Protein AF-A0A3B0YN99-F1 (afdb_monomer)

Solvent-accessible surface area (backbone atoms only — not comparable to full-atom values): 23779 Å² total; per-residue (Å²): 142,81,89,81,85,81,84,80,82,82,82,82,80,80,80,77,80,77,79,78,72,81,77,79,71,78,86,75,76,69,92,65,61,32,44,72,77,24,67,65,46,56,59,47,57,49,44,79,27,60,24,38,43,27,50,83,93,47,73,47,75,35,34,35,37,26,49,72,58,93,59,32,33,34,40,37,47,44,82,67,78,69,95,54,102,64,76,78,77,66,59,47,73,40,42,43,40,36,36,53,34,31,39,83,52,36,35,36,35,40,34,36,42,36,41,21,35,63,94,54,80,52,49,76,23,72,40,74,50,79,46,42,33,32,62,48,70,55,90,98,50,77,46,31,36,31,45,69,74,39,58,41,67,82,44,99,41,56,32,47,42,38,30,42,47,54,87,85,68,67,78,71,76,75,83,60,75,82,81,79,81,37,34,26,37,45,39,53,86,82,74,88,72,95,65,82,62,42,72,44,65,57,90,85,24,49,71,59,23,18,62,40,73,95,48,58,79,56,30,24,39,31,76,42,80,59,92,66,90,77,79,69,84,90,58,53,74,69,51,45,67,68,40,65,78,66,58,40,36,30,40,32,42,38,95,96,38,79,45,84,35,55,60,40,73,87,31,46,42,80,67,47,95,50,32,31,26,45,38,30,79,44,79,48,95,66,20,34,32,40,44,57,79,46,33,101,52,67,33,22,33,45,52,69,62,38,43,77,71,60,27,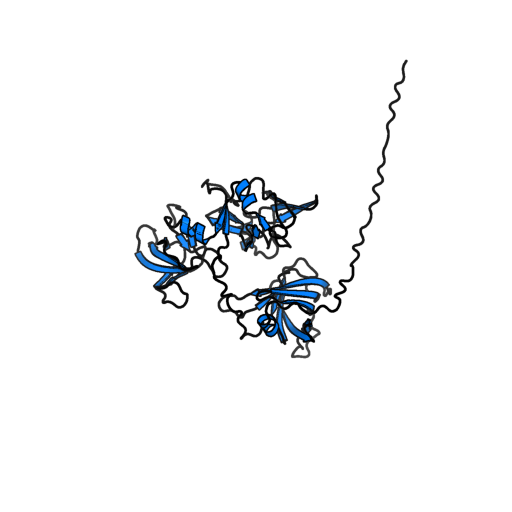47,81,41,31,46,61,56,51,51,58,80,43,31,91,46,48,26,22,42,34,77,85,43,69,43,59,28,11,72,41,76,53,94,82,42,60,73,73,48,78,47,60,36,53,48,37,41,37,32,51,70,82,50,70,50,89,53,18,34,32,31,43,38,33,36,39,38,99,85,58,82,45,75,77,47,76,48,70,25,15,31,61,44,30,46,100,84,31,46,65,44,47,33,68,58,76,86,56,92,86,60,99

Structure (mmCIF, N/CA/C/O backbone):
data_AF-A0A3B0YN99-F1
#
_entry.id   AF-A0A3B0YN99-F1
#
loop_
_atom_site.group_PDB
_atom_site.id
_atom_site.type_symbol
_atom_site.label_atom_id
_atom_site.label_alt_id
_atom_site.label_comp_id
_atom_site.label_asym_id
_atom_site.label_entity_id
_atom_site.label_seq_id
_atom_site.pdbx_PDB_ins_code
_atom_site.Cartn_x
_atom_site.Cartn_y
_atom_site.Cartn_z
_atom_site.occupancy
_atom_site.B_iso_or_equiv
_atom_site.auth_seq_id
_atom_site.auth_comp_id
_atom_site.auth_asym_id
_atom_site.auth_atom_id
_atom_site.pdbx_PDB_model_num
ATOM 1 N N . MET A 1 1 ? -59.400 56.691 17.365 1.00 42.75 1 MET A N 1
ATOM 2 C CA . MET A 1 1 ? -59.452 55.877 18.600 1.00 42.75 1 MET A CA 1
ATOM 3 C C . MET A 1 1 ? -59.766 54.431 18.248 1.00 42.75 1 MET A C 1
ATOM 5 O O . MET A 1 1 ? -60.909 54.139 17.938 1.00 42.75 1 MET A O 1
ATOM 9 N N . ARG A 1 2 ? -58.755 53.556 18.237 1.00 35.09 2 ARG A N 1
ATOM 10 C CA . ARG A 1 2 ? -58.862 52.093 18.388 1.00 35.09 2 ARG A CA 1
ATOM 11 C C . ARG A 1 2 ? -57.442 51.576 18.629 1.00 35.09 2 ARG A C 1
ATOM 13 O O . ARG A 1 2 ? -56.597 51.657 17.745 1.00 35.09 2 ARG A O 1
ATOM 20 N N . HIS A 1 3 ? -57.175 51.161 19.864 1.00 35.69 3 HIS A N 1
ATOM 21 C CA . HIS A 1 3 ? -55.917 50.551 20.281 1.00 35.69 3 HIS A CA 1
ATOM 22 C C . HIS A 1 3 ? -55.831 49.126 19.729 1.00 35.69 3 HIS A C 1
ATOM 24 O O . HIS A 1 3 ? -56.726 48.320 19.971 1.00 35.69 3 HIS A O 1
ATOM 30 N N . ILE A 1 4 ? -54.745 48.814 19.022 1.00 48.50 4 ILE A N 1
ATOM 31 C CA . ILE A 1 4 ? -54.328 47.442 18.724 1.00 48.50 4 ILE A CA 1
ATOM 32 C C . ILE A 1 4 ? -53.175 47.137 19.679 1.00 48.50 4 ILE A C 1
ATOM 34 O O . ILE A 1 4 ? -52.095 47.713 19.565 1.00 48.50 4 ILE A O 1
ATOM 38 N N . GLN A 1 5 ? -53.438 46.281 20.665 1.00 48.19 5 GLN A N 1
ATOM 39 C CA . GLN A 1 5 ? -52.416 45.725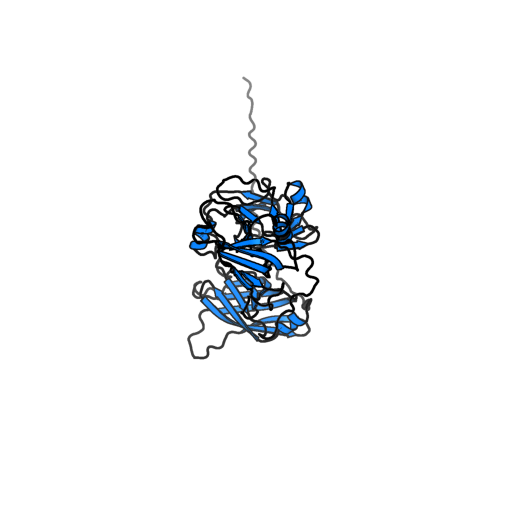 21.545 1.00 48.19 5 GLN A CA 1
ATOM 40 C C . GLN A 1 5 ? -51.631 44.659 20.773 1.00 48.19 5 GLN A C 1
ATOM 42 O O . GLN A 1 5 ? -52.190 43.642 20.366 1.00 48.19 5 GLN A O 1
ATOM 47 N N . LEU A 1 6 ? -50.334 44.896 20.570 1.00 43.47 6 LEU A N 1
ATOM 48 C CA . LEU A 1 6 ? -49.387 43.878 20.126 1.00 43.47 6 LEU A CA 1
ATOM 49 C C . LEU A 1 6 ? -48.872 43.141 21.371 1.00 43.47 6 LEU A C 1
ATOM 51 O O . LEU A 1 6 ? -48.172 43.723 22.198 1.00 43.47 6 LEU A O 1
ATOM 55 N N . LEU A 1 7 ? -49.245 41.869 21.513 1.00 42.22 7 LEU A N 1
ATOM 56 C CA . LEU A 1 7 ? -48.746 40.978 22.556 1.00 42.22 7 LEU A CA 1
ATOM 57 C C . LEU A 1 7 ? -47.452 40.316 22.054 1.00 42.22 7 LEU A C 1
ATOM 59 O O . LEU A 1 7 ? -47.487 39.432 21.198 1.00 42.22 7 LEU A O 1
ATOM 63 N N . THR A 1 8 ? -46.302 40.755 22.559 1.00 45.44 8 THR A N 1
ATOM 64 C CA . THR A 1 8 ? -44.994 40.168 22.237 1.00 45.44 8 THR A CA 1
ATOM 65 C C . THR A 1 8 ? -44.706 39.019 23.204 1.00 45.44 8 THR A C 1
ATOM 67 O O . THR A 1 8 ? -44.415 39.243 24.378 1.00 45.44 8 THR A O 1
ATOM 70 N N . LEU A 1 9 ? -44.800 37.777 22.723 1.00 40.09 9 LEU A N 1
ATOM 71 C CA . LEU A 1 9 ? -44.481 36.573 23.492 1.00 40.09 9 LEU A CA 1
ATOM 72 C C . LEU A 1 9 ? -42.962 36.308 23.438 1.00 40.09 9 LEU A C 1
ATOM 74 O O . LEU A 1 9 ? -42.439 35.808 22.443 1.00 40.09 9 LEU A O 1
ATOM 78 N N . CYS A 1 10 ? -42.239 36.646 24.507 1.00 39.00 10 CYS A N 1
ATOM 79 C CA . CYS A 1 10 ? -40.841 36.250 24.699 1.00 39.00 10 CYS A CA 1
ATOM 80 C C . CYS A 1 10 ? -40.767 34.796 25.189 1.00 39.00 10 CYS A C 1
ATOM 82 O O . CYS A 1 10 ? -41.032 34.518 26.356 1.00 39.00 10 CYS A O 1
ATOM 84 N N . ILE A 1 11 ? -40.365 33.868 24.319 1.00 41.06 11 ILE A N 1
ATOM 85 C CA . ILE A 1 11 ? -39.995 32.501 24.711 1.00 41.06 11 ILE A CA 1
ATOM 86 C C . ILE A 1 11 ? -38.488 32.482 24.996 1.00 41.06 11 ILE A C 1
ATOM 88 O O . ILE A 1 11 ? -37.668 32.403 24.082 1.00 41.06 11 ILE A O 1
ATOM 92 N N . LEU A 1 12 ? -38.118 32.558 26.278 1.00 38.00 12 LEU A N 1
ATOM 93 C CA . LEU A 1 12 ? -36.774 32.218 26.751 1.00 38.00 12 LEU A CA 1
ATOM 94 C C . LEU A 1 12 ? -36.641 30.689 26.805 1.00 38.00 12 LEU A C 1
ATOM 96 O O . LEU A 1 12 ? -37.117 30.041 27.734 1.00 38.00 12 LEU A O 1
ATOM 100 N N . ALA A 1 13 ? -35.971 30.103 25.814 1.00 40.50 13 ALA A N 1
ATOM 101 C CA . ALA A 1 13 ? -35.529 28.715 25.882 1.00 40.50 13 ALA A CA 1
ATOM 102 C C . ALA A 1 13 ? -34.237 28.632 26.713 1.00 40.50 13 ALA A C 1
ATOM 104 O O . ALA A 1 13 ? -33.143 28.930 26.231 1.00 40.50 13 ALA A O 1
ATOM 105 N N . VAL A 1 14 ? -34.368 28.225 27.976 1.00 39.31 14 VAL A N 1
ATOM 106 C CA . VAL A 1 14 ? -33.243 27.867 28.848 1.00 39.31 14 VAL A CA 1
ATOM 107 C C . VAL A 1 14 ? -32.650 26.548 28.343 1.00 39.31 14 VAL A C 1
ATOM 109 O O . VAL A 1 14 ? -33.173 25.470 28.609 1.00 39.31 14 VAL A O 1
ATOM 112 N N . PHE A 1 15 ? -31.557 26.628 27.583 1.00 40.81 15 PHE A N 1
ATOM 113 C CA . PHE A 1 15 ? -30.747 25.464 27.223 1.00 40.81 15 PHE A CA 1
ATOM 114 C C . PHE A 1 15 ? -29.905 25.049 28.436 1.00 40.81 15 PHE A C 1
ATOM 116 O O . PHE A 1 15 ? -28.826 25.586 28.690 1.00 40.81 15 PHE A O 1
ATOM 123 N N . SER A 1 16 ? -30.405 24.083 29.205 1.00 41.31 16 SER A N 1
ATOM 124 C CA . SER A 1 16 ? -29.632 23.382 30.225 1.00 41.31 16 SER A CA 1
ATOM 125 C C . SER A 1 16 ? -28.563 22.520 29.544 1.00 41.31 16 SER A C 1
ATOM 127 O O . SER A 1 16 ? -28.828 21.472 28.957 1.00 41.31 16 SER A O 1
ATOM 129 N N . GLY A 1 17 ? -27.317 22.992 29.584 1.00 38.84 17 GLY A N 1
ATOM 130 C CA . GLY A 1 17 ? -26.157 22.241 29.118 1.00 38.84 17 GLY A CA 1
ATOM 131 C C . GLY A 1 17 ? -25.893 21.040 30.021 1.00 38.84 17 GLY A C 1
ATOM 132 O O . GLY A 1 17 ? -25.226 21.160 31.046 1.00 38.84 17 GLY A O 1
ATOM 133 N N . THR A 1 18 ? -26.381 19.861 29.638 1.00 39.19 18 THR A N 1
ATOM 134 C CA . THR A 1 18 ? -25.959 18.601 30.254 1.00 39.19 18 THR A CA 1
ATOM 135 C C . THR A 1 18 ? -24.505 18.323 29.878 1.00 39.19 18 THR A C 1
ATOM 137 O O . THR A 1 18 ? -24.196 17.909 28.758 1.00 39.19 18 THR A O 1
ATOM 140 N N . LEU A 1 19 ? -23.604 18.559 30.832 1.00 38.12 19 LEU A N 1
ATOM 141 C CA . LEU A 1 19 ? -22.237 18.050 30.839 1.00 38.12 19 LEU A CA 1
ATOM 142 C C . LEU A 1 19 ? -22.274 16.517 30.740 1.00 38.12 19 LEU A C 1
ATOM 144 O O . LEU A 1 19 ? -22.491 15.820 31.729 1.00 38.12 19 LEU A O 1
ATOM 148 N N . PHE A 1 20 ? -22.045 15.976 29.543 1.00 36.69 20 PHE A N 1
ATOM 149 C CA . PHE A 1 20 ? -21.745 14.557 29.377 1.00 36.69 20 PHE A CA 1
ATOM 150 C C . PHE A 1 20 ? -20.351 14.284 29.948 1.00 36.69 20 PHE A C 1
ATOM 152 O O . PHE A 1 20 ? -19.342 14.353 29.244 1.00 36.69 20 PHE A O 1
ATOM 159 N N . ALA A 1 21 ? -20.287 13.969 31.241 1.00 36.84 21 ALA A N 1
ATOM 160 C CA . ALA A 1 21 ? -19.137 13.289 31.811 1.00 36.84 21 ALA A CA 1
ATOM 161 C C . ALA A 1 21 ? -18.962 11.964 31.055 1.00 36.84 21 ALA A C 1
ATOM 163 O O . ALA A 1 21 ? -19.849 11.108 31.059 1.00 36.84 21 ALA A O 1
ATOM 164 N N . SER A 1 22 ? -17.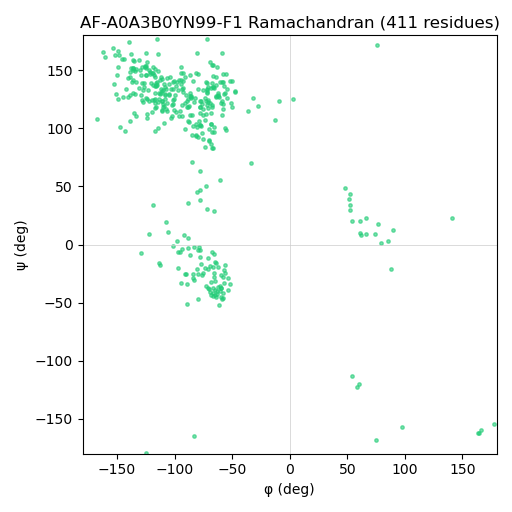838 11.798 30.353 1.00 35.53 22 SER A N 1
ATOM 165 C CA . SER A 1 22 ? -17.518 10.540 29.686 1.00 35.53 22 SER A CA 1
ATOM 166 C C . SER A 1 22 ? -17.293 9.473 30.755 1.00 35.53 22 SER A C 1
ATOM 168 O O . SER A 1 22 ? -16.211 9.380 31.340 1.00 35.53 22 SER A O 1
ATOM 170 N N . VAL A 1 23 ? -18.323 8.679 31.035 1.00 36.50 23 VAL A N 1
ATOM 171 C CA . VAL A 1 23 ? -18.210 7.517 31.911 1.00 36.50 23 VAL A CA 1
ATOM 172 C C . VAL A 1 23 ? -17.286 6.521 31.214 1.00 36.50 23 VAL A C 1
ATOM 174 O O . VAL A 1 23 ? -17.675 5.829 30.273 1.00 36.50 23 VAL A O 1
ATOM 177 N N . ASN A 1 24 ? -16.027 6.480 31.654 1.00 41.66 24 ASN A N 1
ATOM 178 C CA . ASN A 1 24 ? -15.073 5.440 31.293 1.00 41.66 24 ASN A CA 1
ATOM 179 C C . ASN A 1 24 ? -15.560 4.128 31.909 1.00 41.66 24 ASN A C 1
ATOM 181 O O . ASN A 1 24 ? -15.128 3.742 32.994 1.00 41.66 24 ASN A O 1
ATOM 185 N N . THR A 1 25 ? -16.484 3.448 31.231 1.00 43.66 25 THR A N 1
ATOM 186 C CA . THR A 1 25 ? -16.880 2.101 31.626 1.00 43.66 25 THR A CA 1
ATOM 187 C C . THR A 1 25 ? -15.634 1.213 31.588 1.00 43.66 25 THR A C 1
ATOM 189 O O . THR A 1 25 ? -14.925 1.165 30.573 1.00 43.66 25 THR A O 1
ATOM 192 N N . PRO A 1 26 ? -15.284 0.549 32.701 1.00 51.62 26 PRO A N 1
ATOM 193 C CA . PRO A 1 26 ? -14.147 -0.347 32.717 1.00 51.62 26 PRO A CA 1
ATOM 194 C C . PRO A 1 26 ? -14.399 -1.446 31.687 1.00 51.62 26 PRO A C 1
ATOM 196 O O . PRO A 1 26 ? -15.397 -2.158 31.741 1.00 51.62 26 PRO A O 1
ATOM 199 N N . ILE A 1 27 ? -13.487 -1.581 30.722 1.00 54.72 27 ILE A N 1
ATOM 200 C CA . ILE A 1 27 ? -13.475 -2.722 29.806 1.00 54.72 27 ILE A CA 1
ATOM 201 C C . ILE A 1 27 ? -13.096 -3.944 30.650 1.00 54.72 27 ILE A C 1
ATOM 203 O O . ILE A 1 27 ? -11.912 -4.273 30.797 1.00 54.72 27 ILE A O 1
ATOM 207 N N . THR A 1 28 ? -14.099 -4.569 31.259 1.00 47.66 28 THR A N 1
ATOM 208 C CA . THR A 1 28 ? -13.978 -5.814 32.012 1.00 47.66 28 THR A CA 1
ATOM 209 C C . THR A 1 28 ? -13.838 -6.934 30.994 1.00 47.66 28 THR A C 1
ATOM 211 O O . THR A 1 28 ? -14.814 -7.481 30.484 1.00 47.66 28 THR A O 1
ATOM 214 N N . THR A 1 29 ? -12.597 -7.250 30.634 1.00 53.88 29 THR A N 1
ATOM 215 C CA . THR A 1 29 ? -12.296 -8.440 29.835 1.00 53.88 29 THR A CA 1
ATOM 216 C C . THR A 1 29 ? -12.453 -9.658 30.740 1.00 53.88 29 THR A C 1
ATOM 218 O O . THR A 1 29 ? -11.485 -10.136 31.325 1.00 53.88 29 THR A O 1
ATOM 221 N N . LYS A 1 30 ? -13.694 -10.148 30.894 1.00 54.56 30 LYS A N 1
ATOM 222 C CA . LYS A 1 30 ? -13.942 -11.508 31.399 1.00 54.56 30 LYS A CA 1
ATOM 223 C C . LYS A 1 30 ? -13.031 -12.457 30.620 1.00 54.56 30 LYS A C 1
ATOM 225 O O . LYS A 1 30 ? -12.967 -12.321 29.403 1.00 54.56 30 LYS A O 1
ATOM 230 N N . ASN A 1 31 ? -12.327 -13.332 31.340 1.00 61.94 31 ASN A N 1
ATOM 231 C CA . ASN A 1 31 ? -11.323 -14.320 30.916 1.00 61.94 31 ASN A CA 1
ATOM 232 C C . ASN A 1 31 ? -11.545 -14.955 29.529 1.00 61.94 31 ASN A C 1
ATOM 234 O O . ASN A 1 31 ? -11.864 -16.134 29.418 1.00 61.94 31 ASN A O 1
ATOM 238 N N . SER A 1 32 ? -11.363 -14.189 28.460 1.00 76.25 32 SER A N 1
ATOM 239 C CA . SER A 1 32 ? -11.583 -14.669 27.108 1.00 76.25 32 SER A CA 1
ATOM 240 C C . SER A 1 32 ? -10.294 -15.275 26.577 1.00 76.25 32 SER A C 1
ATOM 242 O O . SER A 1 32 ? -9.235 -14.641 26.565 1.00 76.25 32 SER A O 1
ATOM 244 N N . VAL A 1 33 ? -10.397 -16.536 26.166 1.00 91.69 33 VAL A N 1
ATOM 245 C CA . VAL A 1 33 ? -9.358 -17.249 25.424 1.00 91.69 33 VAL A CA 1
ATOM 246 C C . VAL A 1 33 ? -9.068 -16.479 24.133 1.00 91.69 33 VAL A C 1
ATOM 248 O O . VAL A 1 33 ? -9.980 -15.956 23.484 1.00 91.69 33 VAL A O 1
ATOM 251 N N . THR A 1 34 ? -7.793 -16.383 23.755 1.00 94.19 34 THR A N 1
ATOM 252 C CA . THR A 1 34 ? -7.391 -15.715 22.516 1.00 94.19 34 THR A CA 1
ATOM 253 C C . THR A 1 34 ? -7.955 -16.477 21.320 1.00 94.19 34 THR A C 1
ATOM 255 O O . THR A 1 34 ? -7.728 -17.674 21.168 1.00 94.19 34 THR A O 1
ATOM 258 N N . THR A 1 35 ? -8.659 -15.786 20.421 1.00 94.56 35 THR A N 1
ATOM 259 C CA . THR A 1 35 ? -9.139 -16.411 19.182 1.00 94.56 35 THR A CA 1
ATOM 260 C C . THR A 1 35 ? -7.979 -16.571 18.198 1.00 94.56 35 THR A C 1
ATOM 262 O O . THR A 1 35 ? -7.472 -15.586 17.661 1.00 94.56 35 THR A O 1
ATOM 265 N N . ILE A 1 36 ? -7.565 -17.810 17.930 1.00 94.25 36 ILE A N 1
ATOM 266 C CA . ILE A 1 36 ? -6.462 -18.121 17.011 1.00 94.25 36 ILE A CA 1
ATOM 267 C C . ILE A 1 36 ? -7.038 -18.525 15.651 1.00 94.25 36 ILE A C 1
ATOM 269 O O . ILE A 1 36 ? -7.693 -19.556 15.525 1.00 94.25 36 ILE A O 1
ATOM 273 N N . LYS A 1 37 ? -6.796 -17.709 14.622 1.00 89.69 37 LYS A N 1
ATOM 274 C CA . LYS A 1 37 ? -7.133 -18.015 13.221 1.00 89.69 37 LYS A CA 1
ATOM 275 C C . LYS A 1 37 ? -5.946 -18.573 12.437 1.00 89.69 37 LYS A C 1
ATOM 277 O O . LYS A 1 37 ? -6.155 -19.228 11.421 1.00 89.69 37 LYS A O 1
ATOM 282 N N . ASP A 1 38 ? -4.723 -18.340 12.914 1.00 89.00 38 ASP A N 1
ATOM 283 C CA . ASP A 1 38 ? -3.502 -18.950 12.384 1.00 89.00 38 ASP A CA 1
ATOM 284 C C . ASP A 1 38 ? -2.559 -19.364 13.523 1.00 89.00 38 ASP A C 1
ATOM 286 O O . ASP A 1 38 ? -1.913 -18.529 14.164 1.00 89.00 38 AS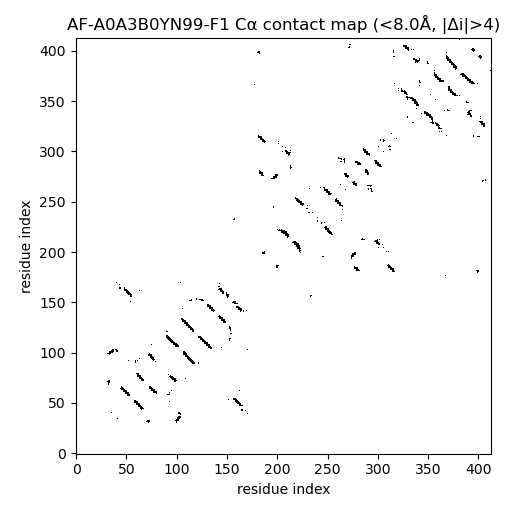P A O 1
ATOM 290 N N . SER A 1 39 ? -2.478 -20.672 13.773 1.00 91.06 39 SER A N 1
ATOM 291 C CA . SER A 1 39 ? -1.673 -21.245 14.856 1.00 91.06 39 SER A CA 1
ATOM 292 C C . SER A 1 39 ? -0.178 -21.016 14.667 1.00 91.06 39 SER A C 1
ATOM 294 O O . SER A 1 39 ? 0.534 -20.807 15.645 1.00 91.06 39 SER A O 1
ATOM 296 N N . ARG A 1 40 ? 0.311 -20.965 13.421 1.00 86.31 40 ARG A N 1
ATOM 297 C CA . ARG A 1 40 ? 1.734 -20.719 13.146 1.00 86.31 40 ARG A CA 1
ATOM 298 C C . ARG A 1 40 ? 2.134 -19.306 13.515 1.00 86.31 40 ARG A C 1
ATOM 300 O O . ARG A 1 40 ? 3.183 -19.117 14.127 1.00 86.31 40 ARG A O 1
ATOM 307 N N . THR A 1 41 ? 1.302 -18.325 13.163 1.00 90.31 41 THR A N 1
ATOM 308 C CA . THR A 1 41 ? 1.524 -16.950 13.611 1.00 90.31 41 THR A CA 1
ATOM 309 C C . THR A 1 41 ? 1.504 -16.885 15.133 1.00 90.31 41 THR A C 1
ATOM 311 O O . THR A 1 41 ? 2.420 -16.308 15.718 1.00 90.31 41 THR A O 1
ATOM 314 N N . ALA A 1 42 ? 0.533 -17.541 15.778 1.00 93.19 42 ALA A N 1
ATOM 315 C CA . ALA A 1 42 ? 0.444 -17.574 17.234 1.00 93.19 42 ALA A CA 1
ATOM 316 C C . ALA A 1 42 ? 1.713 -18.144 17.888 1.00 93.19 42 ALA A C 1
ATOM 318 O O . ALA A 1 42 ? 2.204 -17.562 18.849 1.00 93.19 42 ALA A O 1
ATOM 319 N N . THR A 1 43 ? 2.301 -19.213 17.346 1.00 91.38 43 THR A N 1
ATOM 320 C CA . THR A 1 43 ? 3.593 -19.739 17.816 1.00 91.38 43 THR A CA 1
ATOM 321 C C . THR A 1 43 ? 4.744 -18.769 17.541 1.00 91.38 43 THR A C 1
ATOM 323 O O . THR A 1 43 ? 5.585 -18.555 18.407 1.00 91.38 43 THR A O 1
ATOM 326 N N . SER A 1 44 ? 4.781 -18.142 16.362 1.00 89.06 44 SER A N 1
ATOM 327 C CA . SER A 1 44 ? 5.902 -17.2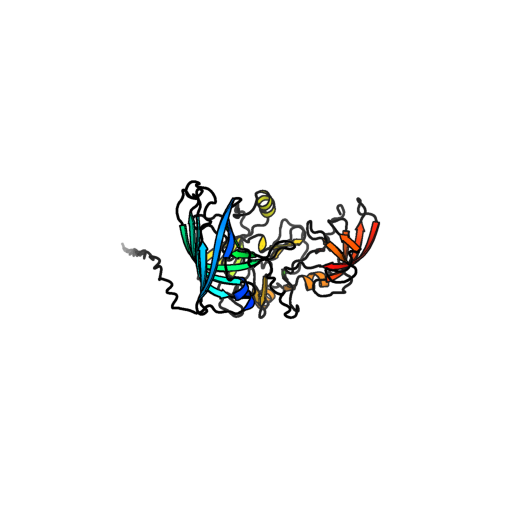87 15.934 1.00 89.06 44 SER A CA 1
ATOM 328 C C . SER A 1 44 ? 6.089 -16.012 16.756 1.00 89.06 44 SER A C 1
ATOM 330 O O . SER A 1 44 ? 7.202 -15.490 16.846 1.00 89.06 44 SER A O 1
ATOM 332 N N . ILE A 1 45 ? 5.000 -15.495 17.331 1.00 93.75 45 ILE A N 1
ATOM 333 C CA . ILE A 1 45 ? 5.034 -14.287 18.153 1.00 93.75 45 ILE A CA 1
ATOM 334 C C . ILE A 1 45 ? 5.353 -14.587 19.618 1.00 93.75 45 ILE A C 1
ATOM 336 O O . ILE A 1 45 ? 5.579 -13.645 20.365 1.00 93.75 45 ILE A O 1
ATOM 340 N N . LEU A 1 46 ? 5.394 -15.849 20.057 1.00 94.75 46 LEU A N 1
ATOM 341 C CA . LEU A 1 46 ? 5.752 -16.186 21.439 1.00 94.75 46 LEU A CA 1
ATOM 342 C C . LEU A 1 46 ? 7.219 -15.869 21.744 1.00 94.75 46 LEU A C 1
ATOM 344 O O . LEU A 1 46 ? 8.073 -15.858 20.860 1.00 94.75 46 LEU A O 1
ATOM 348 N N . GLY A 1 47 ? 7.508 -15.629 23.021 1.00 93.94 47 GLY A N 1
ATOM 349 C CA . GLY A 1 47 ? 8.865 -15.406 23.508 1.00 93.94 47 GLY A CA 1
ATOM 350 C C . GLY A 1 47 ? 9.223 -13.930 23.652 1.00 93.94 47 GLY A C 1
ATOM 351 O O . GLY A 1 47 ? 8.355 -13.081 23.860 1.00 93.94 47 GLY A O 1
ATOM 352 N N . LYS A 1 48 ? 10.528 -13.652 23.626 1.00 93.38 48 LYS A N 1
ATOM 353 C CA . LYS A 1 48 ? 11.120 -12.326 23.830 1.00 93.38 48 LYS A CA 1
ATOM 354 C C . LYS A 1 48 ? 11.586 -11.756 22.492 1.00 93.38 48 LYS A C 1
ATOM 356 O O . LYS A 1 48 ? 12.335 -12.410 21.777 1.00 93.38 48 LYS A O 1
ATOM 361 N N . HIS A 1 49 ? 11.183 -10.527 22.190 1.00 91.69 49 HIS A N 1
ATOM 362 C CA . HIS A 1 49 ? 11.440 -9.853 20.919 1.00 91.69 49 HIS A CA 1
ATOM 363 C C . HIS A 1 49 ? 12.004 -8.453 21.160 1.00 91.69 49 HIS A C 1
ATOM 365 O O . HIS A 1 49 ? 11.453 -7.713 21.977 1.00 91.69 49 HIS A O 1
ATOM 371 N N . PRO A 1 50 ? 13.054 -8.029 20.443 1.00 89.50 50 PRO A N 1
ATOM 372 C CA . PRO A 1 50 ? 13.461 -6.630 20.436 1.00 89.50 50 PRO A CA 1
ATOM 373 C C . PRO A 1 50 ? 12.334 -5.764 19.867 1.00 89.50 50 PRO A C 1
ATOM 375 O O . PRO A 1 50 ? 11.845 -6.023 18.764 1.00 89.50 50 PRO A O 1
ATOM 378 N N . ILE A 1 51 ? 11.936 -4.729 20.605 1.00 90.12 51 ILE A N 1
ATOM 379 C CA . ILE A 1 51 ? 10.939 -3.750 20.171 1.00 90.12 51 ILE A CA 1
ATOM 380 C C . ILE A 1 51 ? 11.580 -2.367 20.070 1.00 90.12 51 ILE A C 1
ATOM 382 O O . ILE A 1 51 ? 12.349 -1.938 20.930 1.00 90.12 51 ILE A O 1
ATOM 386 N N . HIS A 1 52 ? 11.255 -1.661 18.996 1.00 87.94 52 HIS A N 1
ATOM 387 C CA . HIS A 1 52 ? 11.674 -0.296 18.737 1.00 87.94 52 HIS A CA 1
ATOM 388 C C . HIS A 1 52 ? 10.460 0.614 18.835 1.00 87.94 52 HIS A C 1
ATOM 390 O O . HIS A 1 52 ? 9.543 0.533 18.015 1.00 87.94 52 HIS A O 1
ATOM 396 N N . TYR A 1 53 ? 10.477 1.495 19.829 1.00 85.06 53 TYR A N 1
ATOM 397 C CA . TYR A 1 53 ? 9.574 2.629 19.903 1.00 85.06 53 TYR A CA 1
ATOM 398 C C . TYR A 1 53 ? 10.275 3.835 19.282 1.00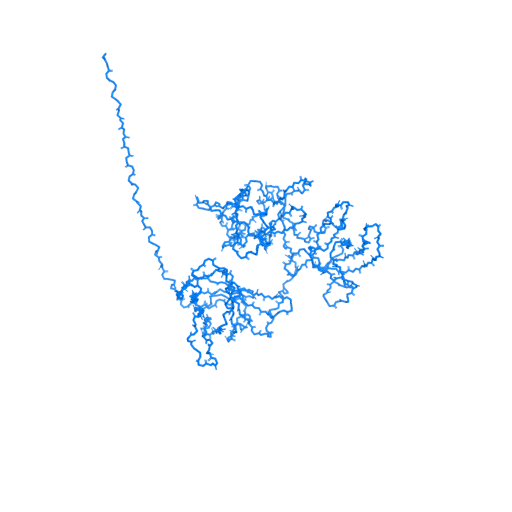 85.06 53 TYR A C 1
ATOM 400 O O . TYR A 1 53 ? 11.261 4.323 19.825 1.00 85.06 53 TYR A O 1
ATOM 408 N N . GLN A 1 54 ? 9.823 4.296 18.122 1.00 84.31 54 GLN A N 1
ATOM 409 C CA . GLN A 1 54 ? 10.429 5.416 17.415 1.00 84.31 54 GLN A CA 1
ATOM 410 C C . GLN A 1 54 ? 9.499 6.624 17.436 1.00 84.31 54 GLN A C 1
ATOM 412 O O . GLN A 1 54 ? 8.374 6.567 16.938 1.00 84.31 54 GLN A O 1
ATOM 417 N N . VAL A 1 55 ? 10.013 7.740 17.950 1.00 79.81 55 VAL A N 1
ATOM 418 C CA . VAL A 1 55 ? 9.358 9.050 17.897 1.00 79.81 55 VAL A CA 1
ATOM 419 C C . VAL A 1 55 ? 10.242 9.961 17.070 1.00 79.81 55 VAL A C 1
ATOM 421 O O . VAL A 1 55 ? 11.412 10.180 17.394 1.00 79.81 55 VAL A O 1
ATOM 424 N N . GLU A 1 56 ? 9.700 10.449 15.955 1.00 77.75 56 GLU A N 1
ATOM 425 C CA . GLU A 1 56 ? 10.457 11.212 14.959 1.00 77.75 56 GLU A CA 1
ATOM 426 C C . GLU A 1 56 ? 11.708 10.444 14.475 1.00 77.75 56 GLU A C 1
ATOM 428 O O . GLU A 1 56 ? 11.590 9.414 13.807 1.00 77.75 56 GLU A O 1
ATOM 433 N N . LYS A 1 57 ? 12.916 10.931 14.791 1.00 73.19 57 LYS A N 1
ATOM 434 C CA . LYS A 1 57 ? 14.201 10.314 14.410 1.00 73.19 57 LYS A CA 1
ATOM 435 C C . LYS A 1 57 ? 14.869 9.531 15.548 1.00 73.19 57 LYS A C 1
ATOM 437 O O . LYS A 1 57 ? 15.949 8.989 15.336 1.00 73.19 57 LYS A O 1
ATOM 442 N N . ARG A 1 58 ? 14.274 9.489 16.745 1.00 74.25 58 ARG A N 1
ATOM 443 C CA . ARG A 1 58 ? 14.853 8.823 17.923 1.00 74.25 58 ARG A CA 1
ATOM 444 C C . ARG A 1 58 ? 14.190 7.469 18.140 1.00 74.25 58 ARG A C 1
ATOM 446 O O . ARG A 1 58 ? 12.968 7.374 18.080 1.00 74.25 58 ARG A O 1
ATOM 453 N N . SER A 1 59 ? 15.000 6.442 18.381 1.00 79.38 59 SER A N 1
ATOM 454 C CA . SER A 1 59 ? 14.549 5.077 18.663 1.00 79.38 59 SER A CA 1
ATOM 455 C C . SER A 1 59 ? 14.849 4.730 20.115 1.00 79.38 59 SER A C 1
ATOM 457 O O . SER A 1 59 ? 15.959 4.960 20.594 1.00 79.38 59 SER A O 1
ATOM 459 N N . TYR A 1 60 ? 13.854 4.184 20.799 1.00 82.50 60 TYR A N 1
ATOM 460 C CA . TYR A 1 60 ? 13.907 3.770 22.191 1.00 82.50 60 TYR A CA 1
ATOM 461 C C . TYR A 1 60 ? 13.749 2.244 22.223 1.00 82.50 60 TYR A C 1
ATOM 463 O O . TYR A 1 60 ? 12.636 1.742 22.028 1.00 82.50 60 TYR A O 1
ATOM 471 N N . PRO A 1 61 ? 14.852 1.490 22.371 1.00 82.38 61 PRO A N 1
ATOM 472 C CA . PRO A 1 61 ? 14.796 0.037 22.405 1.00 82.38 61 PRO A CA 1
ATOM 473 C C . PRO A 1 61 ? 14.173 -0.450 23.718 1.00 82.38 61 PRO A C 1
ATOM 475 O O . PRO A 1 61 ? 14.466 0.063 24.797 1.00 82.38 61 PRO A O 1
ATOM 478 N N . SER A 1 62 ? 13.325 -1.466 23.622 1.00 88.50 62 SER A N 1
ATOM 479 C CA . SER A 1 62 ? 12.789 -2.223 24.752 1.00 88.50 62 SER A CA 1
ATOM 480 C C . SER A 1 62 ? 12.753 -3.712 24.384 1.00 88.50 62 SER A C 1
ATOM 482 O O . SER A 1 62 ? 13.067 -4.090 23.249 1.00 88.50 62 SER A O 1
ATOM 484 N N . LEU A 1 63 ? 12.406 -4.574 25.336 1.00 91.12 63 LEU A N 1
ATOM 485 C CA . LEU A 1 63 ? 12.152 -5.983 25.083 1.00 91.12 63 LEU A CA 1
ATOM 486 C C . LEU A 1 63 ? 10.654 -6.243 25.211 1.00 91.12 63 LEU A C 1
ATOM 488 O O . LEU A 1 63 ? 10.041 -5.866 26.199 1.00 91.12 63 LEU A O 1
ATOM 492 N N . LEU A 1 64 ? 10.052 -6.885 24.222 1.00 94.38 64 LEU A N 1
ATOM 493 C CA . LEU A 1 64 ? 8.661 -7.308 24.239 1.00 94.38 64 LEU A CA 1
ATOM 494 C C . LEU A 1 64 ? 8.597 -8.796 24.564 1.00 94.38 64 LEU A C 1
ATOM 496 O O . LEU A 1 64 ? 9.193 -9.599 23.856 1.00 94.38 64 LEU A O 1
ATOM 500 N N . ARG A 1 65 ? 7.840 -9.180 25.583 1.00 95.75 65 ARG A N 1
ATOM 501 C CA . ARG A 1 65 ? 7.541 -10.572 25.900 1.00 95.75 65 ARG A CA 1
ATOM 502 C C . ARG A 1 65 ? 6.084 -10.878 25.575 1.00 95.75 65 ARG A C 1
ATOM 504 O O . ARG A 1 65 ? 5.181 -10.175 26.027 1.00 95.75 65 ARG A O 1
ATOM 511 N N . ILE A 1 66 ? 5.864 -11.942 24.812 1.00 96.25 66 ILE A N 1
ATOM 512 C CA . ILE A 1 66 ? 4.536 -12.501 24.559 1.00 96.25 66 ILE A CA 1
ATOM 513 C C . ILE A 1 66 ? 4.498 -13.914 25.138 1.00 96.25 66 ILE A C 1
ATOM 515 O O . ILE A 1 66 ? 5.344 -14.754 24.822 1.00 96.25 66 ILE A O 1
ATOM 519 N N . THR A 1 67 ? 3.522 -14.173 26.002 1.00 96.56 67 THR A N 1
ATOM 520 C CA . THR A 1 67 ? 3.330 -15.459 26.689 1.00 96.56 67 THR A CA 1
ATOM 521 C C . THR A 1 67 ? 1.956 -16.027 26.383 1.00 96.56 67 THR A C 1
ATOM 523 O O . THR A 1 67 ? 1.014 -15.267 26.183 1.00 96.56 67 THR A O 1
ATOM 526 N N . ASN A 1 68 ? 1.838 -17.352 26.386 1.00 96.69 68 ASN A N 1
ATOM 527 C CA . ASN A 1 68 ? 0.568 -18.067 26.323 1.00 96.69 68 ASN A CA 1
ATOM 528 C C . ASN A 1 68 ? 0.400 -18.866 27.620 1.00 96.69 68 ASN A C 1
ATOM 530 O O . ASN A 1 68 ? 1.253 -19.690 27.940 1.00 96.69 68 ASN A O 1
ATOM 534 N N . SER A 1 69 ? -0.678 -18.609 28.357 1.00 95.38 69 SER A N 1
ATOM 535 C CA . SER A 1 69 ? -1.092 -19.404 29.514 1.00 95.38 69 SER A CA 1
ATOM 536 C C . SER A 1 69 ? -2.518 -19.881 29.269 1.00 95.38 69 SER A C 1
ATOM 538 O O . SER A 1 69 ? -3.436 -19.067 29.188 1.00 95.38 69 SER A O 1
ATOM 540 N N . ASN A 1 70 ? -2.699 -21.190 29.080 1.00 93.62 70 ASN A N 1
ATOM 541 C CA . ASN A 1 70 ? -4.004 -21.821 28.850 1.00 93.62 70 ASN A CA 1
ATOM 542 C C . ASN A 1 70 ? -4.813 -21.180 27.702 1.00 93.62 70 ASN A C 1
ATOM 544 O O . ASN A 1 70 ? -6.002 -20.900 27.830 1.00 93.62 70 ASN A O 1
ATOM 548 N N . GLY A 1 71 ? -4.149 -20.884 26.578 1.00 91.75 71 GLY A N 1
ATOM 549 C CA . GLY A 1 71 ? -4.774 -20.262 25.405 1.00 91.75 71 GLY A CA 1
ATOM 550 C C . GLY A 1 71 ? -4.982 -18.749 25.525 1.00 91.75 71 GLY A C 1
ATOM 551 O O . GLY A 1 71 ? -5.508 -18.126 24.601 1.00 91.75 71 GLY A O 1
ATOM 552 N N . LYS A 1 72 ? -4.562 -18.131 26.635 1.00 94.62 72 LYS A N 1
ATOM 553 C CA . LYS A 1 72 ? -4.579 -16.681 26.831 1.00 94.62 72 LYS A CA 1
ATOM 554 C C . LYS A 1 72 ? -3.211 -16.102 26.504 1.00 94.62 72 LYS A C 1
ATOM 556 O O . LYS A 1 72 ? -2.241 -16.298 27.237 1.00 94.62 72 LYS A O 1
ATOM 561 N N . TYR A 1 73 ? -3.153 -15.361 25.406 1.00 96.25 73 TYR A N 1
ATOM 562 C CA . TYR A 1 73 ? -1.955 -14.653 24.992 1.00 96.25 73 TYR A CA 1
ATOM 563 C C . TYR A 1 73 ? -1.893 -13.287 25.672 1.00 96.25 73 TYR A C 1
ATOM 565 O O . TYR A 1 73 ? -2.819 -12.482 25.557 1.00 96.25 73 TYR A O 1
ATOM 573 N N . SER A 1 74 ? -0.784 -12.997 26.342 1.00 95.62 74 SER A N 1
ATOM 574 C CA . SER A 1 74 ? -0.507 -11.695 26.950 1.00 95.62 74 SER A CA 1
ATOM 575 C C . SER A 1 74 ? 0.766 -11.096 26.384 1.00 95.62 74 SER A C 1
ATOM 577 O O . SER A 1 74 ? 1.698 -11.809 26.021 1.00 95.62 74 SER A O 1
ATOM 579 N N . LEU A 1 75 ? 0.790 -9.772 26.311 1.00 95.56 75 LEU A N 1
ATOM 580 C CA . LEU A 1 75 ? 1.886 -8.988 25.770 1.00 95.56 75 LEU A CA 1
ATOM 581 C C . LEU A 1 75 ? 2.335 -7.995 26.841 1.00 95.56 75 LEU A C 1
ATOM 583 O O . LEU A 1 75 ? 1.523 -7.218 27.351 1.00 95.56 75 LEU A O 1
ATOM 587 N N . GLN A 1 76 ? 3.625 -8.026 27.167 1.00 96.25 76 GLN A N 1
ATOM 588 C CA . GLN A 1 76 ? 4.240 -7.152 28.157 1.00 96.25 76 GLN A CA 1
ATOM 589 C C . GLN A 1 76 ? 5.639 -6.732 27.713 1.00 96.25 76 GLN A C 1
ATOM 591 O O . GLN A 1 76 ? 6.444 -7.560 27.306 1.00 96.25 76 GLN A O 1
ATOM 596 N N . THR A 1 77 ? 5.963 -5.451 27.814 1.00 94.12 77 THR A N 1
ATOM 597 C CA . THR A 1 77 ? 7.347 -4.980 27.652 1.00 94.12 77 THR A CA 1
ATOM 598 C C . THR A 1 77 ? 8.136 -5.102 28.950 1.00 94.12 77 THR A C 1
ATOM 600 O O . THR A 1 77 ? 7.638 -4.742 30.017 1.00 94.12 77 THR A O 1
ATOM 603 N N . GLU A 1 78 ? 9.394 -5.499 28.837 1.00 90.56 78 GLU A N 1
ATOM 604 C CA . GLU A 1 78 ? 10.396 -5.479 29.892 1.00 90.56 78 GLU A CA 1
ATOM 605 C C . GLU A 1 78 ? 11.380 -4.315 29.630 1.00 90.56 78 GLU A C 1
ATOM 607 O O . GLU A 1 78 ? 11.778 -4.069 28.480 1.00 90.56 78 GLU A O 1
ATOM 612 N N . PRO A 1 79 ? 11.786 -3.563 30.667 1.00 80.12 79 PRO A N 1
ATOM 613 C CA . PRO A 1 79 ? 12.860 -2.590 30.528 1.00 80.12 79 PRO A CA 1
ATOM 614 C C . PRO A 1 79 ? 14.171 -3.314 30.193 1.00 80.12 79 PRO A C 1
ATOM 616 O O . PRO A 1 79 ? 14.496 -4.341 30.791 1.00 80.12 79 PRO A O 1
ATOM 619 N N . VAL A 1 80 ? 14.949 -2.771 29.254 1.00 77.94 80 VAL A N 1
ATOM 620 C CA . VAL A 1 80 ? 16.312 -3.264 29.012 1.00 77.94 80 VAL A CA 1
ATOM 621 C C . VAL A 1 80 ? 17.153 -2.837 30.207 1.00 77.94 80 VAL A C 1
ATOM 623 O O . VAL A 1 80 ? 17.274 -1.639 30.469 1.00 77.94 80 VAL A O 1
ATOM 626 N N . LYS A 1 81 ? 17.702 -3.802 30.955 1.00 73.25 81 LYS A N 1
ATOM 627 C CA . LYS A 1 81 ? 18.654 -3.495 32.028 1.00 73.25 81 LYS A CA 1
ATOM 628 C C . LYS A 1 81 ? 19.830 -2.739 31.395 1.00 73.25 81 LYS A C 1
ATOM 630 O O . LYS A 1 81 ? 20.439 -3.282 30.473 1.00 73.25 81 LYS A O 1
ATOM 635 N N . PRO A 1 82 ? 20.133 -1.502 31.820 1.00 63.16 82 PRO A N 1
ATOM 636 C CA . PRO A 1 82 ? 21.287 -0.796 31.293 1.00 63.16 82 PRO A CA 1
ATOM 637 C C . PRO A 1 82 ? 22.548 -1.593 31.646 1.00 63.16 82 PRO A C 1
ATOM 639 O O . PRO A 1 82 ? 22.732 -1.990 32.794 1.00 63.16 82 PRO A O 1
ATOM 642 N N . SER A 1 83 ? 23.404 -1.846 30.656 1.00 56.00 83 SER A N 1
ATOM 643 C CA . SER A 1 83 ? 24.631 -2.647 30.799 1.00 56.00 83 SER A CA 1
ATOM 644 C C . SER A 1 83 ? 25.699 -1.981 31.680 1.00 56.00 83 SER A C 1
ATOM 646 O O . SER A 1 83 ? 26.731 -2.573 31.963 1.00 56.00 83 SER A O 1
ATOM 648 N N . VAL A 1 84 ? 25.467 -0.735 32.098 1.00 55.94 84 VAL A N 1
ATOM 649 C CA . VAL A 1 84 ? 26.372 0.110 32.883 1.00 55.94 84 VAL A CA 1
ATOM 650 C C . VAL A 1 84 ? 25.520 0.838 33.929 1.00 55.94 84 VAL A C 1
ATOM 652 O O . VAL A 1 84 ? 24.355 1.121 33.642 1.00 55.94 84 VAL A O 1
ATOM 655 N N . LYS A 1 85 ? 26.072 1.148 35.118 1.00 54.66 85 LYS A N 1
ATOM 656 C CA . LYS A 1 85 ? 25.466 1.959 36.209 1.00 54.66 85 LYS A CA 1
ATOM 657 C C . LYS A 1 85 ? 25.143 3.405 35.762 1.00 54.66 85 LYS A C 1
ATOM 659 O O . LYS A 1 85 ? 25.606 4.378 36.345 1.00 54.66 85 LYS A O 1
ATOM 664 N N . LEU A 1 86 ? 24.373 3.564 34.695 1.00 47.44 86 LEU A N 1
ATOM 665 C CA . LEU A 1 86 ? 23.942 4.839 34.156 1.00 47.44 86 LEU A CA 1
ATOM 666 C C . LEU A 1 86 ? 22.592 5.217 34.761 1.00 47.44 86 LEU A C 1
ATOM 668 O O . LEU A 1 86 ? 21.654 4.420 34.805 1.00 47.44 86 LEU A O 1
ATOM 672 N N . ILE A 1 87 ? 22.561 6.466 35.224 1.00 57.12 87 ILE A N 1
ATOM 673 C CA . ILE A 1 87 ? 21.425 7.359 35.471 1.00 57.12 87 ILE A CA 1
ATOM 674 C C . ILE A 1 87 ? 20.114 6.792 34.907 1.00 57.12 87 ILE A C 1
ATOM 676 O O . ILE A 1 87 ? 20.025 6.533 33.706 1.00 57.12 87 ILE A O 1
ATOM 680 N N . LYS A 1 88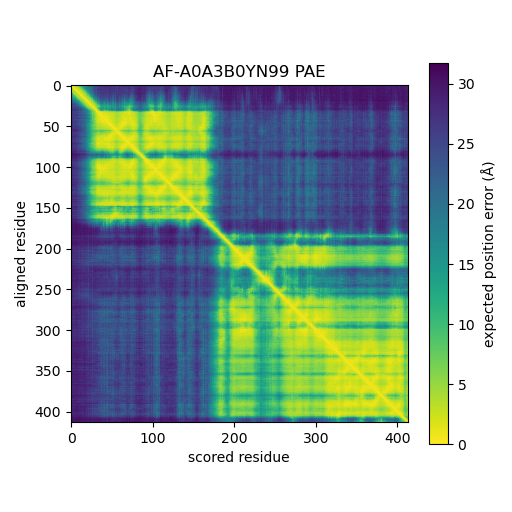 ? 19.103 6.636 35.782 1.00 57.53 88 LYS A N 1
ATOM 681 C CA . LYS A 1 88 ? 17.756 6.118 35.467 1.00 57.53 88 LYS A CA 1
ATOM 682 C C . LYS A 1 88 ? 17.333 6.499 34.035 1.00 57.53 88 LYS A C 1
ATOM 684 O O . LYS A 1 88 ? 17.365 7.692 33.708 1.00 57.53 88 LYS A O 1
ATOM 689 N N . PRO A 1 89 ? 16.934 5.533 33.184 1.00 60.06 89 PRO A N 1
ATOM 690 C CA . PRO A 1 89 ? 16.569 5.820 31.803 1.00 60.06 89 PRO A CA 1
ATOM 691 C C . PRO A 1 89 ? 15.415 6.821 31.786 1.00 60.06 89 PRO A C 1
ATOM 693 O O . PRO A 1 89 ? 14.298 6.516 32.194 1.00 60.06 89 PRO A O 1
ATOM 696 N N . ARG A 1 90 ? 15.701 8.045 31.330 1.00 72.06 90 ARG A N 1
ATOM 697 C CA . ARG A 1 90 ? 14.737 9.156 31.359 1.00 72.06 90 ARG A CA 1
ATOM 698 C C . ARG A 1 90 ? 13.589 9.005 30.352 1.00 72.06 90 ARG A C 1
ATOM 700 O O . ARG A 1 90 ? 12.631 9.766 30.396 1.00 72.06 90 ARG A O 1
ATOM 707 N N . ASN A 1 91 ? 13.699 8.051 29.428 1.00 82.56 91 ASN A N 1
ATOM 708 C CA . ASN A 1 91 ? 12.651 7.729 28.469 1.00 82.56 91 ASN A CA 1
ATOM 709 C C . ASN A 1 91 ? 12.202 6.287 28.695 1.00 82.56 91 ASN A C 1
ATOM 711 O O . ASN A 1 91 ? 13.033 5.380 28.640 1.00 82.56 91 ASN A O 1
ATOM 715 N N . THR A 1 92 ? 10.910 6.073 28.918 1.00 86.06 92 THR A N 1
ATOM 716 C CA . THR A 1 92 ? 10.327 4.742 29.073 1.00 86.06 92 THR A CA 1
ATOM 717 C C . THR A 1 92 ? 9.191 4.533 28.083 1.00 86.06 92 THR A C 1
ATOM 719 O O . THR A 1 92 ? 8.453 5.451 27.717 1.00 86.06 92 THR A O 1
ATOM 722 N N . TYR A 1 93 ? 9.074 3.294 27.628 1.00 88.50 93 TYR A N 1
ATOM 723 C CA . TYR A 1 93 ? 7.993 2.822 26.786 1.00 88.50 93 TYR A CA 1
ATOM 724 C C . TYR A 1 93 ? 7.529 1.488 27.347 1.00 88.50 93 TYR A C 1
ATOM 726 O O . TYR A 1 93 ? 8.364 0.612 27.584 1.00 88.50 93 TYR A O 1
ATOM 734 N N . SER A 1 94 ? 6.225 1.332 27.565 1.00 92.12 94 SER A N 1
ATOM 735 C CA . SER A 1 94 ? 5.670 0.045 27.940 1.00 92.12 94 SER A CA 1
ATOM 736 C C . SER A 1 94 ? 4.355 -0.299 27.257 1.00 92.12 94 SER A C 1
ATOM 738 O O . SER A 1 94 ? 3.496 0.546 27.015 1.00 92.12 94 SER A O 1
ATOM 740 N N . LEU A 1 95 ? 4.208 -1.584 26.954 1.00 93.88 95 LEU A N 1
ATOM 741 C CA . LEU A 1 95 ? 2.972 -2.214 26.516 1.00 93.88 95 LEU A CA 1
ATOM 742 C C . LEU A 1 95 ? 2.569 -3.241 27.565 1.00 93.88 95 LEU A C 1
ATOM 744 O O . LEU A 1 95 ? 3.418 -4.005 28.024 1.00 93.88 95 LEU A O 1
ATOM 748 N N . GLN A 1 96 ? 1.288 -3.286 27.918 1.00 96.06 96 GLN A N 1
ATOM 749 C CA . GLN A 1 96 ? 0.758 -4.304 28.824 1.00 96.06 96 GLN A CA 1
ATOM 750 C C . GLN A 1 96 ? -0.698 -4.625 28.495 1.00 96.06 96 GLN A C 1
ATOM 752 O O . GLN A 1 96 ? -1.539 -3.727 28.464 1.00 96.06 96 GLN A O 1
ATOM 757 N N . GLY A 1 97 ? -1.017 -5.898 28.268 1.00 95.12 97 GLY A N 1
ATOM 758 C CA . GLY A 1 97 ? -2.393 -6.333 28.026 1.00 95.12 97 GLY A CA 1
ATOM 759 C C . GLY A 1 97 ? -2.507 -7.731 27.426 1.00 95.12 97 GLY A C 1
ATOM 760 O O . GLY A 1 97 ? -1.560 -8.515 27.452 1.00 95.12 97 GLY A O 1
ATOM 761 N N . ASN A 1 98 ? -3.677 -8.024 26.862 1.00 96.25 98 ASN A N 1
ATOM 762 C CA . ASN A 1 98 ? -4.020 -9.330 26.300 1.00 96.25 98 ASN A CA 1
ATOM 763 C C . ASN A 1 98 ? -4.150 -9.253 24.775 1.00 96.25 98 ASN A C 1
ATOM 765 O O . ASN A 1 98 ? -4.655 -8.272 24.229 1.00 96.25 98 ASN A O 1
ATOM 769 N N . ILE A 1 99 ? -3.744 -10.306 24.075 1.00 96.25 99 ILE A N 1
ATOM 770 C CA . ILE A 1 99 ? -4.039 -10.488 22.656 1.00 96.25 99 ILE A CA 1
ATOM 771 C C . ILE A 1 99 ? -5.381 -11.216 22.566 1.00 96.25 99 ILE A C 1
ATOM 773 O O . ILE A 1 99 ? -5.539 -12.326 23.060 1.00 96.25 99 ILE A O 1
ATOM 777 N N . SER A 1 100 ? -6.366 -10.572 21.951 1.00 93.75 100 SER A N 1
ATOM 778 C CA . SER A 1 100 ? -7.729 -11.107 21.816 1.00 93.75 100 SER A CA 1
ATOM 779 C C . SER A 1 100 ? -7.930 -11.939 20.548 1.00 93.75 100 SER A C 1
ATOM 781 O O . SER A 1 100 ? -8.788 -12.817 20.520 1.00 93.75 100 SER A O 1
ATOM 783 N N . GLU A 1 101 ? -7.136 -11.690 19.505 1.00 94.19 101 GLU A N 1
ATOM 784 C CA . GLU A 1 101 ? -7.276 -12.343 18.203 1.00 94.19 101 GLU A CA 1
ATOM 785 C C . GLU A 1 101 ? -5.928 -12.394 17.470 1.00 94.19 101 GLU A C 1
ATOM 787 O O . GLU A 1 101 ? -5.202 -11.396 17.474 1.00 94.19 101 GLU A O 1
ATOM 792 N N . ILE A 1 102 ? -5.603 -13.521 16.829 1.00 94.56 102 ILE A N 1
ATOM 793 C CA . ILE A 1 102 ? -4.375 -13.721 16.038 1.00 94.56 102 ILE A CA 1
ATOM 794 C C . ILE A 1 102 ? -4.736 -14.246 14.643 1.00 94.56 102 ILE A C 1
ATOM 796 O O . ILE A 1 102 ? -5.346 -15.308 14.519 1.00 94.56 102 ILE A O 1
ATOM 800 N N . HIS A 1 103 ? -4.320 -13.524 13.603 1.00 92.12 103 HIS A N 1
ATOM 801 C CA . HIS A 1 103 ? -4.432 -13.882 12.182 1.00 92.12 103 HIS A CA 1
ATOM 802 C C . HIS A 1 103 ? -3.054 -14.065 11.553 1.00 92.12 103 HIS A C 1
ATOM 804 O O . HIS A 1 103 ? -2.040 -13.811 12.190 1.00 92.12 103 HIS A O 1
ATOM 810 N N . SER A 1 104 ? -3.015 -14.461 10.279 1.00 85.69 104 SER A N 1
ATOM 811 C CA . SER A 1 104 ? -1.767 -14.617 9.521 1.00 85.69 104 SER A CA 1
ATOM 812 C C . SER A 1 104 ? -1.003 -13.309 9.278 1.00 85.69 104 SER A C 1
ATOM 814 O O . SER A 1 104 ? 0.199 -13.329 9.025 1.00 85.69 104 SER A O 1
ATOM 816 N N . ASP A 1 105 ? -1.697 -12.169 9.284 1.00 82.06 105 ASP A N 1
ATOM 817 C CA . ASP A 1 105 ? -1.170 -10.860 8.883 1.00 82.06 105 ASP A CA 1
ATOM 818 C C . ASP A 1 105 ? -1.412 -9.748 9.915 1.00 82.06 105 ASP A C 1
ATOM 820 O O . ASP A 1 105 ? -0.857 -8.657 9.773 1.00 82.06 105 ASP A O 1
ATOM 824 N N . TYR A 1 106 ? -2.184 -10.003 10.974 1.00 91.62 106 TYR A N 1
ATOM 825 C CA . TYR A 1 106 ? -2.349 -9.082 12.098 1.00 91.62 106 TYR A CA 1
ATOM 826 C C . TYR A 1 106 ? -2.661 -9.812 13.412 1.00 91.62 106 TYR A C 1
ATOM 828 O O . TYR A 1 106 ? -3.126 -10.949 13.417 1.00 91.62 106 TYR A O 1
ATOM 836 N N . PHE A 1 107 ? -2.485 -9.130 14.543 1.00 93.62 107 PHE A N 1
ATOM 837 C CA . PHE A 1 107 ? -3.104 -9.528 15.809 1.00 93.62 107 PHE A CA 1
ATOM 838 C C . PHE A 1 107 ? -3.699 -8.324 16.550 1.00 93.62 107 PHE A C 1
ATOM 840 O O . PHE A 1 107 ? -3.240 -7.185 16.410 1.00 93.62 107 PHE A O 1
ATOM 847 N N . LYS A 1 108 ? -4.758 -8.583 17.323 1.00 91.56 108 LYS A N 1
ATOM 848 C CA . LYS A 1 108 ? -5.540 -7.581 18.059 1.00 91.56 108 LYS A CA 1
ATOM 849 C C . LYS A 1 108 ? -5.157 -7.586 19.537 1.00 91.56 108 LYS A C 1
ATOM 851 O O . LYS A 1 108 ? -5.501 -8.514 20.269 1.00 91.56 108 LYS A O 1
ATOM 856 N N . PHE A 1 109 ? -4.496 -6.526 19.976 1.00 92.75 109 PHE A N 1
ATOM 857 C CA . PHE A 1 109 ? -4.054 -6.294 21.350 1.00 92.75 109 PHE A CA 1
ATOM 858 C C . PHE A 1 109 ? -5.058 -5.401 22.097 1.00 92.75 109 PHE A C 1
ATOM 860 O O . PHE A 1 109 ? -5.485 -4.377 21.573 1.00 92.75 109 PHE A O 1
ATOM 867 N N . ILE A 1 110 ? -5.444 -5.772 23.315 1.00 92.19 110 ILE A N 1
ATOM 868 C CA . ILE A 1 110 ? -6.298 -4.981 24.208 1.00 92.19 110 ILE A CA 1
ATOM 869 C C . ILE A 1 110 ? -5.500 -4.713 25.477 1.00 92.19 110 ILE A C 1
ATOM 871 O O . ILE A 1 110 ? -5.182 -5.642 26.222 1.00 92.19 110 ILE A O 1
ATOM 875 N N . GLY A 1 111 ? -5.170 -3.452 25.733 1.00 94.19 111 GLY A N 1
ATOM 876 C CA . GLY A 1 111 ? -4.285 -3.125 26.840 1.00 94.19 111 GLY A CA 1
ATOM 877 C C . GLY A 1 111 ? -3.965 -1.650 26.960 1.00 94.19 111 GLY A C 1
ATOM 878 O O . GLY A 1 111 ? -4.733 -0.792 26.524 1.00 94.19 111 GLY A O 1
ATOM 879 N N . ASN A 1 112 ? -2.814 -1.389 27.565 1.00 94.12 112 ASN A N 1
ATOM 880 C CA . ASN A 1 112 ? -2.274 -0.070 27.822 1.00 94.12 112 ASN A CA 1
ATOM 881 C C . ASN A 1 112 ? -0.963 0.108 27.054 1.00 94.12 112 ASN A C 1
ATOM 883 O O . ASN A 1 112 ? -0.112 -0.785 27.044 1.00 94.12 112 ASN A O 1
ATOM 887 N N . ILE A 1 113 ? -0.798 1.285 26.458 1.00 93.19 113 ILE A N 1
ATOM 888 C CA . ILE A 1 113 ? 0.475 1.793 25.952 1.00 93.19 113 ILE A CA 1
ATOM 889 C C . ILE A 1 113 ? 0.867 2.955 26.851 1.00 93.19 113 ILE A C 1
ATOM 891 O O . ILE A 1 113 ? 0.156 3.957 26.895 1.00 93.19 113 ILE A O 1
ATOM 895 N N . THR A 1 114 ? 1.972 2.827 27.573 1.00 92.06 114 THR A N 1
ATOM 896 C CA . THR A 1 114 ? 2.493 3.875 28.451 1.00 92.06 114 THR A CA 1
ATOM 897 C C . THR A 1 114 ? 3.788 4.411 27.877 1.00 92.06 114 THR A C 1
ATOM 899 O O . THR A 1 114 ? 4.666 3.645 27.491 1.00 92.06 114 THR A O 1
ATOM 902 N N . THR A 1 115 ? 3.936 5.727 27.836 1.00 90.25 115 THR A N 1
ATOM 903 C CA . THR A 1 115 ? 5.168 6.362 27.369 1.00 90.25 115 THR A CA 1
ATOM 904 C C . THR A 1 115 ? 5.535 7.489 28.310 1.00 90.25 115 THR A C 1
ATOM 906 O O . THR A 1 115 ? 4.663 8.231 28.758 1.00 90.25 115 THR A O 1
ATOM 909 N N . GLN A 1 116 ? 6.821 7.647 28.567 1.00 88.88 116 GLN A N 1
ATOM 910 C CA . GLN A 1 116 ? 7.364 8.779 29.295 1.00 88.88 116 GLN A CA 1
ATOM 911 C C . GLN A 1 116 ? 8.593 9.235 28.531 1.00 88.88 116 GLN A C 1
ATOM 913 O O . GLN A 1 116 ? 9.558 8.483 28.441 1.00 88.88 116 GLN A O 1
ATOM 918 N N . LEU A 1 117 ? 8.552 10.423 27.937 1.00 85.19 117 LEU A N 1
ATOM 919 C CA . LEU A 1 117 ? 9.672 10.956 27.170 1.00 85.19 117 LEU A CA 1
ATOM 920 C C . LEU A 1 117 ? 10.143 12.284 27.750 1.00 85.19 117 LEU A C 1
ATOM 922 O O . LEU A 1 117 ? 9.347 13.118 28.174 1.00 85.19 117 LEU A O 1
ATOM 926 N N . ASN A 1 118 ? 11.446 12.534 27.656 1.00 82.94 118 ASN A N 1
ATOM 927 C CA . ASN A 1 118 ? 12.044 13.834 27.955 1.00 82.94 118 ASN A CA 1
ATOM 928 C C . ASN A 1 118 ? 11.450 14.958 27.107 1.00 82.94 118 ASN A C 1
ATOM 930 O O . ASN A 1 118 ? 11.359 16.082 27.580 1.00 82.94 118 ASN A O 1
ATOM 934 N N . SER A 1 119 ? 11.058 14.666 25.861 1.00 78.25 119 SER A N 1
ATOM 935 C CA . SER A 1 119 ? 10.440 15.666 24.982 1.00 78.25 119 SER A CA 1
ATOM 936 C C . SER A 1 119 ? 9.093 16.170 25.487 1.00 78.25 119 SER A C 1
ATOM 938 O O . SER A 1 119 ? 8.599 17.164 24.967 1.00 78.25 119 SER A O 1
ATOM 940 N N . ASP A 1 120 ? 8.504 15.461 26.449 1.00 77.50 120 ASP A N 1
ATOM 941 C CA . ASP A 1 120 ? 7.165 15.704 26.964 1.00 77.50 120 ASP A CA 1
ATOM 942 C C . ASP A 1 120 ? 7.239 16.037 28.466 1.00 77.50 120 ASP A C 1
ATOM 944 O O . ASP A 1 120 ? 6.376 15.638 29.244 1.00 77.50 120 ASP A O 1
ATOM 948 N N . ASN A 1 121 ? 8.315 16.715 28.890 1.00 79.88 121 ASN A N 1
ATOM 949 C CA . ASN A 1 121 ? 8.596 17.093 30.282 1.00 79.88 121 ASN A CA 1
ATOM 950 C C . ASN A 1 121 ? 8.535 15.915 31.269 1.00 79.88 121 ASN A C 1
ATOM 952 O O . ASN A 1 121 ? 8.199 16.093 32.433 1.00 79.88 121 ASN A O 1
ATOM 956 N N . GLN A 1 122 ? 8.848 14.700 30.801 1.00 78.94 122 GLN A N 1
ATOM 957 C CA . GLN A 1 122 ? 8.749 13.463 31.583 1.00 78.94 122 GLN A CA 1
ATOM 958 C C . GLN A 1 122 ? 7.332 13.136 32.077 1.00 78.94 122 GLN A C 1
ATOM 960 O O . GLN A 1 122 ? 7.173 12.306 32.976 1.00 78.94 122 GLN A O 1
ATOM 965 N N . ASN A 1 123 ? 6.298 13.705 31.455 1.00 85.44 123 ASN A N 1
ATOM 966 C CA . ASN A 1 123 ? 4.924 13.313 31.722 1.00 85.44 123 ASN A CA 1
ATOM 967 C C . ASN A 1 123 ? 4.709 11.859 31.292 1.00 85.44 123 ASN A C 1
ATOM 969 O O . ASN A 1 123 ? 5.022 11.457 30.168 1.00 85.44 123 ASN A O 1
ATOM 973 N N . LYS A 1 124 ? 4.178 11.054 32.212 1.00 90.06 124 LYS A N 1
ATOM 974 C CA . LYS A 1 124 ? 3.813 9.664 31.952 1.00 90.06 124 LYS A CA 1
ATOM 975 C C . LYS A 1 124 ? 2.413 9.630 31.351 1.00 90.06 124 LYS A C 1
ATOM 977 O O . LYS A 1 124 ? 1.434 9.886 32.045 1.00 90.06 124 LYS A O 1
ATOM 982 N N . CYS A 1 125 ? 2.309 9.261 30.081 1.00 89.44 125 CYS A N 1
ATOM 983 C CA . CYS A 1 125 ? 1.032 9.200 29.378 1.00 89.44 125 CYS A CA 1
ATOM 984 C C . CYS A 1 125 ? 0.660 7.762 29.068 1.00 89.44 125 CYS A C 1
ATOM 986 O O . CYS A 1 125 ? 1.458 7.010 28.504 1.00 89.44 125 CYS A O 1
ATOM 988 N N . THR A 1 126 ? -0.573 7.401 29.408 1.00 91.31 126 THR A N 1
ATOM 989 C CA . THR A 1 126 ? -1.103 6.052 29.221 1.00 91.31 126 THR A CA 1
ATOM 990 C C . THR A 1 126 ? -2.311 6.107 28.303 1.00 91.31 126 THR A C 1
ATOM 992 O O . THR A 1 126 ? -3.282 6.801 28.590 1.00 91.31 126 THR A O 1
ATOM 995 N N . GLN A 1 127 ? -2.272 5.348 27.214 1.00 88.50 127 GLN A N 1
ATOM 996 C CA . GLN A 1 127 ? -3.414 5.136 26.338 1.00 88.50 127 GLN A CA 1
ATOM 997 C C . GLN A 1 127 ? -3.940 3.716 26.535 1.00 88.50 127 GLN A C 1
ATOM 999 O O . GLN A 1 127 ? -3.248 2.745 26.225 1.00 88.50 127 GLN A O 1
ATOM 1004 N N . ARG A 1 128 ? -5.177 3.596 27.019 1.00 90.69 128 ARG A N 1
ATOM 1005 C CA . ARG A 1 128 ? -5.901 2.324 27.115 1.00 90.69 128 ARG A CA 1
ATOM 1006 C C . ARG A 1 128 ? -6.770 2.129 25.878 1.00 90.69 128 ARG A C 1
ATOM 1008 O O . ARG A 1 128 ? -7.420 3.070 25.429 1.00 90.69 128 ARG A O 1
ATOM 1015 N N . GLY A 1 129 ? -6.809 0.920 25.326 1.00 88.94 129 GLY A N 1
ATOM 1016 C CA . GLY A 1 129 ? -7.695 0.643 24.200 1.00 88.94 129 GLY A CA 1
ATOM 1017 C C . GLY A 1 129 ? -7.413 -0.652 23.455 1.00 88.94 129 GLY A C 1
ATOM 1018 O O . GLY A 1 129 ? -6.791 -1.581 23.970 1.00 88.94 129 GLY A O 1
ATOM 1019 N N . ILE A 1 130 ? -7.922 -0.686 22.225 1.00 86.75 130 ILE A N 1
ATOM 1020 C CA . ILE A 1 130 ? -7.732 -1.769 21.266 1.00 86.75 130 ILE A CA 1
ATOM 1021 C C . ILE A 1 130 ? -6.733 -1.307 20.209 1.00 86.75 130 ILE A C 1
ATOM 1023 O O . ILE A 1 130 ? -6.903 -0.266 19.570 1.00 86.75 130 ILE A O 1
ATOM 1027 N N . PHE A 1 131 ? -5.725 -2.131 19.988 1.00 89.00 131 PHE A N 1
ATOM 1028 C CA . PHE A 1 131 ? -4.591 -1.879 19.125 1.00 89.00 131 PHE A CA 1
ATOM 1029 C C . PHE A 1 131 ? -4.412 -3.032 18.146 1.00 89.00 131 PHE A C 1
ATOM 1031 O O . PHE A 1 131 ? -4.770 -4.174 18.435 1.00 89.00 131 PHE A O 1
ATOM 1038 N N . TYR A 1 132 ? -3.840 -2.736 16.985 1.00 88.94 132 TYR A N 1
ATOM 1039 C CA . TYR A 1 132 ? -3.592 -3.740 15.958 1.00 88.94 132 TYR A CA 1
ATOM 1040 C C . TYR A 1 132 ? -2.122 -3.716 15.585 1.00 88.94 132 TYR A C 1
ATOM 1042 O O . TYR A 1 132 ? -1.602 -2.669 15.204 1.00 88.94 132 TYR A O 1
ATOM 1050 N N . PHE A 1 133 ? -1.468 -4.867 15.665 1.00 91.12 133 PHE A N 1
ATOM 1051 C CA . PHE A 1 133 ? -0.149 -5.064 15.080 1.00 91.12 133 PHE A CA 1
ATOM 1052 C C . PHE A 1 133 ? -0.319 -5.785 13.753 1.00 91.12 133 PHE A C 1
ATOM 1054 O O . PHE A 1 133 ? -0.982 -6.814 13.702 1.00 91.12 133 PHE A O 1
ATOM 1061 N N . SER A 1 134 ? 0.268 -5.247 12.690 1.00 87.00 134 SER A N 1
ATOM 1062 C CA . SER A 1 134 ? 0.232 -5.819 11.346 1.00 87.00 134 SER A CA 1
ATOM 1063 C C . SER A 1 134 ? 1.607 -6.331 10.953 1.00 87.00 134 SER A C 1
ATOM 1065 O O . SER A 1 134 ? 2.626 -5.695 11.233 1.00 87.00 134 SER A O 1
ATOM 1067 N N . TYR A 1 135 ? 1.625 -7.453 10.249 1.00 86.50 135 TYR A N 1
ATOM 1068 C CA . TYR A 1 135 ? 2.818 -8.006 9.641 1.00 86.50 135 TYR A CA 1
ATOM 1069 C C . TYR A 1 135 ? 3.333 -7.098 8.513 1.00 86.50 135 TYR A C 1
ATOM 1071 O O . TYR A 1 135 ? 2.568 -6.627 7.669 1.00 86.50 135 TYR A O 1
ATOM 1079 N N . PHE A 1 136 ? 4.643 -6.863 8.480 1.00 79.12 136 PHE A N 1
ATOM 1080 C CA . PHE A 1 136 ? 5.324 -6.058 7.474 1.00 79.12 136 PHE A CA 1
ATOM 1081 C C . PHE A 1 136 ? 6.663 -6.697 7.091 1.00 79.12 136 PHE A C 1
ATOM 1083 O O . PHE A 1 136 ? 7.522 -6.935 7.940 1.00 79.12 136 PHE A O 1
ATOM 1090 N N . LYS A 1 137 ? 6.885 -6.920 5.792 1.00 82.31 137 LYS A N 1
ATOM 1091 C CA . LYS A 1 137 ? 8.157 -7.419 5.252 1.00 82.31 137 LYS A CA 1
ATOM 1092 C C . LYS A 1 137 ? 8.569 -6.592 4.045 1.00 82.31 137 LYS A C 1
ATOM 1094 O O . LYS A 1 137 ? 7.953 -6.676 2.988 1.00 82.31 137 LYS A O 1
ATOM 1099 N N . ALA A 1 138 ? 9.626 -5.803 4.201 1.00 73.12 138 ALA A N 1
ATOM 1100 C CA . ALA A 1 138 ? 10.262 -5.130 3.075 1.00 73.12 138 ALA A CA 1
ATOM 1101 C C . ALA A 1 138 ? 11.300 -6.055 2.425 1.00 73.12 138 ALA A C 1
ATOM 1103 O O . ALA A 1 138 ? 11.971 -6.828 3.110 1.00 73.12 138 ALA A O 1
ATOM 1104 N N . THR A 1 139 ? 11.458 -5.960 1.106 1.00 67.00 139 THR A N 1
ATOM 1105 C CA . THR A 1 139 ? 12.458 -6.731 0.356 1.00 67.00 139 THR A CA 1
ATOM 1106 C C . THR A 1 139 ? 13.856 -6.513 0.937 1.00 67.00 139 THR A C 1
ATOM 1108 O O . THR A 1 139 ? 14.294 -5.374 1.090 1.00 67.00 139 THR A O 1
ATOM 1111 N N . GLY A 1 140 ? 14.544 -7.607 1.279 1.00 76.75 140 GLY A N 1
ATOM 1112 C CA . GLY A 1 140 ? 15.889 -7.574 1.864 1.00 76.75 140 GLY A CA 1
ATOM 1113 C C . GLY A 1 140 ? 15.958 -7.136 3.333 1.00 76.75 140 GLY A C 1
ATOM 1114 O O . GLY A 1 140 ? 17.055 -6.917 3.833 1.00 76.75 140 GLY A O 1
ATOM 1115 N N . LYS A 1 141 ? 14.825 -6.992 4.035 1.00 76.81 141 LYS A N 1
ATOM 1116 C CA . LYS A 1 141 ? 14.792 -6.671 5.471 1.00 76.81 141 LYS A CA 1
ATOM 1117 C C . LYS A 1 141 ? 14.115 -7.782 6.281 1.00 76.81 141 LYS A C 1
ATOM 1119 O O . LYS A 1 141 ? 13.237 -8.465 5.744 1.00 76.81 141 LYS A O 1
ATOM 1124 N N . PRO A 1 142 ? 14.477 -7.942 7.569 1.00 76.88 142 PRO A N 1
ATOM 1125 C CA . PRO A 1 142 ? 13.754 -8.820 8.479 1.00 76.88 142 PRO A CA 1
ATOM 1126 C C . PRO A 1 142 ? 12.268 -8.466 8.532 1.00 76.88 142 PRO A C 1
ATOM 1128 O O . PRO A 1 142 ? 11.881 -7.300 8.399 1.00 76.88 142 PRO A O 1
ATOM 1131 N N . ALA A 1 143 ? 11.446 -9.492 8.714 1.00 81.44 143 ALA A N 1
ATOM 1132 C CA . ALA A 1 143 ? 10.024 -9.331 8.941 1.00 81.44 143 ALA A CA 1
ATOM 1133 C C . ALA A 1 143 ? 9.761 -8.654 10.291 1.00 81.44 143 ALA A C 1
ATOM 1135 O O . ALA A 1 143 ? 10.479 -8.890 11.260 1.00 81.44 143 ALA A O 1
ATOM 1136 N N . LYS A 1 144 ? 8.724 -7.819 10.355 1.00 90.38 144 LYS A N 1
ATOM 1137 C CA . LYS A 1 144 ? 8.369 -7.057 11.552 1.00 90.38 144 LYS A CA 1
ATOM 1138 C C . LYS A 1 144 ? 6.866 -7.047 11.781 1.00 90.38 144 LYS A C 1
ATOM 1140 O O . LYS A 1 144 ? 6.090 -7.079 10.830 1.00 90.38 144 LYS A O 1
ATOM 1145 N N . TRP A 1 145 ? 6.472 -6.915 13.036 1.00 91.62 145 TRP A N 1
ATOM 1146 C CA . TRP A 1 145 ? 5.117 -6.584 13.454 1.00 91.62 145 TRP A CA 1
ATOM 1147 C C . TRP A 1 145 ? 5.072 -5.108 13.826 1.00 91.62 145 TRP A C 1
ATOM 1149 O O . TRP A 1 145 ? 5.814 -4.675 14.705 1.00 91.62 145 TRP A O 1
ATOM 1159 N N . ARG A 1 146 ? 4.226 -4.331 13.146 1.00 91.62 146 ARG A N 1
ATOM 1160 C CA . ARG A 1 146 ? 4.098 -2.881 13.337 1.00 91.62 146 ARG A CA 1
ATOM 1161 C C . ARG A 1 146 ? 2.734 -2.527 13.916 1.00 91.62 146 ARG A C 1
ATOM 1163 O O . ARG A 1 146 ? 1.716 -2.926 13.356 1.00 91.62 146 ARG A O 1
ATOM 1170 N N . LEU A 1 147 ? 2.712 -1.727 14.978 1.00 89.06 147 LEU A N 1
ATOM 1171 C CA . LEU A 1 147 ? 1.487 -1.123 15.501 1.00 89.06 147 LEU A CA 1
ATOM 1172 C C . LEU A 1 147 ? 0.866 -0.191 14.446 1.00 89.06 147 LEU A C 1
ATOM 1174 O O . LEU A 1 147 ? 1.548 0.683 13.922 1.00 89.06 147 LEU A O 1
ATOM 1178 N N . LEU A 1 148 ? -0.419 -0.358 14.130 1.00 76.94 148 LEU A N 1
ATOM 1179 C CA . LEU A 1 148 ? -1.119 0.465 13.135 1.00 76.94 148 LEU A CA 1
ATOM 1180 C C . LEU A 1 148 ? -1.485 1.861 13.668 1.00 76.94 148 LEU A C 1
ATOM 1182 O O . LEU A 1 148 ? -1.626 2.812 12.897 1.00 76.94 148 LEU A O 1
ATOM 1186 N N . GLN A 1 149 ? -1.648 1.999 14.984 1.00 76.12 149 GLN A N 1
ATOM 1187 C CA . GLN A 1 149 ? -1.918 3.268 15.650 1.00 76.12 149 GLN A CA 1
ATOM 1188 C C . GLN A 1 149 ? -0.626 4.083 15.818 1.00 76.12 149 GLN A C 1
ATOM 1190 O O . GLN A 1 149 ? 0.080 3.961 16.812 1.00 76.12 149 GLN A O 1
ATOM 1195 N N . ASN A 1 150 ? -0.344 4.958 14.852 1.00 65.81 150 ASN A N 1
ATOM 1196 C CA . ASN A 1 150 ? 0.908 5.724 14.788 1.00 65.81 150 ASN A CA 1
ATOM 1197 C C . ASN A 1 150 ? 0.873 7.070 15.542 1.00 65.81 150 ASN A C 1
ATOM 1199 O O . ASN A 1 150 ? 1.437 8.049 15.052 1.00 65.81 150 ASN A O 1
ATOM 1203 N N . ARG A 1 151 ? 0.178 7.179 16.683 1.00 68.19 151 ARG A N 1
ATOM 1204 C CA . ARG A 1 151 ? 0.123 8.434 17.460 1.00 68.19 151 ARG A CA 1
ATOM 1205 C C . ARG A 1 151 ? 0.772 8.270 18.827 1.00 68.19 151 ARG A C 1
ATOM 1207 O O . ARG A 1 151 ? 0.556 7.265 19.494 1.00 68.19 151 ARG A O 1
ATOM 1214 N N . HIS A 1 152 ? 1.545 9.276 19.220 1.00 69.88 152 HIS A N 1
ATOM 1215 C CA . HIS A 1 152 ? 2.118 9.393 20.555 1.00 69.88 152 HIS A CA 1
ATOM 1216 C C . HIS A 1 152 ? 1.006 9.538 21.600 1.00 69.88 152 HIS A C 1
ATOM 1218 O O . HIS A 1 152 ? -0.016 10.170 21.338 1.00 69.88 152 HIS A O 1
ATOM 1224 N N . THR A 1 153 ? 1.188 8.962 22.787 1.00 75.50 153 THR A N 1
ATOM 1225 C CA . THR A 1 153 ? 0.145 8.978 23.827 1.00 75.50 153 THR A CA 1
ATOM 1226 C C . THR A 1 153 ? -0.007 10.365 24.461 1.00 75.50 153 THR A C 1
ATOM 1228 O O . THR A 1 153 ? -1.126 10.772 24.746 1.00 75.50 153 THR A O 1
ATOM 1231 N N . CYS A 1 154 ? 1.091 11.115 24.632 1.00 71.38 154 CYS A N 1
ATOM 1232 C CA . CYS A 1 154 ? 1.070 12.486 25.173 1.00 71.38 154 CYS A CA 1
ATOM 1233 C C . CYS A 1 154 ? 0.777 13.588 24.145 1.00 71.38 154 CYS A C 1
ATOM 1235 O O . CYS A 1 154 ? 0.387 14.690 24.513 1.00 71.38 154 CYS A O 1
ATOM 1237 N N . ALA A 1 155 ? 1.064 13.352 22.865 1.00 68.69 155 ALA A N 1
ATOM 1238 C CA . ALA A 1 155 ? 1.157 14.418 21.873 1.00 68.69 155 ALA A CA 1
ATOM 1239 C C . ALA A 1 155 ? 0.668 13.930 20.514 1.00 68.69 155 ALA A C 1
ATOM 1241 O O . ALA A 1 155 ? 0.691 12.745 20.208 1.00 68.69 155 ALA A O 1
ATOM 1242 N N . ASN A 1 156 ? 0.295 14.838 19.620 1.00 70.31 156 ASN A N 1
ATOM 1243 C CA . ASN A 1 156 ? -0.061 14.457 18.252 1.00 70.31 156 ASN A CA 1
ATOM 1244 C C . ASN A 1 156 ? 1.193 14.243 17.374 1.00 70.31 156 ASN A C 1
ATOM 1246 O O . ASN A 1 156 ? 1.275 14.753 16.256 1.00 70.31 156 ASN A O 1
ATOM 1250 N N . LYS A 1 157 ? 2.197 13.528 17.899 1.00 72.19 157 LYS A N 1
ATOM 1251 C CA . LYS A 1 157 ? 3.435 13.187 17.189 1.00 72.19 157 LYS A CA 1
ATOM 1252 C C . LYS A 1 157 ? 3.304 11.807 16.536 1.00 72.19 157 LYS A C 1
ATOM 1254 O O . LYS A 1 157 ? 2.704 10.911 17.137 1.00 72.19 157 LYS A O 1
ATOM 1259 N N . PRO A 1 158 ? 3.847 11.615 15.322 1.00 62.12 158 PRO A N 1
ATOM 1260 C CA . PRO A 1 158 ? 3.879 10.307 14.693 1.00 62.12 158 PRO A CA 1
ATOM 1261 C C . PRO A 1 158 ? 4.826 9.380 15.455 1.00 62.12 158 PRO A C 1
ATOM 1263 O O . PRO A 1 158 ? 5.951 9.759 15.791 1.00 62.12 158 PRO A O 1
ATOM 1266 N N . VAL A 1 159 ? 4.369 8.156 15.686 1.00 78.56 159 VAL A N 1
ATOM 1267 C CA . VAL A 1 159 ? 5.126 7.114 16.381 1.00 78.56 159 VAL A CA 1
ATOM 1268 C C . VAL A 1 159 ? 5.125 5.849 15.546 1.00 78.56 159 VAL A C 1
ATOM 1270 O O . VAL A 1 159 ? 4.104 5.486 14.968 1.00 78.56 159 VAL A O 1
ATOM 1273 N N . ILE A 1 160 ? 6.269 5.177 15.493 1.00 81.38 160 ILE A N 1
ATOM 1274 C CA . ILE A 1 160 ? 6.400 3.848 14.903 1.00 81.38 160 ILE A CA 1
ATOM 1275 C C . ILE A 1 160 ? 6.760 2.886 16.029 1.00 81.38 160 ILE A C 1
ATOM 1277 O O . ILE A 1 160 ? 7.770 3.074 16.700 1.00 81.38 160 ILE A O 1
ATOM 1281 N N . VAL A 1 161 ? 5.944 1.853 16.224 1.00 84.88 161 VAL A N 1
ATOM 1282 C CA . VAL A 1 161 ? 6.238 0.770 17.167 1.00 84.88 161 VAL A CA 1
ATOM 1283 C C . VAL A 1 161 ? 6.378 -0.520 16.384 1.00 84.88 161 VAL A C 1
ATOM 1285 O O . VAL A 1 161 ? 5.424 -0.954 15.735 1.00 84.88 161 VAL A O 1
ATOM 1288 N N . GLU A 1 162 ? 7.561 -1.122 16.431 1.00 89.88 162 GLU A N 1
ATOM 1289 C CA . GLU A 1 162 ? 7.881 -2.330 15.674 1.00 89.88 162 GLU A CA 1
ATOM 1290 C C . GLU A 1 162 ? 8.649 -3.336 16.515 1.00 89.88 162 GLU A C 1
ATOM 1292 O O . GLU A 1 162 ? 9.596 -2.955 17.195 1.00 89.88 162 GLU A O 1
ATOM 1297 N N . PHE A 1 163 ? 8.335 -4.620 16.384 1.00 89.75 163 PHE A N 1
ATOM 1298 C CA . PHE A 1 163 ? 9.210 -5.690 16.861 1.00 89.75 163 PHE A CA 1
ATOM 1299 C C . PHE A 1 163 ? 9.433 -6.739 15.774 1.00 89.75 163 PHE A C 1
ATOM 1301 O O . PHE A 1 163 ? 8.581 -6.948 14.906 1.00 89.75 163 PHE A O 1
ATOM 1308 N N . SER A 1 164 ? 10.597 -7.378 15.799 1.00 83.81 164 SER A N 1
ATOM 1309 C CA . SER A 1 164 ? 10.907 -8.492 14.901 1.00 83.81 164 SER A CA 1
ATOM 1310 C C . SER A 1 164 ? 10.421 -9.780 15.553 1.00 83.81 164 SER A C 1
ATOM 1312 O O . SER A 1 164 ? 10.897 -10.110 16.632 1.00 83.81 164 SER A O 1
ATOM 1314 N N . ALA A 1 165 ? 9.495 -10.501 14.915 1.00 68.50 165 ALA A N 1
ATOM 1315 C CA . ALA A 1 165 ? 9.270 -11.902 15.279 1.00 68.50 165 ALA A CA 1
ATOM 1316 C C . ALA A 1 165 ? 10.486 -12.732 14.846 1.00 68.50 165 ALA A C 1
ATOM 1318 O O . ALA A 1 165 ? 11.217 -12.287 13.957 1.00 68.50 165 ALA A O 1
ATOM 1319 N N . ASN A 1 166 ? 10.689 -13.897 15.480 1.00 66.38 166 ASN A N 1
ATOM 1320 C CA . ASN A 1 166 ? 11.795 -14.833 15.235 1.00 66.38 166 ASN A CA 1
ATOM 1321 C C . ASN A 1 166 ? 12.319 -14.730 13.780 1.00 66.38 166 ASN A C 1
ATOM 1323 O O . ASN A 1 166 ? 11.528 -14.943 12.855 1.00 66.38 166 ASN A O 1
ATOM 1327 N N . PRO A 1 167 ? 13.606 -14.382 13.558 1.00 55.31 167 PRO A N 1
ATOM 1328 C CA . PRO A 1 167 ? 14.141 -14.080 12.227 1.00 55.31 167 PRO A CA 1
ATOM 1329 C C . PRO A 1 167 ? 13.966 -15.216 11.205 1.00 55.31 167 PRO A C 1
ATOM 1331 O O . PRO A 1 167 ? 13.952 -14.954 9.999 1.00 55.31 167 PRO A O 1
ATOM 1334 N N . GLU A 1 168 ? 13.783 -16.456 11.665 1.00 53.47 168 GLU A N 1
ATOM 1335 C CA . GLU A 1 168 ? 13.547 -17.627 10.816 1.00 53.47 168 GLU A CA 1
ATOM 1336 C C . GLU A 1 168 ? 12.093 -17.758 10.338 1.00 53.47 168 GLU A C 1
ATOM 1338 O O . GLU A 1 168 ? 11.821 -18.385 9.308 1.00 53.47 168 GLU A O 1
ATOM 1343 N N . TRP A 1 169 ? 11.137 -17.125 11.023 1.00 47.06 169 TRP A N 1
ATOM 1344 C CA . TRP A 1 169 ? 9.731 -17.208 10.655 1.00 47.06 169 TRP A CA 1
ATOM 1345 C C . TRP A 1 169 ? 9.412 -16.307 9.457 1.00 47.06 169 TRP A C 1
ATOM 1347 O O . TRP A 1 169 ? 9.420 -15.074 9.510 1.00 47.06 169 TRP A O 1
ATOM 1357 N N . LYS A 1 170 ? 9.079 -16.948 8.337 1.00 47.47 170 LYS A N 1
ATOM 1358 C CA . LYS A 1 170 ? 8.509 -16.307 7.151 1.00 47.47 170 LYS A CA 1
ATOM 1359 C C . LYS A 1 170 ? 7.043 -16.750 7.074 1.00 47.47 170 LYS A C 1
ATOM 1361 O O . LYS A 1 170 ? 6.818 -17.951 6.914 1.00 47.47 170 LYS A O 1
ATOM 1366 N N . PRO A 1 171 ? 6.041 -15.853 7.132 1.00 40.06 171 PRO A N 1
ATOM 1367 C CA . PRO A 1 171 ? 4.695 -16.244 6.753 1.00 40.06 171 PRO A CA 1
ATOM 1368 C C . PRO A 1 171 ? 4.768 -16.765 5.326 1.00 40.06 171 PRO A C 1
ATOM 1370 O O . PRO A 1 171 ? 5.466 -16.198 4.471 1.00 40.06 171 PRO A O 1
ATOM 1373 N N . ARG A 1 172 ? 4.078 -17.878 5.072 1.00 36.34 172 ARG A N 1
ATOM 1374 C CA . ARG A 1 172 ? 3.897 -18.327 3.697 1.00 36.34 172 ARG A CA 1
ATOM 1375 C C . ARG A 1 172 ? 3.254 -17.157 2.948 1.00 36.34 172 ARG A C 1
ATOM 1377 O O . ARG A 1 172 ? 2.260 -16.630 3.454 1.00 36.34 172 ARG A O 1
ATOM 1384 N N . PRO A 1 173 ? 3.771 -16.740 1.775 1.00 37.56 173 PRO A N 1
ATOM 1385 C CA . PRO A 1 173 ? 2.938 -15.967 0.869 1.00 37.56 173 PRO A CA 1
ATOM 1386 C C . PRO A 1 173 ? 1.666 -16.790 0.725 1.00 37.56 173 PRO A C 1
ATOM 1388 O O . PRO A 1 173 ? 1.748 -17.990 0.459 1.00 37.56 173 PRO A O 1
ATOM 1391 N N . THR A 1 174 ? 0.523 -16.203 1.060 1.00 35.19 174 THR A N 1
ATOM 1392 C CA . THR A 1 174 ? -0.759 -16.892 1.034 1.00 35.19 174 THR A CA 1
ATOM 1393 C C . THR A 1 174 ? -0.944 -17.457 -0.368 1.00 35.19 174 THR A C 1
ATOM 1395 O O . THR A 1 174 ? -1.355 -16.763 -1.288 1.00 35.19 174 THR A O 1
ATOM 1398 N N . SER A 1 175 ? -0.640 -18.744 -0.541 1.00 33.66 175 SER A N 1
ATOM 1399 C CA . SER A 1 175 ? -0.882 -19.512 -1.758 1.00 33.66 175 SER A CA 1
ATOM 1400 C C . SER A 1 175 ? -2.357 -19.906 -1.835 1.00 33.66 175 SER A C 1
ATOM 1402 O O . SER A 1 175 ? -2.704 -21.013 -2.238 1.00 33.66 175 SER A O 1
ATOM 1404 N N . LYS A 1 176 ? -3.248 -18.998 -1.425 1.00 34.28 176 LYS A N 1
ATOM 1405 C CA . LYS A 1 176 ? -4.616 -19.006 -1.919 1.00 34.28 176 LYS A CA 1
ATOM 1406 C C . LYS A 1 176 ? -4.523 -18.437 -3.321 1.00 34.28 176 LYS A C 1
ATOM 1408 O O . LYS A 1 176 ? -4.006 -17.333 -3.477 1.00 34.28 176 LYS A O 1
ATOM 1413 N N . LYS A 1 177 ? -4.952 -19.239 -4.303 1.00 35.69 177 LYS A N 1
ATOM 1414 C CA . LYS A 1 177 ? -5.169 -18.873 -5.710 1.00 35.69 177 LYS A CA 1
ATOM 1415 C C . LYS A 1 177 ? -5.147 -17.352 -5.884 1.00 35.69 177 LYS A C 1
ATOM 1417 O O . LYS A 1 177 ? -6.075 -16.664 -5.471 1.00 35.69 177 LYS A O 1
ATOM 1422 N N . LEU A 1 178 ? -4.068 -16.848 -6.482 1.00 36.09 178 LEU A N 1
ATOM 1423 C CA . LEU A 1 178 ? -3.832 -15.440 -6.828 1.00 36.09 178 LEU A CA 1
ATOM 1424 C C . LEU A 1 178 ? -4.813 -14.928 -7.910 1.00 36.09 178 LEU A C 1
ATOM 1426 O O . LEU A 1 178 ? -4.499 -14.022 -8.677 1.00 36.09 178 LEU A O 1
ATOM 1430 N N . SER A 1 179 ? -6.018 -15.489 -7.985 1.00 32.94 179 SER A N 1
ATOM 1431 C CA . SER A 1 179 ? -7.155 -14.926 -8.694 1.00 32.94 179 SER A CA 1
ATOM 1432 C C . SER A 1 179 ? -7.784 -13.873 -7.780 1.00 32.94 179 SER A C 1
ATOM 1434 O O . SER A 1 179 ? -8.557 -14.242 -6.903 1.00 32.94 179 SER A O 1
ATOM 1436 N N . LEU A 1 180 ? -7.373 -12.607 -7.955 1.00 32.31 180 LEU A N 1
ATOM 1437 C CA . LEU A 1 180 ? -8.000 -11.332 -7.515 1.00 32.31 180 LEU A CA 1
ATOM 1438 C C . LEU A 1 180 ? -6.993 -10.272 -7.017 1.00 32.31 180 LEU A C 1
ATOM 1440 O O . LEU A 1 180 ? -7.365 -9.345 -6.301 1.00 32.31 180 LEU A O 1
ATOM 1444 N N . TRP A 1 181 ? -5.717 -10.329 -7.413 1.00 31.67 181 TRP A N 1
ATOM 1445 C CA . TRP A 1 181 ? -4.822 -9.197 -7.155 1.00 31.67 181 TRP A CA 1
ATOM 1446 C C . TRP A 1 181 ? -4.945 -8.158 -8.257 1.00 31.67 181 TRP A C 1
ATOM 1448 O O . TRP A 1 181 ? -4.261 -8.193 -9.278 1.00 31.67 181 TRP A O 1
ATOM 1458 N N . GLY A 1 182 ? -5.809 -7.191 -7.991 1.00 40.72 182 GLY A N 1
ATOM 1459 C CA . GLY A 1 182 ? -5.662 -5.866 -8.536 1.00 40.72 182 GLY A CA 1
ATOM 1460 C C . GLY A 1 182 ? -6.197 -4.857 -7.539 1.00 40.72 182 GLY A C 1
ATOM 1461 O O . GLY A 1 182 ? -7.397 -4.614 -7.449 1.00 40.72 182 GLY A O 1
ATOM 1462 N N . ILE A 1 183 ? -5.282 -4.213 -6.815 1.00 52.31 183 ILE A N 1
ATOM 1463 C CA . ILE A 1 183 ? -5.534 -2.843 -6.366 1.00 52.31 183 ILE A CA 1
ATOM 1464 C C . ILE A 1 183 ? -6.041 -2.100 -7.602 1.00 52.31 183 ILE A C 1
ATOM 1466 O O . ILE A 1 183 ? -5.514 -2.276 -8.701 1.00 52.31 183 ILE A O 1
ATOM 1470 N N . GLY A 1 184 ? -7.142 -1.382 -7.462 1.00 58.16 184 GLY A N 1
ATOM 1471 C CA . GLY A 1 184 ? -7.784 -0.724 -8.588 1.00 58.16 184 GLY A CA 1
ATOM 1472 C C . GLY A 1 184 ? -7.963 0.754 -8.339 1.00 58.16 184 GLY A C 1
ATOM 1473 O O . GLY A 1 184 ? -7.553 1.298 -7.308 1.00 58.16 184 GLY A O 1
ATOM 1474 N N . MET A 1 185 ? -8.558 1.393 -9.328 1.00 68.25 185 MET A N 1
ATOM 1475 C CA . MET A 1 185 ? -8.835 2.816 -9.340 1.00 68.25 185 MET A CA 1
ATOM 1476 C C . MET A 1 185 ? -10.317 3.056 -9.582 1.00 68.25 185 MET A C 1
ATOM 1478 O O . MET A 1 185 ? -10.984 2.262 -10.243 1.00 68.25 185 MET A O 1
ATOM 1482 N N . ILE A 1 186 ? -10.801 4.175 -9.057 1.00 64.12 186 ILE A N 1
ATOM 1483 C CA . ILE A 1 186 ? -12.134 4.704 -9.330 1.00 64.12 186 ILE A CA 1
ATOM 1484 C C . ILE A 1 186 ? -11.953 5.846 -10.336 1.00 64.12 186 ILE A C 1
ATOM 1486 O O . ILE A 1 186 ? -11.212 6.794 -10.068 1.00 64.12 186 ILE A O 1
ATOM 1490 N N . THR A 1 187 ? -12.569 5.740 -11.514 1.00 63.16 187 THR A N 1
ATOM 1491 C CA . THR A 1 187 ? -12.433 6.727 -12.600 1.00 63.16 187 THR A CA 1
ATOM 1492 C C . THR A 1 187 ? -13.770 6.960 -13.300 1.00 63.16 187 THR A C 1
ATOM 1494 O O . THR A 1 187 ? -14.564 6.042 -13.476 1.00 63.16 187 THR A O 1
ATOM 1497 N N . LYS A 1 188 ? -13.997 8.216 -13.699 1.00 58.28 188 LYS A N 1
ATOM 1498 C CA . LYS A 1 188 ? -14.932 8.627 -14.757 1.00 58.28 188 LYS A CA 1
ATOM 1499 C C . LYS A 1 188 ? -14.122 8.703 -16.054 1.00 58.28 188 LYS A C 1
ATOM 1501 O O . LYS A 1 188 ? -12.924 9.002 -15.967 1.00 58.28 188 LYS A O 1
ATOM 1506 N N . ASN A 1 189 ? -14.725 8.414 -17.212 1.00 52.59 189 ASN A N 1
ATOM 1507 C CA . ASN A 1 189 ? -14.071 8.452 -18.531 1.00 52.59 189 ASN A CA 1
ATOM 1508 C C . ASN A 1 189 ? -13.045 9.599 -18.624 1.00 52.59 189 ASN A C 1
ATOM 1510 O O . ASN A 1 189 ? -13.400 10.773 -18.515 1.00 52.59 189 ASN A O 1
ATOM 1514 N N . LEU A 1 190 ? -11.761 9.250 -18.763 1.00 51.09 190 LEU A N 1
ATOM 1515 C CA . LEU A 1 190 ? -10.630 10.183 -18.718 1.00 51.09 190 LEU A CA 1
ATOM 1516 C C . LEU A 1 190 ? -10.645 11.137 -19.929 1.00 51.09 190 LEU A C 1
ATOM 1518 O O . LEU A 1 190 ? -9.925 10.918 -20.902 1.00 51.09 190 LEU A O 1
ATOM 1522 N N . ARG A 1 191 ? -11.420 12.228 -19.879 1.00 40.91 191 ARG A N 1
ATOM 1523 C CA . ARG A 1 191 ? -11.273 13.341 -20.832 1.00 40.91 191 ARG A CA 1
ATOM 1524 C C . ARG A 1 191 ? -9.979 14.099 -20.537 1.00 40.91 191 ARG A C 1
ATOM 1526 O O . ARG A 1 191 ? -9.731 14.548 -19.417 1.00 40.91 191 ARG A O 1
ATOM 1533 N N . THR A 1 192 ? -9.113 14.185 -21.543 1.00 43.34 192 THR A N 1
ATOM 1534 C CA . THR A 1 192 ? -7.772 14.763 -21.432 1.00 43.34 192 THR A CA 1
ATOM 1535 C C . THR A 1 192 ? -7.787 16.275 -21.607 1.00 43.34 192 THR A C 1
ATOM 1537 O O . THR A 1 192 ? -7.252 16.774 -22.594 1.00 43.34 192 THR A O 1
ATOM 1540 N N . ASP A 1 193 ? -8.319 17.007 -20.635 1.00 39.84 193 ASP A N 1
ATOM 1541 C CA . ASP A 1 193 ? -8.195 18.466 -20.652 1.00 39.84 193 ASP A CA 1
ATOM 1542 C C . ASP A 1 193 ? -6.950 18.929 -19.895 1.00 39.84 193 ASP A C 1
ATOM 1544 O O . ASP A 1 193 ? -6.505 18.326 -18.905 1.00 39.84 193 ASP A O 1
ATOM 1548 N N . ARG A 1 194 ? -6.341 19.999 -20.413 1.00 38.66 194 ARG A N 1
ATOM 1549 C CA . ARG A 1 194 ? -5.160 20.645 -19.838 1.00 38.66 194 ARG A CA 1
ATOM 1550 C C . ARG A 1 194 ? -5.609 21.505 -18.659 1.00 38.66 194 ARG A C 1
ATOM 1552 O O . ARG A 1 194 ? -6.140 22.588 -18.847 1.00 38.66 194 ARG A O 1
ATOM 1559 N N . GLY A 1 195 ? -5.388 21.012 -17.445 1.00 42.47 195 GLY A N 1
ATOM 1560 C CA . GLY A 1 195 ? -5.655 21.754 -16.218 1.00 42.47 195 GLY A CA 1
ATOM 1561 C C . GLY A 1 195 ? -4.628 21.472 -15.126 1.00 42.47 195 GLY A C 1
ATOM 1562 O O . GLY A 1 195 ? -3.923 20.452 -15.140 1.00 42.47 195 GLY A O 1
ATOM 1563 N N . ASN A 1 196 ? -4.562 22.401 -14.173 1.00 56.78 196 ASN A N 1
ATOM 1564 C CA . ASN A 1 196 ? -3.922 22.206 -12.877 1.00 56.78 196 ASN A CA 1
ATOM 1565 C C . ASN A 1 196 ? -4.598 21.016 -12.168 1.00 56.78 196 ASN A C 1
ATOM 1567 O O . ASN A 1 196 ? -5.798 20.830 -12.321 1.00 56.78 196 ASN A O 1
ATOM 1571 N N . PHE A 1 197 ? -3.789 20.182 -11.506 1.00 58.44 197 PHE A N 1
ATOM 1572 C CA . PHE A 1 197 ? -4.128 19.001 -10.690 1.00 58.44 197 PHE A CA 1
ATOM 1573 C C . PHE A 1 197 ? -5.618 18.571 -10.582 1.00 58.44 197 PHE A C 1
ATOM 1575 O O . PHE A 1 197 ? -6.465 19.326 -10.119 1.00 58.44 197 PHE A O 1
ATOM 1582 N N . ARG A 1 198 ? -5.920 17.304 -10.906 1.00 68.38 198 ARG A N 1
ATOM 1583 C CA . ARG A 1 198 ? -7.253 16.687 -10.822 1.00 68.38 198 ARG A CA 1
ATOM 1584 C C . ARG A 1 198 ? -7.213 15.366 -10.043 1.00 68.38 198 ARG A C 1
ATOM 1586 O O . ARG A 1 198 ? -6.479 14.445 -10.414 1.00 68.38 198 ARG A O 1
ATOM 1593 N N . ILE A 1 199 ? -8.035 15.258 -8.998 1.00 69.19 199 ILE A N 1
ATOM 1594 C CA . ILE A 1 199 ? -8.414 13.971 -8.393 1.00 69.19 199 ILE A CA 1
ATOM 1595 C C . ILE A 1 199 ? -9.644 13.479 -9.149 1.00 69.19 199 ILE A C 1
ATOM 1597 O O . ILE A 1 199 ? -10.630 14.201 -9.262 1.00 69.19 199 ILE A O 1
ATOM 1601 N N . LEU A 1 200 ? -9.586 12.264 -9.681 1.00 73.75 200 LEU A N 1
ATOM 1602 C CA . LEU A 1 200 ? -10.743 11.613 -10.280 1.00 73.75 200 LEU A CA 1
ATOM 1603 C C . LEU A 1 200 ? -11.619 11.078 -9.153 1.00 73.75 200 LEU A C 1
ATOM 1605 O O . LEU A 1 200 ? -11.295 10.076 -8.516 1.00 73.75 200 LEU A O 1
ATOM 1609 N N . PHE A 1 201 ? -12.703 11.791 -8.893 1.00 73.19 201 PHE A N 1
ATOM 1610 C CA . PHE A 1 201 ? -13.654 11.495 -7.835 1.00 73.19 201 PHE A CA 1
ATOM 1611 C C . PHE A 1 201 ? -15.045 11.966 -8.263 1.00 73.19 201 PHE A C 1
ATOM 1613 O O . PHE A 1 201 ? -15.120 12.902 -9.066 1.00 73.19 201 PHE A O 1
ATOM 1620 N N . PRO A 1 202 ? -16.130 11.352 -7.764 1.00 72.81 202 PRO A N 1
ATOM 1621 C CA . PRO A 1 202 ? -17.470 11.819 -8.080 1.00 72.81 202 PRO A CA 1
ATOM 1622 C C . PRO A 1 202 ? -17.680 13.281 -7.702 1.00 72.81 202 PRO A C 1
ATOM 1624 O O . PRO A 1 202 ? -17.400 13.675 -6.575 1.00 72.81 202 PRO A O 1
ATOM 1627 N N . GLU A 1 203 ? -18.189 14.076 -8.647 1.00 69.00 203 GLU A N 1
ATOM 1628 C CA . GLU A 1 203 ? -18.499 15.501 -8.439 1.00 69.00 203 GLU A CA 1
ATOM 1629 C C . GLU A 1 203 ? -19.526 15.687 -7.316 1.00 69.00 203 GLU A C 1
ATOM 1631 O O . GLU A 1 203 ? -19.394 16.582 -6.493 1.00 69.00 203 GLU A O 1
ATOM 1636 N N . GLN A 1 204 ? -20.505 14.783 -7.235 1.00 70.44 204 GLN A N 1
ATOM 1637 C CA . GLN A 1 204 ? -21.491 14.736 -6.150 1.00 70.44 204 GLN A CA 1
ATOM 1638 C C . GLN A 1 204 ? -20.949 14.085 -4.866 1.00 70.44 204 GLN A C 1
ATOM 1640 O O . GLN A 1 204 ? -21.639 14.022 -3.851 1.00 70.44 204 GLN A O 1
ATOM 1645 N N . GLY A 1 205 ? -19.721 13.573 -4.909 1.00 74.56 205 GLY A N 1
ATOM 1646 C CA . GLY A 1 205 ? -19.148 12.758 -3.859 1.00 74.56 205 GLY A CA 1
ATOM 1647 C C . GLY A 1 205 ? -19.671 11.319 -3.805 1.00 74.56 205 GLY A C 1
ATOM 1648 O O . GLY A 1 205 ? -20.609 10.917 -4.493 1.00 74.56 205 GLY A O 1
ATOM 1649 N N . ILE A 1 206 ? -19.038 10.510 -2.961 1.00 83.25 206 ILE A N 1
ATOM 1650 C CA . ILE A 1 206 ? -19.498 9.162 -2.628 1.00 83.25 206 ILE A CA 1
ATOM 1651 C C . ILE A 1 206 ? -20.578 9.296 -1.558 1.00 83.25 206 ILE A C 1
ATOM 1653 O O . ILE A 1 206 ? -20.275 9.523 -0.390 1.00 83.25 206 ILE A O 1
ATOM 1657 N N . THR A 1 207 ? -21.841 9.149 -1.941 1.00 81.62 207 THR A N 1
ATOM 1658 C CA . THR A 1 207 ? -22.980 9.373 -1.038 1.00 81.62 207 THR A CA 1
ATOM 1659 C C . THR A 1 207 ? -23.187 8.246 -0.032 1.00 81.62 207 THR A C 1
ATOM 1661 O O . THR A 1 207 ? -23.729 8.483 1.041 1.00 81.62 207 THR A O 1
ATOM 1664 N N . ASN A 1 208 ? -22.724 7.034 -0.350 1.00 89.12 208 ASN A N 1
ATOM 1665 C CA . ASN A 1 208 ? -22.858 5.871 0.518 1.00 89.12 208 ASN A CA 1
ATOM 1666 C C . ASN A 1 208 ? -21.491 5.245 0.810 1.00 89.12 208 ASN A C 1
ATOM 1668 O O . ASN A 1 208 ? -20.888 4.585 -0.041 1.00 89.12 208 ASN A O 1
ATOM 1672 N N . LEU A 1 209 ? -21.034 5.410 2.047 1.00 89.25 209 LEU A N 1
ATOM 1673 C CA . LEU A 1 209 ? -19.998 4.588 2.646 1.00 89.25 209 LEU A CA 1
ATOM 1674 C C . LEU A 1 209 ? -20.575 3.642 3.678 1.00 89.25 209 LEU A C 1
ATOM 1676 O O . LEU A 1 209 ? -21.424 4.020 4.483 1.00 89.25 209 LEU A O 1
ATOM 1680 N N . TYR A 1 210 ? -20.000 2.454 3.713 1.00 90.56 210 TYR A N 1
ATOM 1681 C CA . TYR A 1 210 ? -20.395 1.357 4.571 1.00 90.56 210 TYR A CA 1
ATOM 1682 C C . TYR A 1 210 ? -19.250 0.986 5.518 1.00 90.56 210 TYR A C 1
ATOM 1684 O O . TYR A 1 210 ? -18.072 1.080 5.159 1.00 90.56 210 TYR A O 1
ATOM 1692 N N . ASP A 1 211 ? -19.582 0.564 6.735 1.00 86.88 211 ASP A N 1
ATOM 1693 C CA . ASP A 1 211 ? -18.616 0.067 7.727 1.00 86.88 211 ASP A CA 1
ATOM 1694 C C . ASP A 1 211 ? -17.996 -1.281 7.322 1.00 86.88 211 ASP A C 1
ATOM 1696 O O . ASP A 1 211 ? -16.823 -1.562 7.591 1.00 86.88 211 ASP A O 1
ATOM 1700 N N . LYS A 1 212 ? -18.780 -2.100 6.621 1.00 91.94 212 LYS A N 1
ATOM 1701 C CA . LYS A 1 212 ? -18.405 -3.387 6.028 1.00 91.94 212 LYS A CA 1
ATOM 1702 C C . LYS A 1 212 ? -19.226 -3.644 4.754 1.00 91.94 212 LYS A C 1
ATOM 1704 O O . LYS A 1 212 ? -20.228 -2.961 4.536 1.00 91.94 212 LYS A O 1
ATOM 1709 N N . PRO A 1 213 ? -18.848 -4.622 3.911 1.00 93.94 213 PRO A N 1
ATOM 1710 C CA . PRO A 1 213 ? -19.692 -5.051 2.796 1.00 93.94 213 PRO A CA 1
ATOM 1711 C C . PRO A 1 213 ? -21.094 -5.437 3.278 1.00 93.94 213 PRO A C 1
ATOM 1713 O O . PRO A 1 213 ? -21.221 -6.121 4.296 1.00 93.94 213 PRO A O 1
ATOM 1716 N N . ASN A 1 214 ? -22.127 -4.962 2.574 1.00 92.88 214 ASN A N 1
ATOM 1717 C CA . ASN A 1 214 ? -23.543 -5.093 2.957 1.00 92.88 214 ASN A CA 1
ATOM 1718 C C . ASN A 1 214 ? -23.873 -4.573 4.375 1.00 92.88 214 ASN A C 1
ATOM 1720 O O . ASN A 1 214 ? -24.857 -4.986 4.982 1.00 92.88 214 ASN A O 1
ATOM 1724 N N . GLY A 1 215 ? -23.021 -3.711 4.934 1.00 91.31 215 GLY A N 1
ATOM 1725 C CA . GLY A 1 215 ? -23.176 -3.146 6.268 1.00 91.31 215 GLY A CA 1
ATOM 1726 C C . GLY A 1 215 ? -24.109 -1.940 6.314 1.00 91.31 215 GLY A C 1
ATOM 1727 O O . GLY A 1 215 ? -24.854 -1.650 5.375 1.00 91.31 215 GLY A O 1
ATOM 1728 N N . GLN A 1 216 ? -24.044 -1.206 7.420 1.00 88.31 216 GLN A N 1
ATOM 1729 C CA . GLN A 1 216 ? -24.814 0.022 7.577 1.00 88.31 216 GLN A CA 1
ATOM 1730 C C . GLN A 1 216 ? -24.107 1.179 6.878 1.00 88.31 216 GLN A C 1
ATOM 1732 O O . GLN A 1 216 ? -22.876 1.250 6.835 1.00 88.31 216 GLN A O 1
ATOM 1737 N N . LYS A 1 217 ? -24.895 2.119 6.351 1.00 89.44 217 LYS A N 1
ATOM 1738 C CA . LYS A 1 217 ? -24.350 3.380 5.855 1.00 89.44 217 LYS A CA 1
ATOM 1739 C C . LYS A 1 217 ? -23.820 4.175 7.041 1.00 89.44 217 LYS A C 1
ATOM 1741 O O . LYS A 1 217 ? -24.568 4.502 7.955 1.00 89.44 217 LYS A O 1
ATOM 1746 N N . VAL A 1 218 ? -22.533 4.485 7.021 1.00 82.00 218 VAL A N 1
ATOM 1747 C CA . VAL A 1 218 ? -21.856 5.206 8.107 1.00 82.00 218 VAL A CA 1
ATOM 1748 C C . VAL A 1 218 ? -21.377 6.584 7.700 1.00 82.00 218 VAL A C 1
ATOM 1750 O O . VAL A 1 218 ? -21.034 7.377 8.576 1.00 82.00 218 VAL A O 1
ATOM 1753 N N . ALA A 1 219 ? -21.306 6.861 6.398 1.00 81.38 219 ALA A N 1
ATOM 1754 C CA . ALA A 1 219 ? -20.837 8.146 5.921 1.00 81.38 219 ALA A CA 1
ATOM 1755 C C . ALA A 1 219 ? -21.259 8.470 4.483 1.00 81.38 219 ALA A C 1
ATOM 1757 O O . ALA A 1 219 ? -21.540 7.576 3.691 1.00 81.38 219 ALA A O 1
ATOM 1758 N N . ALA A 1 220 ? -21.191 9.753 4.142 1.00 81.06 220 ALA A N 1
ATOM 1759 C CA . ALA A 1 220 ? -21.007 10.242 2.777 1.00 81.06 220 ALA A CA 1
ATOM 1760 C C . ALA A 1 220 ? -19.682 11.009 2.700 1.00 81.06 220 ALA A C 1
ATOM 1762 O O . ALA A 1 220 ? -19.264 11.584 3.702 1.00 81.06 220 ALA A O 1
ATOM 1763 N N . ILE A 1 221 ? -19.030 11.030 1.540 1.00 76.44 221 ILE A N 1
ATOM 1764 C CA . ILE A 1 221 ? -17.803 11.780 1.279 1.00 76.44 221 ILE A CA 1
ATOM 1765 C C . ILE A 1 221 ? -18.027 12.730 0.106 1.00 76.44 221 ILE A C 1
ATOM 1767 O O . ILE A 1 221 ? -18.269 12.259 -0.999 1.00 76.44 221 ILE A O 1
ATOM 1771 N N . ASN A 1 222 ? -17.800 14.028 0.287 1.00 70.56 222 ASN A N 1
ATOM 1772 C CA . ASN A 1 222 ? -17.695 14.969 -0.832 1.00 70.56 222 ASN A CA 1
ATOM 1773 C C . ASN A 1 222 ? -16.300 15.612 -0.900 1.00 70.56 222 ASN A C 1
ATOM 1775 O O . ASN A 1 222 ? -15.701 15.857 0.146 1.00 70.56 222 ASN A O 1
ATOM 1779 N N . ILE A 1 223 ? -15.772 15.873 -2.102 1.00 64.94 223 ILE A N 1
ATOM 1780 C CA . ILE A 1 223 ? -14.554 16.674 -2.262 1.00 64.94 223 ILE A CA 1
ATOM 1781 C C . ILE A 1 223 ? -14.925 18.139 -2.103 1.00 64.94 223 ILE A C 1
ATOM 1783 O O . ILE A 1 223 ? -15.645 18.703 -2.919 1.00 64.94 223 ILE A O 1
ATOM 1787 N N . ASN A 1 224 ? -14.336 18.772 -1.096 1.00 58.16 224 ASN A N 1
ATOM 1788 C CA . ASN A 1 224 ? -14.286 20.214 -1.024 1.00 58.16 224 ASN A CA 1
ATOM 1789 C C . ASN A 1 224 ? -12.846 20.676 -1.273 1.00 58.16 224 ASN A C 1
ATOM 1791 O O . ASN A 1 224 ? -11.955 20.519 -0.432 1.00 58.16 224 ASN A O 1
ATOM 1795 N N . LEU A 1 225 ? -12.597 21.203 -2.473 1.00 53.62 225 LEU A N 1
ATOM 1796 C CA . LEU A 1 225 ? -11.310 21.794 -2.845 1.00 53.62 225 LEU A CA 1
ATOM 1797 C C . LEU A 1 225 ? -11.199 23.205 -2.247 1.00 53.62 225 LEU A C 1
ATOM 1799 O O . LEU A 1 225 ? -11.121 24.192 -2.975 1.00 53.62 225 LEU A O 1
ATOM 1803 N N . TYR A 1 226 ? -11.198 23.327 -0.919 1.00 42.22 226 TYR A N 1
ATOM 1804 C CA . TYR A 1 226 ? -10.855 24.601 -0.293 1.00 42.22 226 TYR A CA 1
ATOM 1805 C C . TYR A 1 226 ? -9.352 24.867 -0.412 1.00 42.22 226 TYR A C 1
ATOM 1807 O O . TYR A 1 226 ? -8.521 23.985 -0.201 1.00 42.22 226 TYR A O 1
ATOM 1815 N N . LYS A 1 227 ? -8.996 26.128 -0.683 1.00 47.03 227 LYS A N 1
ATOM 1816 C CA . LYS A 1 227 ? -7.620 26.659 -0.666 1.00 47.03 227 LYS A CA 1
ATOM 1817 C C . LYS A 1 227 ? -7.055 26.797 0.765 1.00 47.03 227 LYS A C 1
ATOM 1819 O O . LYS A 1 227 ? -6.268 27.704 1.030 1.00 47.03 227 LYS A O 1
ATOM 1824 N N . GLU A 1 228 ? -7.460 25.953 1.711 1.00 43.50 228 GLU A N 1
ATOM 1825 C CA . GLU A 1 228 ? -6.933 26.007 3.079 1.00 43.50 228 GLU A CA 1
ATOM 1826 C C . GLU A 1 228 ? -5.510 25.417 3.117 1.00 43.50 228 GLU A C 1
ATOM 1828 O O . GLU A 1 228 ? -5.222 24.362 2.546 1.00 43.50 228 GLU A O 1
ATOM 1833 N N . LYS A 1 229 ? -4.575 26.116 3.778 1.00 48.44 229 LYS A N 1
ATOM 1834 C CA . LYS A 1 229 ? -3.181 25.666 3.934 1.00 48.44 229 LYS A CA 1
ATOM 1835 C C . LYS A 1 229 ? -3.128 24.461 4.882 1.00 48.44 229 LYS A C 1
ATOM 1837 O O . LYS A 1 229 ? -2.934 24.623 6.080 1.00 48.44 229 LYS A O 1
ATOM 1842 N N . PHE A 1 230 ? -3.245 23.247 4.351 1.00 50.34 230 PHE A N 1
ATOM 1843 C CA . PHE A 1 230 ? -3.050 22.024 5.132 1.00 50.34 230 PHE A CA 1
ATOM 1844 C C . PHE A 1 230 ? -1.570 21.598 5.183 1.00 50.34 230 PHE A C 1
ATOM 1846 O O . PHE A 1 230 ? -0.895 21.499 4.155 1.00 50.34 230 PHE A O 1
ATOM 1853 N N . MET A 1 231 ? -1.067 21.314 6.391 1.00 54.19 231 MET A N 1
ATOM 1854 C CA . MET A 1 231 ? 0.231 20.675 6.640 1.00 54.19 231 MET A CA 1
ATOM 1855 C C . MET A 1 231 ? 0.005 19.327 7.346 1.00 54.19 231 MET A C 1
ATOM 1857 O O . MET A 1 231 ? -0.188 19.304 8.561 1.00 54.19 231 MET A O 1
ATOM 1861 N N . PRO A 1 232 ? 0.004 18.188 6.629 1.00 53.56 232 PRO A N 1
ATOM 1862 C CA . PRO A 1 232 ? -0.113 16.883 7.276 1.00 53.56 232 PRO A CA 1
ATOM 1863 C C . PRO A 1 232 ? 1.105 16.582 8.152 1.00 53.56 232 PRO A C 1
ATOM 1865 O O . PRO A 1 232 ? 2.254 16.719 7.723 1.00 53.56 232 PRO A O 1
ATOM 1868 N N . ALA A 1 233 ? 0.840 16.094 9.363 1.00 49.22 233 ALA A N 1
ATOM 1869 C CA . ALA A 1 233 ? 1.865 15.567 10.252 1.00 49.22 233 ALA A CA 1
ATOM 1870 C C . ALA A 1 233 ? 2.579 14.361 9.608 1.00 49.22 233 ALA A C 1
ATOM 1872 O O . ALA A 1 233 ? 1.947 13.517 8.975 1.00 49.22 233 ALA A O 1
ATOM 1873 N N . GLY A 1 234 ? 3.902 14.274 9.772 1.00 51.16 234 GLY A N 1
ATOM 1874 C CA . GLY A 1 234 ? 4.708 13.149 9.277 1.00 51.16 234 GLY A CA 1
ATOM 1875 C C . GLY A 1 234 ? 5.184 13.248 7.820 1.00 51.16 234 GLY A C 1
ATOM 1876 O O . GLY A 1 234 ? 5.849 12.326 7.348 1.00 51.16 234 GLY A O 1
ATOM 1877 N N . LEU A 1 235 ? 4.905 14.347 7.107 1.00 51.28 235 LEU A N 1
ATOM 1878 C CA . LEU A 1 235 ? 5.507 14.623 5.797 1.00 51.28 235 LEU A CA 1
ATOM 1879 C C . LEU A 1 235 ? 6.695 15.583 5.913 1.00 51.28 235 LEU A C 1
ATOM 1881 O O . LEU A 1 235 ? 6.660 16.576 6.631 1.00 51.28 235 LEU A O 1
ATOM 1885 N N . THR A 1 236 ? 7.750 15.316 5.148 1.00 57.44 236 THR A N 1
ATOM 1886 C CA . THR A 1 236 ? 8.888 16.235 4.996 1.00 57.44 236 THR A CA 1
ATOM 1887 C C . THR A 1 236 ? 8.469 17.515 4.270 1.00 57.44 236 THR A C 1
ATOM 1889 O O . THR A 1 236 ? 7.584 17.486 3.415 1.00 57.44 236 THR A O 1
ATOM 1892 N N . THR A 1 237 ? 9.169 18.631 4.490 1.00 54.12 237 THR A N 1
ATOM 1893 C CA . THR A 1 237 ? 8.935 19.910 3.785 1.00 54.12 237 THR A CA 1
ATOM 1894 C C . THR A 1 237 ? 8.929 19.754 2.258 1.00 54.12 237 THR A C 1
ATOM 1896 O O . THR A 1 237 ? 8.150 20.396 1.554 1.00 54.12 237 THR A O 1
ATOM 1899 N N . ARG A 1 238 ? 9.747 18.834 1.726 1.00 55.06 238 ARG A N 1
ATOM 1900 C CA . ARG A 1 238 ? 9.794 18.499 0.294 1.00 55.06 238 ARG A CA 1
ATOM 1901 C C . ARG A 1 238 ? 8.529 17.778 -0.180 1.00 55.06 238 ARG A C 1
ATOM 1903 O O . ARG A 1 238 ? 8.033 18.080 -1.262 1.00 55.06 238 ARG A O 1
ATOM 1910 N N . GLN A 1 239 ? 8.003 16.852 0.623 1.00 51.84 239 GLN A N 1
ATOM 1911 C CA . GLN A 1 239 ? 6.715 16.205 0.366 1.00 51.84 239 GLN A CA 1
ATOM 1912 C C . GLN A 1 239 ? 5.578 17.219 0.484 1.00 51.84 239 GLN A C 1
ATOM 1914 O O . GLN A 1 239 ? 4.753 17.282 -0.415 1.00 51.84 239 GLN A O 1
ATOM 1919 N N . ILE A 1 240 ? 5.576 18.079 1.505 1.00 56.25 240 ILE A N 1
ATOM 1920 C CA . ILE A 1 240 ? 4.575 19.141 1.661 1.00 56.25 240 ILE A CA 1
ATOM 1921 C C . ILE A 1 240 ? 4.571 20.055 0.433 1.00 56.25 240 ILE A C 1
ATOM 1923 O O . ILE A 1 240 ? 3.510 20.290 -0.123 1.00 56.25 240 ILE A O 1
ATOM 1927 N N . LYS A 1 241 ? 5.732 20.497 -0.074 1.00 56.94 241 LYS A N 1
ATOM 1928 C CA . LYS A 1 241 ? 5.813 21.314 -1.302 1.00 56.94 241 LYS A CA 1
ATOM 1929 C C . LYS A 1 241 ? 5.286 20.579 -2.542 1.00 56.94 241 LYS A C 1
ATOM 1931 O O . LYS A 1 241 ? 4.659 21.201 -3.391 1.00 56.94 241 LYS A O 1
ATOM 1936 N N . TYR A 1 242 ? 5.516 19.268 -2.640 1.00 53.84 242 TYR A N 1
ATOM 1937 C CA . TYR A 1 242 ? 5.001 18.433 -3.730 1.00 53.84 242 TYR A CA 1
ATOM 1938 C C . TYR A 1 242 ? 3.483 18.208 -3.639 1.00 53.84 242 TYR A C 1
ATOM 1940 O O . TYR A 1 242 ? 2.800 18.202 -4.659 1.00 53.84 242 TYR A O 1
ATOM 1948 N N . TYR A 1 243 ? 2.961 18.046 -2.421 1.00 53.16 243 TYR A N 1
ATOM 1949 C CA . TYR A 1 243 ? 1.557 17.749 -2.143 1.00 53.16 243 TYR A CA 1
ATOM 1950 C C . TYR A 1 243 ? 0.707 18.985 -1.841 1.00 53.16 243 TYR A C 1
ATOM 1952 O O . TYR A 1 243 ? -0.507 18.858 -1.774 1.00 53.16 243 TYR A O 1
ATOM 1960 N N . ARG A 1 244 ? 1.297 20.183 -1.723 1.00 51.31 244 ARG A N 1
ATOM 1961 C CA . ARG A 1 244 ? 0.581 21.436 -1.416 1.00 51.31 244 ARG A CA 1
ATOM 1962 C C . ARG A 1 244 ? -0.576 21.705 -2.380 1.00 51.31 244 ARG A C 1
ATOM 1964 O O . ARG A 1 244 ? -1.568 22.291 -1.980 1.00 51.31 244 ARG A O 1
ATOM 1971 N N . ASN A 1 245 ? -0.451 21.219 -3.614 1.00 46.56 245 ASN A N 1
ATOM 1972 C CA . ASN A 1 245 ? -1.453 21.346 -4.674 1.00 46.56 245 ASN A CA 1
ATOM 1973 C C . ASN A 1 245 ? -2.350 20.099 -4.818 1.00 46.56 245 ASN A C 1
ATOM 1975 O O . ASN A 1 245 ? -3.119 20.022 -5.765 1.00 46.56 245 ASN A O 1
ATOM 1979 N N . ILE A 1 246 ? -2.179 19.097 -3.949 1.00 50.09 246 ILE A N 1
ATOM 1980 C CA . ILE A 1 246 ? -2.770 17.750 -4.023 1.00 50.09 246 ILE A CA 1
ATOM 1981 C C . ILE A 1 246 ? -3.784 17.514 -2.891 1.00 50.09 246 ILE A C 1
ATOM 1983 O O . ILE A 1 246 ? -4.594 16.592 -2.965 1.00 50.09 246 ILE A O 1
ATOM 1987 N N . PHE A 1 247 ? -3.749 18.330 -1.836 1.00 51.47 247 PHE A N 1
ATOM 1988 C CA . PHE A 1 247 ? -4.661 18.191 -0.708 1.00 51.47 247 PHE A CA 1
ATOM 1989 C C . PHE A 1 247 ? -6.068 18.653 -1.094 1.00 51.47 247 PHE A C 1
ATOM 1991 O O . PHE A 1 247 ? -6.322 19.842 -1.242 1.00 51.47 247 PHE A O 1
ATOM 1998 N N . GLY A 1 248 ? -6.973 17.689 -1.255 1.00 51.69 248 GLY A N 1
ATOM 1999 C CA . GLY A 1 248 ? -8.405 17.917 -1.115 1.00 51.69 248 GLY A CA 1
ATOM 2000 C C . GLY A 1 248 ? -8.822 17.623 0.323 1.00 51.69 248 GLY A C 1
ATOM 2001 O O . GLY A 1 248 ? -8.332 16.664 0.933 1.00 51.69 248 GLY A O 1
ATOM 2002 N N . THR A 1 249 ? -9.727 18.430 0.865 1.00 50.50 249 THR A N 1
ATOM 2003 C CA . THR A 1 249 ? -10.449 18.073 2.084 1.00 50.50 249 THR A CA 1
ATOM 2004 C C . THR A 1 249 ? -11.706 17.331 1.659 1.00 50.50 249 THR A C 1
ATOM 2006 O O . THR A 1 249 ? -12.452 17.785 0.796 1.00 50.50 249 THR A O 1
ATOM 2009 N N . LEU A 1 250 ? -11.931 16.158 2.234 1.00 57.12 250 LEU A N 1
ATOM 2010 C CA . LEU A 1 250 ? -13.194 15.458 2.110 1.00 57.12 250 LEU A CA 1
ATOM 2011 C C . LEU A 1 250 ? -14.089 15.829 3.289 1.00 57.12 250 LEU A C 1
ATOM 2013 O O . LEU A 1 250 ? -13.651 15.816 4.439 1.00 57.12 250 LEU A O 1
ATOM 2017 N N . LEU A 1 251 ? -15.352 16.128 3.016 1.00 51.62 251 LEU A N 1
ATOM 2018 C CA . LEU A 1 251 ? -16.368 16.262 4.054 1.00 51.62 251 LEU A CA 1
ATOM 2019 C C . LEU A 1 251 ? -17.001 14.895 4.287 1.00 51.62 251 LEU A C 1
ATOM 2021 O O . LEU A 1 251 ? -17.578 14.330 3.362 1.00 51.62 251 LEU A O 1
ATOM 2025 N N . ILE A 1 252 ? -16.868 14.368 5.505 1.00 57.34 252 ILE A N 1
ATOM 2026 C CA . ILE A 1 252 ? -17.586 13.180 5.956 1.00 57.34 252 ILE A CA 1
ATOM 2027 C C . ILE A 1 252 ? -18.860 13.614 6.667 1.00 57.34 252 ILE A C 1
ATOM 2029 O O . ILE A 1 252 ? -18.786 14.253 7.712 1.00 57.34 252 ILE A O 1
ATOM 2033 N N . HIS A 1 253 ? -20.010 13.183 6.167 1.00 55.72 253 HIS A N 1
ATOM 2034 C CA . HIS A 1 253 ? -21.283 13.323 6.876 1.00 55.72 253 HIS A CA 1
ATOM 2035 C C . HIS A 1 253 ? -21.574 12.030 7.638 1.00 55.72 253 HIS A C 1
ATOM 2037 O O . HIS A 1 253 ? -21.753 11.001 6.996 1.00 55.72 253 HIS A O 1
ATOM 2043 N N . ARG A 1 254 ? -21.610 12.053 8.976 1.00 58.91 254 ARG A N 1
ATOM 2044 C CA . ARG A 1 254 ? -21.916 10.888 9.829 1.00 58.91 254 ARG A CA 1
ATOM 2045 C C . ARG A 1 254 ? -22.827 11.299 10.981 1.00 58.91 254 ARG A C 1
ATOM 2047 O O . ARG A 1 254 ? -22.482 12.221 11.711 1.00 58.91 254 ARG A O 1
ATOM 2054 N N . ASN A 1 255 ? -23.938 10.589 11.189 1.00 60.12 255 ASN A N 1
ATOM 2055 C CA . ASN A 1 255 ? -24.864 10.807 12.314 1.00 60.12 255 ASN A CA 1
ATOM 2056 C C . ASN A 1 255 ? -25.239 12.294 12.504 1.00 60.12 255 ASN A C 1
ATOM 2058 O O . ASN A 1 255 ? -25.080 12.833 13.594 1.00 60.12 255 ASN A O 1
ATOM 2062 N N . ASN A 1 256 ? -25.636 12.980 11.426 1.00 57.22 256 ASN A N 1
ATOM 2063 C CA . ASN A 1 256 ? -25.949 14.421 11.399 1.00 57.22 256 ASN A CA 1
ATOM 2064 C C . ASN A 1 256 ? -24.788 15.373 11.757 1.00 57.22 256 ASN A C 1
ATOM 2066 O O . ASN A 1 256 ? -24.986 16.580 11.842 1.00 57.22 256 ASN A O 1
ATOM 2070 N N . SER A 1 257 ? -23.563 14.863 11.903 1.00 59.56 257 SER A N 1
ATOM 2071 C CA . SER A 1 257 ? -22.347 15.665 12.056 1.00 59.56 257 SER A CA 1
ATOM 2072 C C . SER A 1 257 ? -21.539 15.690 10.759 1.00 59.56 257 SER A C 1
ATOM 2074 O O . SER A 1 257 ? -21.463 14.693 10.034 1.00 59.56 257 SER A O 1
ATOM 2076 N N . VAL A 1 258 ? -20.910 16.829 10.468 1.00 65.69 258 VAL A N 1
ATOM 2077 C CA . VAL A 1 258 ? -19.979 16.976 9.344 1.00 65.69 258 VAL A CA 1
ATOM 2078 C C . VAL A 1 258 ? -18.565 17.056 9.895 1.00 65.69 258 VAL A C 1
ATOM 2080 O O . VAL A 1 258 ? -18.207 17.991 10.604 1.00 65.69 258 VAL A O 1
ATOM 2083 N N . SER A 1 259 ? -17.744 16.063 9.572 1.00 64.56 259 SER A N 1
ATOM 2084 C CA . SER A 1 259 ? -16.327 16.021 9.926 1.00 64.56 259 SER A CA 1
ATOM 2085 C C . SER A 1 259 ? -15.472 16.235 8.684 1.00 64.56 259 SER A C 1
ATOM 2087 O O . SER A 1 259 ? -15.578 15.491 7.712 1.00 64.56 259 SER A O 1
ATOM 2089 N N . LYS A 1 260 ? -14.570 17.219 8.719 1.00 64.06 260 LYS A N 1
ATOM 2090 C CA . LYS A 1 260 ? -13.538 17.383 7.687 1.00 64.06 260 LYS A CA 1
ATOM 2091 C C . LYS A 1 260 ? -12.475 16.287 7.862 1.00 64.06 260 LYS A C 1
ATOM 2093 O O . LYS A 1 260 ? -11.857 16.200 8.923 1.00 64.06 260 LYS A O 1
ATOM 2098 N N . ILE A 1 261 ? -12.221 15.480 6.833 1.00 66.81 261 ILE A N 1
ATOM 2099 C CA . ILE A 1 261 ? -11.014 14.643 6.748 1.00 66.81 261 ILE A CA 1
ATOM 2100 C C . ILE A 1 261 ? -10.127 15.148 5.620 1.00 66.81 261 ILE A C 1
ATOM 2102 O O . ILE A 1 261 ? -10.594 15.520 4.550 1.00 66.81 261 ILE A O 1
ATOM 2106 N N . ASN A 1 262 ? -8.822 15.128 5.834 1.00 66.75 262 ASN A N 1
ATOM 2107 C CA . ASN A 1 262 ? -7.880 15.440 4.769 1.00 66.75 262 ASN A CA 1
ATOM 2108 C C . ASN A 1 262 ? -7.455 14.146 4.090 1.00 66.75 262 ASN A C 1
ATOM 2110 O O . ASN A 1 262 ? -7.122 13.178 4.779 1.00 66.75 262 ASN A O 1
ATOM 2114 N N . ILE A 1 263 ? -7.452 14.131 2.753 1.00 69.69 263 ILE A N 1
ATOM 2115 C CA . ILE A 1 263 ? -6.982 12.958 2.016 1.00 69.69 263 ILE A CA 1
ATOM 2116 C C . ILE A 1 263 ? -5.485 12.808 2.255 1.00 69.69 263 ILE A C 1
ATOM 2118 O O . ILE A 1 263 ? -4.680 13.669 1.888 1.00 69.69 263 ILE A O 1
ATOM 2122 N N . HIS A 1 264 ? -5.102 11.690 2.857 1.00 73.00 264 HIS A N 1
ATOM 2123 C CA . HIS A 1 264 ? -3.709 11.351 3.040 1.00 73.00 264 HIS A CA 1
ATOM 2124 C C . HIS A 1 264 ? -3.086 10.975 1.685 1.00 73.00 264 HIS A C 1
ATOM 2126 O O . HIS A 1 264 ? -3.670 10.182 0.946 1.00 73.00 264 HIS A O 1
ATOM 2132 N N . PRO A 1 265 ? -1.874 11.451 1.342 1.00 69.50 265 PRO A N 1
ATOM 2133 C CA . PRO A 1 265 ? -1.241 11.115 0.065 1.00 69.50 265 PRO A CA 1
ATOM 2134 C C . PRO A 1 265 ? -1.073 9.615 -0.205 1.00 69.50 265 PRO A C 1
ATOM 2136 O O . PRO A 1 265 ? -0.993 9.215 -1.360 1.00 69.50 265 PRO A O 1
ATOM 2139 N N . GLN A 1 266 ? -1.024 8.782 0.840 1.00 75.75 266 GLN A N 1
ATOM 2140 C CA . GLN A 1 266 ? -0.941 7.320 0.699 1.00 75.75 266 GLN A CA 1
ATOM 2141 C C . GLN A 1 266 ? -2.240 6.684 0.183 1.00 75.75 266 GLN A C 1
ATOM 2143 O O . GLN A 1 266 ? -2.194 5.592 -0.382 1.00 75.75 266 GLN A O 1
ATOM 2148 N N . ASP A 1 267 ? -3.374 7.371 0.331 1.00 78.56 267 ASP A N 1
ATOM 2149 C CA . ASP A 1 267 ? -4.666 6.925 -0.192 1.00 78.56 267 ASP A CA 1
ATOM 2150 C C . ASP A 1 267 ? -4.871 7.288 -1.668 1.00 78.56 267 ASP A C 1
ATOM 2152 O O . ASP A 1 267 ? -5.888 6.923 -2.261 1.00 78.56 267 ASP A O 1
ATOM 2156 N N . MET A 1 268 ? -3.912 7.990 -2.278 1.00 78.12 268 MET A N 1
ATOM 2157 C CA . MET A 1 268 ? -3.975 8.418 -3.670 1.00 78.12 268 MET A CA 1
ATOM 2158 C C . MET A 1 268 ? -2.845 7.823 -4.498 1.00 78.12 268 MET A C 1
ATOM 2160 O O . MET A 1 268 ? -1.717 7.648 -4.039 1.00 78.12 268 MET A O 1
ATOM 2164 N N . ILE A 1 269 ? -3.136 7.575 -5.771 1.00 76.88 269 ILE A N 1
ATOM 2165 C CA . ILE A 1 269 ? -2.150 7.129 -6.751 1.00 76.88 269 ILE A CA 1
ATOM 2166 C C . ILE A 1 269 ? -2.137 8.108 -7.910 1.00 76.88 269 ILE A C 1
ATOM 2168 O O . ILE A 1 269 ? -3.178 8.466 -8.454 1.00 76.88 269 ILE A O 1
ATOM 2172 N N . LYS A 1 270 ? -0.940 8.519 -8.321 1.00 75.69 270 LYS A N 1
ATOM 2173 C CA . LYS A 1 270 ? -0.764 9.309 -9.535 1.00 75.69 270 LYS A CA 1
ATOM 2174 C C . LYS A 1 270 ? -0.843 8.396 -10.760 1.00 75.69 270 LYS A C 1
ATOM 2176 O O . LYS A 1 270 ? 0.013 7.533 -10.924 1.00 75.69 270 LYS A O 1
ATOM 2181 N N . VAL A 1 271 ? -1.823 8.621 -11.633 1.00 72.50 271 VAL A N 1
ATOM 2182 C CA . VAL A 1 271 ? -2.016 7.853 -12.884 1.00 72.50 271 VAL A CA 1
ATOM 2183 C C . VAL A 1 271 ? -1.358 8.521 -14.093 1.00 72.50 271 VAL A C 1
ATOM 2185 O O . VAL A 1 271 ? -0.880 7.849 -15.004 1.00 72.50 271 VAL A O 1
ATOM 2188 N N . LYS A 1 272 ? -1.321 9.858 -14.115 1.00 70.44 272 LYS A N 1
ATOM 2189 C CA . LYS A 1 272 ? -0.747 10.672 -15.199 1.00 70.44 272 LYS A CA 1
ATOM 2190 C C . LYS A 1 272 ? -0.296 12.023 -14.640 1.00 70.44 272 LYS A C 1
ATOM 2192 O O . LYS A 1 272 ? -0.580 12.363 -13.492 1.00 70.44 272 LYS A O 1
ATOM 2197 N N . SER A 1 273 ? 0.441 12.807 -15.429 1.00 68.44 273 SER A N 1
ATOM 2198 C CA . SER A 1 273 ? 0.762 14.195 -15.073 1.00 68.44 273 SER A CA 1
ATOM 2199 C C . SER A 1 273 ? -0.505 14.946 -14.669 1.00 68.44 273 SER A C 1
ATOM 2201 O O . SER A 1 273 ? -1.402 15.073 -15.490 1.00 68.44 273 SER A O 1
ATOM 2203 N N . ASN A 1 274 ? -0.555 15.424 -13.425 1.00 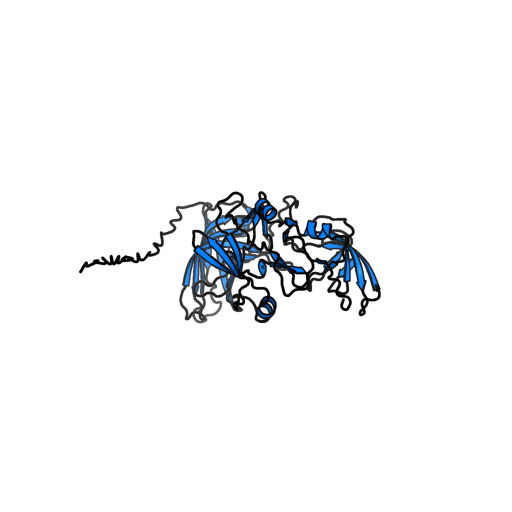68.88 274 ASN A N 1
ATOM 2204 C CA . ASN A 1 274 ? -1.691 16.119 -12.812 1.00 68.88 274 ASN A CA 1
ATOM 2205 C C . ASN A 1 274 ? -2.969 15.287 -12.592 1.00 68.88 274 ASN A C 1
ATOM 2207 O O . ASN A 1 274 ? -3.959 15.879 -12.201 1.00 68.88 274 ASN A O 1
ATOM 2211 N N . TYR A 1 275 ? -2.970 13.962 -12.774 1.00 73.56 275 TYR A N 1
ATOM 2212 C CA . TYR A 1 275 ? -4.151 13.122 -12.516 1.00 73.56 275 TYR A CA 1
ATOM 2213 C C . TYR A 1 275 ? -3.885 12.110 -11.405 1.00 73.56 275 TYR A C 1
ATOM 2215 O O . TYR A 1 275 ? -2.890 11.375 -11.447 1.00 73.56 275 TYR A O 1
ATOM 2223 N N . TYR A 1 276 ? -4.800 12.065 -10.441 1.00 76.69 276 TYR A N 1
ATOM 2224 C CA . TYR A 1 276 ? -4.736 11.215 -9.260 1.00 76.69 276 TYR A CA 1
ATOM 2225 C C . TYR A 1 276 ? -6.044 10.446 -9.100 1.00 76.69 276 TYR A C 1
ATOM 2227 O O . TYR A 1 276 ? -7.111 10.953 -9.430 1.00 76.69 276 TYR A O 1
ATOM 2235 N N . VAL A 1 277 ? -5.953 9.222 -8.599 1.00 79.75 277 VAL A N 1
ATOM 2236 C CA . VAL A 1 277 ? -7.094 8.343 -8.313 1.00 79.75 277 VAL A CA 1
ATOM 2237 C C . VAL A 1 277 ? -7.050 7.902 -6.861 1.00 79.75 277 VAL A C 1
ATOM 2239 O O . VAL A 1 277 ? -5.969 7.820 -6.271 1.00 79.75 277 VAL A O 1
ATOM 2242 N N . ILE A 1 278 ? -8.214 7.580 -6.300 1.00 81.25 278 ILE A N 1
ATOM 2243 C CA . ILE A 1 278 ? -8.290 6.927 -4.994 1.00 81.25 278 ILE A CA 1
ATOM 2244 C C . ILE A 1 278 ? -7.828 5.484 -5.126 1.00 81.25 278 ILE A C 1
ATOM 2246 O O . ILE A 1 278 ? -8.245 4.749 -6.024 1.00 81.25 278 ILE A O 1
ATOM 2250 N N . LYS A 1 279 ? -6.967 5.084 -4.195 1.00 82.88 279 LYS A N 1
ATOM 2251 C CA . LYS A 1 279 ? -6.532 3.707 -4.056 1.00 82.88 279 LYS A CA 1
ATOM 2252 C C . LYS A 1 279 ? -7.658 2.837 -3.500 1.00 82.88 279 LYS A C 1
ATOM 2254 O O . LYS A 1 279 ? -8.199 3.122 -2.432 1.00 82.88 279 LYS A O 1
ATOM 2259 N N . VAL A 1 280 ? -7.902 1.711 -4.163 1.00 86.12 280 VAL A N 1
ATOM 2260 C CA . VAL A 1 280 ? -8.690 0.603 -3.611 1.00 86.12 280 VAL A CA 1
ATOM 2261 C C . VAL A 1 280 ? -7.766 -0.380 -2.900 1.00 86.12 280 VAL A C 1
ATOM 2263 O O . VAL A 1 280 ? -6.845 -0.920 -3.505 1.00 86.12 280 VAL A O 1
ATOM 2266 N N . TYR A 1 281 ? -8.001 -0.619 -1.616 1.00 82.88 281 TYR A N 1
ATOM 2267 C CA . TYR A 1 281 ? -7.158 -1.488 -0.789 1.00 82.88 281 TYR A CA 1
ATOM 2268 C C . TYR A 1 281 ? -7.604 -2.943 -0.815 1.00 82.88 281 TYR A C 1
ATOM 2270 O O . TYR A 1 281 ? -6.774 -3.843 -0.741 1.00 82.88 281 TYR A O 1
ATOM 2278 N N . GLN A 1 282 ? -8.910 -3.159 -0.922 1.00 84.38 282 GLN A N 1
ATOM 2279 C CA . GLN A 1 282 ? -9.513 -4.478 -0.947 1.00 84.38 282 GLN A CA 1
ATOM 2280 C C . GLN A 1 282 ? -10.795 -4.428 -1.773 1.00 84.38 282 GLN A C 1
ATOM 2282 O O . GLN A 1 282 ? -11.516 -3.430 -1.739 1.00 84.38 282 GLN A O 1
ATOM 2287 N N . VAL A 1 283 ? -11.084 -5.517 -2.480 1.00 86.56 283 VAL A N 1
ATOM 2288 C CA . VAL A 1 283 ? -12.393 -5.776 -3.081 1.00 86.56 283 VAL A CA 1
ATOM 2289 C C . VAL A 1 283 ? -13.006 -6.959 -2.350 1.00 86.56 283 VAL A C 1
ATOM 2291 O O . VAL A 1 283 ? -12.341 -7.980 -2.167 1.00 86.56 283 VAL A O 1
ATOM 2294 N N . LYS A 1 284 ? -14.246 -6.816 -1.890 1.00 88.75 284 LYS A N 1
ATOM 2295 C CA . LYS A 1 284 ? -14.982 -7.886 -1.214 1.00 88.75 284 LYS A CA 1
ATOM 2296 C C . LYS A 1 284 ? -16.480 -7.711 -1.449 1.00 88.75 284 LYS A C 1
ATOM 2298 O O . LYS A 1 284 ? -16.992 -6.621 -1.230 1.00 88.75 284 LYS A O 1
ATOM 2303 N N . ASP A 1 285 ? -17.157 -8.769 -1.887 1.00 90.81 285 ASP A N 1
ATOM 2304 C CA . ASP A 1 285 ? -18.617 -8.830 -2.066 1.00 90.81 285 ASP A CA 1
ATOM 2305 C C . ASP A 1 285 ? -19.202 -7.667 -2.900 1.00 90.81 285 ASP A C 1
ATOM 2307 O O . ASP A 1 285 ? -20.261 -7.142 -2.584 1.00 90.81 285 ASP A O 1
ATOM 2311 N N . ASN A 1 286 ? -18.502 -7.238 -3.960 1.00 92.88 286 ASN A N 1
ATOM 2312 C CA . ASN A 1 286 ? -18.824 -6.052 -4.781 1.00 92.88 286 ASN A CA 1
ATOM 2313 C C . ASN A 1 286 ? -18.708 -4.691 -4.065 1.00 92.88 286 ASN A C 1
ATOM 2315 O O . ASN A 1 286 ? -19.263 -3.687 -4.519 1.00 92.88 286 ASN A O 1
ATOM 2319 N N . TYR A 1 287 ? -17.925 -4.633 -2.988 1.00 93.75 287 TYR A N 1
ATOM 2320 C CA . TYR A 1 287 ? -17.520 -3.407 -2.308 1.00 93.75 287 TYR A CA 1
ATOM 2321 C C . TYR A 1 287 ? -16.014 -3.179 -2.420 1.00 93.75 287 TYR A C 1
ATOM 2323 O O . TYR A 1 287 ? -15.215 -4.117 -2.447 1.00 93.75 287 TYR A O 1
ATOM 2331 N N . LEU A 1 288 ? -15.627 -1.907 -2.430 1.00 91.69 288 LEU A N 1
ATOM 2332 C CA . LEU A 1 288 ? -14.250 -1.437 -2.486 1.00 91.69 288 LEU A CA 1
ATOM 2333 C C . LEU A 1 288 ? -13.889 -0.787 -1.155 1.00 91.69 288 LEU A C 1
ATOM 2335 O O . LEU A 1 288 ? -14.535 0.176 -0.742 1.00 91.69 288 LEU A O 1
ATOM 2339 N N . GLN A 1 289 ? -12.837 -1.266 -0.502 1.00 90.25 289 GLN A N 1
ATOM 2340 C CA . GLN A 1 289 ? -12.275 -0.585 0.656 1.00 90.25 289 GLN A CA 1
ATOM 2341 C C . GLN A 1 289 ? -11.420 0.600 0.196 1.00 90.25 289 GLN A C 1
ATOM 2343 O O . GLN A 1 289 ? -10.448 0.414 -0.545 1.00 90.25 289 GLN A O 1
ATOM 2348 N N . ILE A 1 290 ? -11.742 1.804 0.671 1.00 86.75 290 ILE A N 1
ATOM 2349 C CA . ILE A 1 290 ? -11.075 3.051 0.276 1.00 86.75 290 ILE A CA 1
ATOM 2350 C C . ILE A 1 290 ? -10.673 3.901 1.488 1.00 86.75 290 ILE A C 1
ATOM 2352 O O . ILE A 1 290 ? -11.221 3.750 2.577 1.00 86.75 290 ILE A O 1
ATOM 2356 N N . LEU A 1 291 ? -9.703 4.800 1.283 1.00 77.25 291 LEU A N 1
ATOM 2357 C CA . LEU A 1 291 ? -9.277 5.836 2.242 1.00 77.25 291 LEU A CA 1
ATOM 2358 C C . LEU A 1 291 ? -8.924 5.382 3.689 1.00 77.25 291 LEU A C 1
ATOM 2360 O O . LEU A 1 291 ? -9.149 6.147 4.627 1.00 77.25 291 LEU A O 1
ATOM 2364 N N . PRO A 1 292 ? -8.355 4.188 3.937 1.00 76.50 292 PRO A N 1
ATOM 2365 C CA . PRO A 1 292 ? -8.060 3.706 5.283 1.00 76.50 292 PRO A CA 1
ATOM 2366 C C . PRO A 1 292 ? -6.969 4.502 6.011 1.00 76.50 292 PRO A C 1
ATOM 2368 O O . PRO A 1 292 ? -6.878 4.382 7.226 1.00 76.50 292 PRO A O 1
ATOM 2371 N N . SER A 1 293 ? -6.113 5.276 5.329 1.00 73.94 293 SER A N 1
ATOM 2372 C CA . SER A 1 293 ? -5.161 6.157 6.027 1.00 73.94 293 SER A CA 1
ATOM 2373 C C . SER A 1 293 ? -5.800 7.487 6.435 1.00 73.94 293 SER A C 1
ATOM 2375 O O . SER A 1 293 ? -5.427 8.062 7.456 1.00 73.94 293 SER A O 1
ATOM 2377 N N . SER A 1 294 ? -6.772 7.969 5.661 1.00 72.56 294 SER A N 1
ATOM 2378 C CA . SER A 1 294 ? -7.550 9.180 5.947 1.00 72.56 294 SER A CA 1
ATOM 2379 C C . SER A 1 294 ? -8.659 8.923 6.968 1.00 72.56 294 SER A C 1
ATOM 2381 O O . SER A 1 294 ? -9.082 9.839 7.671 1.00 72.56 294 SER A O 1
ATOM 2383 N N . MET A 1 295 ? -9.129 7.678 7.067 1.00 68.94 295 MET A N 1
ATOM 2384 C CA . MET A 1 295 ? -10.197 7.263 7.969 1.00 68.94 295 MET A CA 1
ATOM 2385 C C . MET A 1 295 ? -9.646 6.442 9.133 1.00 68.94 295 MET A C 1
ATOM 2387 O O . MET A 1 295 ? -8.892 5.498 8.949 1.00 68.94 295 MET A O 1
ATOM 2391 N N . LYS A 1 296 ? -10.076 6.748 10.364 1.00 69.25 296 LYS A N 1
ATOM 2392 C CA . LYS A 1 296 ? -9.719 5.954 11.561 1.00 69.25 296 LYS A CA 1
ATOM 2393 C C . LYS A 1 296 ? -10.303 4.528 11.543 1.00 69.25 296 LYS A C 1
ATOM 2395 O O . LYS A 1 296 ? -9.985 3.725 12.418 1.00 69.25 296 LYS A O 1
ATOM 2400 N N . HIS A 1 297 ? -11.177 4.227 10.583 1.00 74.06 297 HIS A N 1
ATOM 2401 C CA . HIS A 1 297 ? -11.903 2.968 10.440 1.00 74.06 297 HIS A CA 1
ATOM 2402 C C . HIS A 1 297 ? -11.919 2.536 8.971 1.00 74.06 297 HIS A C 1
ATOM 2404 O O . HIS A 1 297 ? -11.668 3.343 8.076 1.00 74.06 297 HIS A O 1
ATOM 2410 N N . LYS A 1 298 ? -12.242 1.263 8.717 1.00 80.94 298 LYS A N 1
ATOM 2411 C CA . LYS A 1 298 ? -12.460 0.778 7.350 1.00 80.94 298 LYS A CA 1
ATOM 2412 C C . LYS A 1 298 ? -13.712 1.446 6.779 1.00 80.94 298 LYS A C 1
ATOM 2414 O O . LYS A 1 298 ? -14.730 1.503 7.460 1.00 80.94 298 LYS A O 1
ATOM 2419 N N . ALA A 1 299 ? -13.623 1.909 5.540 1.00 84.44 299 ALA A N 1
ATOM 2420 C CA . ALA A 1 299 ? -14.759 2.418 4.793 1.00 84.44 299 ALA A CA 1
ATOM 2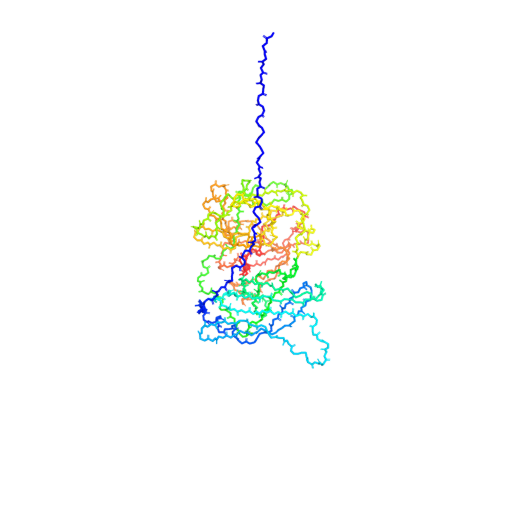421 C C . ALA A 1 299 ? -14.851 1.708 3.453 1.00 84.44 299 ALA A C 1
ATOM 2423 O O . ALA A 1 299 ? -13.847 1.514 2.759 1.00 84.44 299 ALA A O 1
ATOM 2424 N N . TRP A 1 300 ? -16.072 1.319 3.121 1.00 92.69 300 TRP A N 1
ATOM 2425 C CA . TRP A 1 300 ? -16.395 0.538 1.944 1.00 92.69 300 TRP A CA 1
ATOM 2426 C C . TRP A 1 300 ? -17.357 1.317 1.066 1.00 92.69 300 TRP A C 1
ATOM 2428 O O . TRP A 1 300 ? -18.293 1.927 1.569 1.00 92.69 300 TRP A O 1
ATOM 2438 N N . VAL A 1 301 ? -17.153 1.278 -0.243 1.00 92.19 301 VAL A N 1
ATOM 2439 C CA . VAL A 1 301 ? -18.088 1.828 -1.227 1.00 92.19 301 VAL A CA 1
ATOM 2440 C C . VAL A 1 301 ? -18.571 0.707 -2.138 1.00 92.19 301 VAL A C 1
ATOM 2442 O O . VAL A 1 301 ? -17.781 -0.139 -2.551 1.00 92.19 301 VAL A O 1
ATOM 2445 N N . SER A 1 302 ? -19.867 0.674 -2.437 1.00 94.31 302 SER A N 1
ATOM 2446 C CA . SER A 1 302 ? -20.434 -0.303 -3.368 1.00 94.31 302 SER A CA 1
ATOM 2447 C C . SER A 1 302 ? -20.022 0.020 -4.807 1.00 94.31 302 SER A C 1
ATOM 2449 O O . SER A 1 302 ? -20.144 1.163 -5.250 1.00 94.31 302 SER A O 1
ATOM 2451 N N . ILE A 1 303 ? -19.585 -0.989 -5.570 1.00 92.56 303 ILE A N 1
ATOM 2452 C CA . ILE A 1 303 ? -19.303 -0.839 -7.009 1.00 92.56 303 ILE A CA 1
ATOM 2453 C C . ILE A 1 303 ? -20.571 -0.406 -7.757 1.00 92.56 303 ILE A C 1
ATOM 2455 O O . ILE A 1 303 ? -20.503 0.441 -8.645 1.00 92.56 303 ILE A O 1
ATOM 2459 N N . LYS A 1 304 ? -21.739 -0.928 -7.359 1.00 92.12 304 LYS A N 1
ATOM 2460 C CA . LYS A 1 304 ? -23.038 -0.560 -7.941 1.00 92.12 304 LYS A CA 1
ATOM 2461 C C . LYS A 1 304 ? -23.361 0.917 -7.713 1.00 92.12 304 LYS A C 1
ATOM 2463 O O . LYS A 1 304 ? -23.871 1.572 -8.617 1.00 92.12 304 LYS A O 1
ATOM 2468 N N . ASP A 1 305 ? -23.054 1.445 -6.531 1.00 89.81 305 ASP A N 1
ATOM 2469 C CA . ASP A 1 305 ? -23.300 2.858 -6.224 1.00 89.81 305 ASP A CA 1
ATOM 2470 C C . ASP A 1 305 ? -22.361 3.781 -7.003 1.00 89.81 305 ASP A C 1
ATOM 2472 O O . ASP A 1 305 ? -22.803 4.808 -7.510 1.00 89.81 305 ASP A O 1
ATOM 2476 N N . LEU A 1 306 ? -21.096 3.387 -7.182 1.00 87.62 306 LEU A N 1
ATOM 2477 C CA . LEU A 1 306 ? -20.168 4.110 -8.056 1.00 87.62 306 LEU A CA 1
ATOM 2478 C C . LEU A 1 306 ? -20.635 4.102 -9.516 1.00 87.62 306 LEU A C 1
ATOM 2480 O O . LEU A 1 306 ? -20.609 5.144 -10.171 1.00 87.62 306 LEU A O 1
ATOM 2484 N N . ALA A 1 307 ? -21.114 2.956 -10.010 1.00 88.31 307 ALA A N 1
ATOM 2485 C CA . ALA A 1 307 ? -21.602 2.819 -11.380 1.00 88.31 307 ALA A CA 1
ATOM 2486 C C . ALA A 1 307 ? -22.788 3.751 -11.670 1.00 88.31 307 ALA A C 1
ATOM 2488 O O . ALA A 1 307 ? -22.808 4.401 -12.714 1.00 88.31 307 ALA A O 1
ATOM 2489 N N . LYS A 1 308 ? -23.722 3.903 -10.720 1.00 87.38 308 LYS A N 1
ATOM 2490 C CA . LYS A 1 308 ? -24.838 4.865 -10.822 1.00 87.38 308 LYS A CA 1
ATOM 2491 C C . LYS A 1 308 ? -24.375 6.318 -10.956 1.00 87.38 308 LYS A C 1
ATOM 2493 O O . LYS A 1 308 ? -25.091 7.132 -11.522 1.00 87.38 308 LYS A O 1
ATOM 2498 N N . GLN A 1 309 ? -23.182 6.640 -10.458 1.00 80.50 309 GLN A N 1
ATOM 2499 C CA . GLN A 1 309 ? -22.571 7.967 -10.573 1.00 80.50 309 GLN A CA 1
ATOM 2500 C C . GLN A 1 309 ? -21.668 8.106 -11.816 1.00 80.50 309 GLN A C 1
ATOM 2502 O O . GLN A 1 309 ? -20.948 9.096 -11.957 1.00 80.50 309 GLN A O 1
ATOM 2507 N N . GLY A 1 310 ? -21.662 7.112 -12.711 1.00 82.25 310 GLY A N 1
ATOM 2508 C CA . GLY A 1 310 ? -20.824 7.095 -13.912 1.00 82.25 310 GLY A CA 1
ATOM 2509 C C . GLY A 1 310 ? -19.353 6.760 -13.647 1.00 82.25 310 GLY A C 1
ATOM 2510 O O . GLY A 1 310 ? -18.500 7.050 -14.488 1.00 82.25 310 GLY A O 1
ATOM 2511 N N . PHE A 1 311 ? -19.039 6.172 -12.488 1.00 83.06 311 PHE A N 1
ATOM 2512 C CA . PHE A 1 311 ? -17.693 5.718 -12.151 1.00 83.06 311 PHE A CA 1
ATOM 2513 C C . PHE A 1 311 ? -17.563 4.217 -12.320 1.00 83.06 311 PHE A C 1
ATOM 2515 O O . PHE A 1 311 ? -18.430 3.443 -11.920 1.00 83.06 311 PHE A O 1
ATOM 2522 N N . GLN A 1 312 ? -16.424 3.803 -12.859 1.00 83.56 312 GLN A N 1
ATOM 2523 C CA . GLN A 1 312 ? -16.087 2.399 -13.004 1.00 83.56 312 GLN A CA 1
ATOM 2524 C C . GLN A 1 312 ? -14.872 2.070 -12.150 1.00 83.56 312 GLN A C 1
ATOM 2526 O O . GLN A 1 312 ? -13.910 2.840 -12.048 1.00 83.56 312 GLN A O 1
ATOM 2531 N N . TYR A 1 313 ? -14.941 0.902 -11.522 1.00 85.69 313 TYR A N 1
ATOM 2532 C CA . TYR A 1 313 ? -13.789 0.275 -10.912 1.00 85.69 313 TYR A CA 1
ATOM 2533 C C . TYR A 1 313 ? -13.055 -0.535 -11.976 1.00 85.69 313 TYR A C 1
ATOM 2535 O O . TYR A 1 313 ? -13.649 -1.386 -12.632 1.00 85.69 313 TYR A O 1
ATOM 2543 N N . SER A 1 314 ? -11.756 -0.287 -12.114 1.00 84.88 314 SER A N 1
ATOM 2544 C CA . SER A 1 314 ? -10.860 -1.134 -12.897 1.00 84.88 314 SER A CA 1
ATOM 2545 C C . SER A 1 314 ? -9.680 -1.523 -12.031 1.00 84.88 314 SER A C 1
ATOM 2547 O O . SER A 1 314 ? -9.048 -0.670 -11.397 1.00 84.88 314 SER A O 1
ATOM 2549 N N . SER A 1 315 ? -9.340 -2.807 -12.048 1.00 84.31 315 SER A N 1
ATOM 2550 C CA . SER A 1 315 ? -8.086 -3.275 -11.480 1.00 84.31 315 SER A CA 1
ATOM 2551 C C . SER A 1 315 ? -6.908 -2.658 -12.252 1.00 84.31 315 SER A C 1
ATOM 2553 O O . SER A 1 315 ? -7.041 -2.322 -13.435 1.00 84.31 315 SER A O 1
ATOM 2555 N N . TRP A 1 316 ? -5.744 -2.482 -11.616 1.00 84.25 316 TRP A N 1
ATOM 2556 C CA . TRP A 1 316 ? -4.560 -1.972 -12.322 1.00 84.25 316 TRP A CA 1
ATOM 2557 C C . TRP A 1 316 ? -4.137 -2.876 -13.475 1.00 84.25 316 TRP A C 1
ATOM 2559 O O . TRP A 1 316 ? -3.685 -2.376 -14.503 1.00 84.25 316 TRP A O 1
ATOM 2569 N N . ARG A 1 317 ? -4.292 -4.193 -13.316 1.00 85.69 317 ARG A N 1
ATOM 2570 C CA . ARG A 1 317 ? -3.992 -5.160 -14.371 1.00 85.69 317 ARG A CA 1
ATOM 2571 C C . ARG A 1 317 ? -4.873 -4.911 -15.589 1.00 85.69 317 ARG A C 1
ATOM 2573 O O . ARG A 1 317 ? -4.336 -4.732 -16.678 1.00 85.69 317 ARG A O 1
ATOM 2580 N N . ASP A 1 318 ? -6.184 -4.841 -15.383 1.00 86.12 318 ASP A N 1
ATOM 2581 C CA . ASP A 1 318 ? -7.149 -4.651 -16.470 1.00 86.12 318 ASP A CA 1
ATOM 2582 C C . ASP A 1 318 ? -6.960 -3.283 -17.114 1.00 86.12 318 ASP A C 1
ATOM 2584 O O . ASP A 1 318 ? -6.936 -3.168 -18.333 1.00 86.12 318 ASP A O 1
ATOM 2588 N N . TYR A 1 319 ? -6.687 -2.250 -16.313 1.00 85.62 319 TYR A N 1
ATOM 2589 C CA . TYR A 1 319 ? -6.366 -0.925 -16.830 1.00 85.62 319 TYR A CA 1
ATOM 2590 C C . TYR A 1 319 ? -5.135 -0.953 -17.749 1.00 85.62 319 TYR A C 1
ATOM 2592 O O . TYR A 1 319 ? -5.162 -0.379 -18.838 1.00 85.62 319 TYR A O 1
ATOM 2600 N N . ILE A 1 320 ? -4.055 -1.619 -17.328 1.00 87.94 320 ILE A N 1
ATOM 2601 C CA . ILE A 1 320 ? -2.821 -1.742 -18.113 1.00 87.94 320 ILE A CA 1
ATOM 2602 C C . ILE A 1 320 ? -3.079 -2.528 -19.407 1.00 87.94 320 ILE A C 1
ATOM 2604 O O . ILE A 1 320 ? -2.647 -2.091 -20.475 1.00 87.94 320 ILE A O 1
ATOM 2608 N N . LEU A 1 321 ? -3.809 -3.644 -19.325 1.00 88.25 321 LEU A N 1
ATOM 2609 C CA . LEU A 1 321 ? -4.152 -4.491 -20.470 1.00 88.25 321 LEU A CA 1
ATOM 2610 C C . LEU A 1 321 ? -5.062 -3.779 -21.474 1.00 88.25 321 LEU A C 1
ATOM 2612 O O . LEU A 1 321 ? -4.773 -3.783 -22.668 1.00 88.25 321 LEU A O 1
ATOM 2616 N N . ASN A 1 322 ? -6.081 -3.064 -21.001 1.00 87.75 322 ASN A N 1
ATOM 2617 C CA . ASN A 1 322 ? -6.973 -2.262 -21.844 1.00 87.75 322 ASN A CA 1
ATOM 2618 C C . ASN A 1 322 ? -6.226 -1.132 -22.572 1.00 87.75 322 ASN A C 1
ATOM 2620 O O . ASN A 1 322 ? -6.683 -0.627 -23.595 1.00 87.75 322 ASN A O 1
ATOM 2624 N N . HIS A 1 323 ? -5.042 -0.756 -22.083 1.00 88.19 323 HIS A N 1
ATOM 2625 C CA . HIS A 1 323 ? -4.164 0.232 -22.704 1.00 88.19 323 HIS A CA 1
ATOM 2626 C C . HIS A 1 323 ? -2.921 -0.390 -23.357 1.00 88.19 323 HIS A C 1
ATOM 2628 O O . HIS A 1 323 ? -1.959 0.332 -23.623 1.00 88.19 323 HIS A O 1
ATOM 2634 N N . GLN A 1 324 ? -2.918 -1.692 -23.662 1.00 90.38 324 GLN A N 1
ATOM 2635 C CA . GLN A 1 324 ? -1.748 -2.392 -24.212 1.00 90.38 324 GLN A CA 1
ATOM 2636 C C . GLN A 1 324 ? -1.212 -1.811 -25.528 1.00 90.38 324 GLN A C 1
ATOM 2638 O O . GLN A 1 324 ? -0.012 -1.880 -25.786 1.00 90.38 324 GLN A O 1
ATOM 2643 N N . SER A 1 325 ? -2.076 -1.179 -26.330 1.00 89.56 325 SER A N 1
ATOM 2644 C CA . SER A 1 325 ? -1.691 -0.488 -27.569 1.00 89.56 325 SER A CA 1
ATOM 2645 C C . SER A 1 325 ? -0.875 0.787 -27.319 1.00 89.56 325 SER A C 1
ATOM 2647 O O . SER A 1 325 ? -0.191 1.295 -28.214 1.00 89.56 325 SER A O 1
ATOM 2649 N N . LYS A 1 326 ? -0.923 1.330 -26.098 1.00 90.69 326 LYS A N 1
ATOM 2650 C CA . LYS A 1 326 ? -0.143 2.497 -25.694 1.00 90.69 326 LYS A CA 1
ATOM 2651 C C . LYS A 1 326 ? 1.284 2.094 -25.340 1.00 90.69 326 LYS A C 1
ATOM 2653 O O . LYS A 1 326 ? 1.639 0.938 -25.145 1.00 90.69 326 LYS A O 1
ATOM 2658 N N . SER A 1 327 ? 2.144 3.103 -25.278 1.00 90.81 327 SER A N 1
ATOM 2659 C CA . SER A 1 327 ? 3.505 2.931 -24.781 1.00 90.81 327 SER A CA 1
ATOM 2660 C C . SER A 1 327 ? 3.577 3.305 -23.313 1.00 90.81 327 SER A C 1
ATOM 2662 O O . SER A 1 327 ? 2.986 4.300 -22.892 1.00 90.81 327 SER A O 1
ATOM 2664 N N . PHE A 1 328 ? 4.358 2.547 -22.562 1.00 91.81 328 PHE A N 1
ATOM 2665 C CA . PHE A 1 328 ? 4.567 2.724 -21.138 1.00 91.81 328 PHE A CA 1
ATOM 2666 C C . PHE A 1 328 ? 6.014 3.127 -20.844 1.00 91.81 328 PHE A C 1
ATOM 2668 O O . PHE A 1 328 ? 6.918 2.987 -21.673 1.00 91.81 328 PHE A O 1
ATOM 2675 N N . THR A 1 329 ? 6.224 3.636 -19.638 1.00 91.00 329 THR A N 1
ATOM 2676 C CA . THR A 1 329 ? 7.535 3.898 -19.034 1.00 91.00 329 THR A CA 1
ATOM 2677 C C . THR A 1 329 ? 7.522 3.399 -17.591 1.00 91.00 329 THR A C 1
ATOM 2679 O O . THR A 1 329 ? 6.436 3.349 -17.009 1.00 91.00 329 THR A O 1
ATOM 2682 N N . PRO A 1 330 ? 8.679 3.116 -16.971 1.00 89.88 330 PRO A N 1
ATOM 2683 C CA . PRO A 1 330 ? 8.738 2.871 -15.533 1.00 89.88 330 PRO A CA 1
ATOM 2684 C C . PRO A 1 330 ? 8.069 3.994 -14.726 1.00 89.88 330 PRO A C 1
ATOM 2686 O O . PRO A 1 330 ? 8.205 5.179 -15.053 1.00 89.88 330 PRO A O 1
ATOM 2689 N N . SER A 1 331 ? 7.348 3.626 -13.670 1.00 83.69 331 SER A N 1
ATOM 2690 C CA . SER A 1 331 ? 6.711 4.575 -12.757 1.00 83.69 331 SER A CA 1
ATOM 2691 C C . SER A 1 331 ? 7.769 5.313 -11.929 1.00 83.69 331 SER A C 1
ATOM 2693 O O . SER A 1 331 ? 8.562 4.714 -11.203 1.00 83.69 331 SER A O 1
ATOM 2695 N N . GLY A 1 332 ? 7.797 6.644 -12.013 1.00 76.88 332 GLY A N 1
ATOM 2696 C CA . GLY A 1 332 ? 8.688 7.476 -11.196 1.00 76.88 332 GLY A CA 1
ATOM 2697 C C . GLY A 1 332 ? 10.185 7.184 -11.395 1.00 76.88 332 GLY A C 1
ATOM 2698 O O . GLY A 1 332 ? 10.723 7.382 -12.482 1.00 76.88 332 GLY A O 1
ATOM 2699 N N . LYS A 1 333 ? 10.873 6.789 -10.313 1.00 77.69 333 LYS A N 1
ATOM 2700 C CA . LYS A 1 333 ? 12.311 6.438 -10.298 1.00 77.69 333 LYS A CA 1
ATOM 2701 C C . LYS A 1 333 ? 12.562 4.925 -10.196 1.00 77.69 333 LYS A C 1
ATOM 2703 O O . LYS A 1 333 ? 13.697 4.521 -9.949 1.00 77.69 333 LYS A O 1
ATOM 2708 N N . ILE A 1 334 ? 11.519 4.110 -10.348 1.00 82.88 334 ILE A N 1
ATOM 2709 C CA . ILE A 1 334 ? 11.609 2.654 -10.231 1.00 82.88 334 ILE A CA 1
ATOM 2710 C C . ILE A 1 334 ? 12.446 2.106 -11.397 1.00 82.88 334 ILE A C 1
ATOM 2712 O O . ILE A 1 334 ? 12.331 2.577 -12.531 1.00 82.88 334 ILE A O 1
ATOM 2716 N N . ALA A 1 335 ? 13.309 1.135 -11.099 1.00 91.75 335 ALA A N 1
ATOM 2717 C CA . ALA A 1 335 ? 14.042 0.367 -12.097 1.00 91.75 335 ALA A CA 1
ATOM 2718 C C . ALA A 1 335 ? 13.385 -1.011 -12.247 1.00 91.75 335 ALA A C 1
ATOM 2720 O O . ALA A 1 335 ? 13.066 -1.655 -11.247 1.00 91.75 335 ALA A O 1
ATOM 2721 N N . LEU A 1 336 ? 13.165 -1.449 -13.485 1.00 94.19 336 LEU A N 1
ATOM 2722 C CA . LEU A 1 336 ? 12.467 -2.691 -13.801 1.00 94.19 336 LEU A CA 1
ATOM 2723 C C . LEU A 1 336 ? 13.427 -3.674 -14.451 1.00 94.19 336 LEU A C 1
ATOM 2725 O O . LEU A 1 336 ? 14.041 -3.360 -15.466 1.00 94.19 336 LEU A O 1
ATOM 2729 N N . ASN A 1 337 ? 13.532 -4.870 -13.882 1.00 96.94 337 ASN A N 1
ATOM 2730 C CA . ASN A 1 337 ? 14.248 -5.963 -14.529 1.00 96.94 337 ASN A CA 1
ATOM 2731 C C . ASN A 1 337 ? 13.356 -6.545 -15.631 1.00 96.94 337 ASN A C 1
ATOM 2733 O O . ASN A 1 337 ? 12.239 -6.978 -15.338 1.00 96.94 337 ASN A O 1
ATOM 2737 N N . VAL A 1 338 ? 13.860 -6.571 -16.862 1.00 97.69 338 VAL A N 1
ATOM 2738 C CA . VAL A 1 338 ? 13.319 -7.401 -17.942 1.00 97.69 338 VAL A CA 1
ATOM 2739 C C . VAL A 1 338 ? 13.969 -8.767 -17.807 1.00 97.69 338 VAL A C 1
ATOM 2741 O O . VAL A 1 338 ? 15.191 -8.850 -17.692 1.00 97.69 338 VAL A O 1
ATOM 2744 N N . ARG A 1 339 ? 13.164 -9.823 -17.778 1.00 98.25 339 ARG A N 1
ATOM 2745 C CA . ARG A 1 339 ? 13.626 -11.196 -17.558 1.00 98.25 339 ARG A CA 1
ATOM 2746 C C . ARG A 1 339 ? 13.198 -12.122 -18.681 1.00 98.25 339 ARG A C 1
ATOM 2748 O O . ARG A 1 339 ? 12.226 -11.830 -19.372 1.00 98.25 339 ARG A O 1
ATOM 2755 N N . LEU A 1 340 ? 13.906 -13.230 -18.852 1.00 97.69 340 LEU A N 1
ATOM 2756 C CA . LEU A 1 340 ? 13.600 -14.192 -19.911 1.00 97.69 340 LEU A CA 1
ATOM 2757 C C . LEU A 1 340 ? 12.239 -14.881 -19.688 1.00 97.69 340 LEU A C 1
ATOM 2759 O O . LEU A 1 340 ? 11.460 -15.045 -20.626 1.00 97.69 340 LEU A O 1
ATOM 2763 N N . HIS A 1 341 ? 11.903 -15.172 -18.429 1.00 97.88 341 HIS A N 1
ATOM 2764 C CA . HIS A 1 341 ? 10.646 -15.783 -17.998 1.00 97.88 341 HIS A CA 1
ATOM 2765 C C . HIS A 1 341 ? 9.930 -14.943 -16.928 1.00 97.88 341 HIS A C 1
ATOM 2767 O O . HIS A 1 341 ? 10.501 -14.057 -16.291 1.00 97.88 341 HIS A O 1
ATOM 2773 N N . SER A 1 342 ? 8.648 -15.239 -16.710 1.00 95.31 342 SER A N 1
ATOM 2774 C CA . SER A 1 342 ? 7.734 -14.515 -15.817 1.00 95.31 342 SER A CA 1
ATOM 2775 C C . SER A 1 342 ? 7.928 -14.833 -14.325 1.00 95.31 342 SER A C 1
ATOM 2777 O O . SER A 1 342 ? 6.967 -15.132 -13.615 1.00 95.31 342 SER A O 1
ATOM 2779 N N . ASN A 1 343 ? 9.168 -14.826 -13.836 1.00 92.56 343 ASN A N 1
ATOM 2780 C CA . ASN A 1 343 ? 9.483 -15.073 -12.429 1.00 92.56 343 ASN A CA 1
ATOM 2781 C C . ASN A 1 343 ? 10.732 -14.291 -11.986 1.00 92.56 343 ASN A C 1
ATOM 2783 O O . ASN A 1 343 ? 11.494 -13.781 -12.804 1.00 92.56 343 ASN A O 1
ATOM 2787 N N . ALA A 1 344 ? 10.928 -14.148 -10.673 1.00 89.44 344 ALA A N 1
ATOM 2788 C CA . ALA A 1 344 ? 11.986 -13.299 -10.121 1.00 89.44 344 ALA A CA 1
ATOM 2789 C C . ALA A 1 344 ? 13.391 -13.925 -10.192 1.00 89.44 344 ALA A C 1
ATOM 2791 O O . ALA A 1 344 ? 14.375 -13.200 -10.028 1.00 89.44 344 ALA A O 1
ATOM 2792 N N . GLN A 1 345 ? 13.474 -15.236 -10.410 1.00 93.50 345 GLN A N 1
ATOM 2793 C CA . GLN A 1 345 ? 14.701 -16.027 -10.439 1.00 93.50 345 GLN A CA 1
ATOM 2794 C C . GLN A 1 345 ? 15.295 -16.123 -11.848 1.00 93.50 345 GLN A C 1
ATOM 2796 O O . GLN A 1 345 ? 16.499 -16.268 -11.977 1.00 93.50 345 GLN A O 1
ATOM 2801 N N . SER A 1 346 ? 14.469 -15.977 -12.885 1.00 96.00 346 SER A N 1
ATOM 2802 C CA . SER A 1 346 ? 14.877 -16.023 -14.288 1.00 96.00 346 SER A CA 1
ATOM 2803 C C . SER A 1 346 ? 15.931 -14.974 -14.626 1.00 96.00 346 SER A C 1
ATOM 2805 O O . SER A 1 346 ? 15.871 -13.848 -14.121 1.00 96.00 346 SER A O 1
ATOM 2807 N N . ASP A 1 347 ? 16.829 -15.319 -15.545 1.00 97.12 347 ASP A N 1
ATOM 2808 C CA . ASP A 1 347 ? 17.889 -14.437 -16.023 1.00 97.12 347 ASP A CA 1
ATOM 2809 C C . ASP A 1 347 ? 17.390 -13.058 -16.442 1.00 97.12 347 ASP A C 1
ATOM 2811 O O . ASP A 1 347 ? 16.310 -12.880 -17.022 1.00 97.12 347 ASP A O 1
ATOM 2815 N N . LYS A 1 348 ? 18.197 -12.052 -16.105 1.00 97.44 348 LYS A N 1
ATOM 2816 C CA . LYS A 1 348 ? 17.932 -10.661 -16.459 1.00 97.44 348 LYS A CA 1
ATOM 2817 C C . LYS A 1 348 ? 18.424 -10.418 -17.878 1.00 97.44 348 LYS A C 1
ATOM 2819 O O . LYS A 1 348 ? 19.607 -10.559 -18.151 1.00 97.44 348 LYS A O 1
ATOM 2824 N N . VAL A 1 349 ? 17.519 -9.968 -18.736 1.00 96.44 349 VAL A N 1
ATOM 2825 C CA . VAL A 1 349 ? 17.835 -9.512 -20.092 1.00 96.44 349 VAL A CA 1
ATOM 2826 C C . VAL A 1 349 ? 18.388 -8.089 -20.051 1.00 96.44 349 VAL A C 1
ATOM 2828 O O . VAL A 1 349 ? 19.392 -7.786 -20.679 1.00 96.44 349 VAL A O 1
ATOM 2831 N N . THR A 1 350 ? 17.727 -7.190 -19.312 1.00 96.38 350 THR A N 1
ATOM 2832 C CA . THR A 1 350 ? 18.168 -5.795 -19.156 1.00 96.38 350 THR A CA 1
ATOM 2833 C C . THR A 1 350 ? 17.505 -5.121 -17.948 1.00 96.38 350 THR A C 1
ATOM 2835 O O . THR A 1 350 ? 16.513 -5.617 -17.400 1.00 96.38 350 THR A O 1
ATOM 2838 N N . LEU A 1 351 ? 18.034 -3.966 -17.536 1.00 95.25 351 LEU A N 1
ATOM 2839 C CA . LEU A 1 351 ? 17.468 -3.105 -16.499 1.00 95.25 351 LEU A CA 1
ATOM 2840 C C . LEU A 1 351 ? 16.921 -1.810 -17.112 1.00 95.25 351 LEU A C 1
ATOM 2842 O O . LEU A 1 351 ? 17.652 -0.978 -17.640 1.00 95.25 351 LEU A O 1
ATOM 2846 N N . VAL A 1 352 ? 15.621 -1.590 -16.957 1.00 93.56 352 VAL A N 1
ATOM 2847 C CA . VAL A 1 352 ? 14.896 -0.456 -17.532 1.00 93.56 352 VAL A CA 1
ATOM 2848 C C . VAL A 1 352 ? 14.692 0.611 -16.465 1.00 93.56 352 VAL A C 1
ATOM 2850 O O . VAL A 1 352 ? 13.973 0.390 -15.490 1.00 93.56 352 VAL A O 1
ATOM 2853 N N . LYS A 1 353 ? 15.293 1.793 -16.641 1.00 91.06 353 LYS A N 1
ATOM 2854 C CA . LYS A 1 353 ? 15.215 2.884 -15.656 1.00 91.06 353 LYS A CA 1
ATOM 2855 C C . LYS A 1 353 ? 14.969 4.244 -16.301 1.00 91.06 353 LYS A C 1
ATOM 2857 O O . LYS A 1 353 ? 15.698 4.691 -17.181 1.00 91.06 353 LYS A O 1
ATOM 2862 N N . GLY A 1 354 ? 13.980 4.960 -15.774 1.00 84.06 354 GLY A N 1
ATOM 2863 C CA . GLY A 1 354 ? 13.670 6.323 -16.198 1.00 84.06 354 GLY A CA 1
ATOM 2864 C C . GLY A 1 354 ? 12.964 6.399 -17.554 1.00 84.06 354 GLY A C 1
ATOM 2865 O O . GLY A 1 354 ? 12.465 5.413 -18.090 1.00 84.06 354 GLY A O 1
ATOM 2866 N N . LYS A 1 355 ? 12.881 7.614 -18.103 1.00 80.44 355 LYS A N 1
ATOM 2867 C CA . LYS A 1 355 ? 11.967 7.920 -19.213 1.00 80.44 355 LYS A CA 1
ATOM 2868 C C . LYS A 1 355 ? 12.530 7.680 -20.616 1.00 80.44 355 LYS A C 1
ATOM 2870 O O . LYS A 1 355 ? 11.812 7.851 -21.596 1.00 80.44 355 LYS A O 1
ATOM 2875 N N . ARG A 1 356 ? 13.798 7.287 -20.748 1.00 87.81 356 ARG A N 1
ATOM 2876 C CA . ARG A 1 356 ? 14.400 6.980 -22.061 1.00 87.81 356 ARG A CA 1
ATOM 2877 C C . ARG A 1 356 ? 14.002 5.614 -22.606 1.00 87.81 356 ARG A C 1
ATOM 2879 O O . ARG A 1 356 ? 14.321 5.305 -23.744 1.00 87.81 356 ARG A O 1
ATOM 2886 N N . PHE A 1 357 ? 13.273 4.829 -21.829 1.00 91.38 357 PHE A N 1
ATOM 2887 C CA . PHE A 1 357 ? 12.776 3.538 -22.263 1.00 91.38 357 PHE A CA 1
ATOM 2888 C C . PHE A 1 357 ? 11.314 3.625 -22.674 1.00 91.38 357 PHE A C 1
ATOM 2890 O O . PHE A 1 357 ? 10.504 4.295 -22.031 1.00 91.38 357 PHE A O 1
ATOM 2897 N N . LYS A 1 358 ? 10.981 2.915 -23.744 1.00 92.75 358 LYS A N 1
ATOM 2898 C CA . LYS A 1 358 ? 9.624 2.688 -24.222 1.00 92.75 358 LYS A CA 1
ATOM 2899 C C . LYS A 1 358 ? 9.293 1.222 -23.991 1.00 92.75 358 LYS A C 1
ATOM 2901 O O . LYS A 1 358 ? 9.982 0.356 -24.513 1.00 92.75 358 LYS A O 1
ATOM 2906 N N . ILE A 1 359 ? 8.248 0.959 -23.221 1.00 95.50 359 ILE A N 1
ATOM 2907 C CA . ILE A 1 359 ? 7.747 -0.388 -22.947 1.00 95.50 359 ILE A CA 1
ATOM 2908 C C . ILE A 1 359 ? 6.452 -0.555 -23.746 1.00 95.50 359 ILE A C 1
ATOM 2910 O O . ILE A 1 359 ? 5.525 0.239 -23.582 1.00 95.50 359 ILE A O 1
ATOM 2914 N N . LYS A 1 360 ? 6.379 -1.553 -24.623 1.00 96.31 360 LYS A N 1
ATOM 2915 C CA . LYS A 1 360 ? 5.140 -1.978 -25.285 1.00 96.31 360 LYS A CA 1
ATOM 2916 C C . LYS A 1 360 ? 4.737 -3.342 -24.748 1.00 96.31 360 LYS A C 1
ATOM 2918 O O . LYS A 1 360 ? 5.580 -4.230 -24.660 1.00 96.31 360 LYS A O 1
ATOM 2923 N N . LEU A 1 361 ? 3.468 -3.498 -24.393 1.00 96.38 361 LEU A N 1
ATOM 2924 C CA . LEU A 1 361 ? 2.938 -4.788 -23.964 1.00 96.38 361 LEU A CA 1
ATOM 2925 C C . LEU A 1 361 ? 2.646 -5.653 -25.190 1.00 96.38 361 LEU A C 1
ATOM 2927 O O . LEU A 1 361 ? 2.258 -5.137 -26.234 1.00 96.38 361 LEU A O 1
ATOM 2931 N N . THR A 1 362 ? 2.832 -6.961 -25.047 1.00 95.06 362 THR A N 1
ATOM 2932 C CA . THR A 1 362 ? 2.504 -7.946 -26.095 1.00 95.06 362 THR A CA 1
ATOM 2933 C C . THR A 1 362 ? 1.133 -8.601 -25.891 1.00 95.06 362 THR A C 1
ATOM 2935 O O . THR A 1 362 ? 0.704 -9.379 -26.730 1.00 95.06 362 THR A O 1
ATOM 2938 N N . GLY A 1 363 ? 0.471 -8.331 -24.760 1.00 90.56 363 GLY A N 1
ATOM 2939 C CA . GLY A 1 363 ? -0.787 -8.966 -24.349 1.00 90.56 363 GLY A CA 1
ATOM 2940 C C . GLY A 1 363 ? -0.615 -10.268 -23.559 1.00 90.56 363 GLY A C 1
ATOM 2941 O O . GLY A 1 363 ? -1.494 -10.629 -22.782 1.00 90.56 363 GLY A O 1
ATOM 2942 N N . GLN A 1 364 ? 0.539 -10.940 -23.656 1.00 95.19 364 GLN A N 1
ATOM 2943 C CA . GLN A 1 364 ? 0.811 -12.138 -22.854 1.00 95.19 364 GLN A CA 1
ATOM 2944 C C . GLN A 1 364 ? 1.042 -11.775 -21.379 1.00 95.19 364 GLN A C 1
ATOM 2946 O O . GLN A 1 364 ? 1.839 -10.886 -21.055 1.00 95.19 364 GLN A O 1
ATOM 2951 N N . THR A 1 365 ? 0.365 -12.487 -20.472 1.00 93.38 365 THR A N 1
ATOM 2952 C CA . THR A 1 365 ? 0.445 -12.249 -19.023 1.00 93.38 365 THR A CA 1
ATOM 2953 C C . THR A 1 365 ? 0.601 -13.542 -18.233 1.00 93.38 365 THR A C 1
ATOM 2955 O O . THR A 1 365 ? 0.096 -14.586 -18.628 1.00 93.38 365 THR A O 1
ATOM 2958 N N . ASN A 1 366 ? 1.281 -13.452 -17.092 1.00 90.38 366 ASN A N 1
ATOM 2959 C CA . ASN A 1 366 ? 1.350 -14.500 -16.083 1.00 90.38 366 ASN A CA 1
ATOM 2960 C C . ASN A 1 366 ? 1.346 -13.840 -14.694 1.00 90.38 366 ASN A C 1
ATOM 2962 O O . ASN A 1 366 ? 2.359 -13.320 -14.218 1.00 90.38 366 ASN A O 1
ATOM 2966 N N . GLY A 1 367 ? 0.168 -13.782 -14.068 1.00 87.69 367 GLY A N 1
ATOM 2967 C CA . GLY A 1 367 ? -0.033 -13.066 -12.807 1.00 87.69 367 GLY A CA 1
ATOM 2968 C C . GLY A 1 367 ? 0.333 -11.579 -12.914 1.00 87.69 367 GLY A C 1
ATOM 2969 O O . GLY A 1 367 ? -0.209 -10.855 -13.746 1.00 87.69 367 GLY A O 1
ATOM 2970 N N . ALA A 1 368 ? 1.263 -11.126 -12.066 1.00 87.44 368 ALA A N 1
ATOM 2971 C CA . ALA A 1 368 ? 1.784 -9.753 -12.056 1.00 87.44 368 ALA A CA 1
ATOM 2972 C C . ALA A 1 368 ? 2.840 -9.474 -13.145 1.00 87.44 368 ALA A C 1
ATOM 2974 O O . ALA A 1 368 ? 3.363 -8.358 -13.227 1.00 87.44 368 ALA A O 1
ATOM 2975 N N . TRP A 1 369 ? 3.195 -10.483 -13.944 1.00 94.12 369 TRP A N 1
ATOM 2976 C CA . TRP A 1 369 ? 4.168 -10.367 -15.019 1.00 94.12 369 TRP A CA 1
ATOM 2977 C C . TRP A 1 369 ? 3.470 -10.193 -16.360 1.00 94.12 369 TRP A C 1
ATOM 2979 O O . TRP A 1 369 ? 2.514 -10.901 -16.678 1.00 94.12 369 TRP A O 1
ATOM 2989 N N . MET A 1 370 ? 3.987 -9.278 -17.172 1.00 96.50 370 MET A N 1
ATOM 2990 C CA . MET A 1 370 ? 3.541 -9.086 -18.548 1.00 96.50 370 MET A CA 1
ATOM 2991 C C . MET A 1 370 ? 4.740 -9.157 -19.477 1.00 96.50 370 MET A C 1
ATOM 2993 O O . MET A 1 370 ? 5.811 -8.621 -19.164 1.00 96.50 370 MET A O 1
ATOM 2997 N N . LYS A 1 371 ? 4.558 -9.817 -20.620 1.00 97.75 371 LYS A N 1
ATOM 2998 C CA . LYS A 1 371 ? 5.586 -9.882 -21.650 1.00 97.75 371 LYS A CA 1
ATOM 2999 C C . LYS A 1 371 ? 5.576 -8.596 -22.463 1.00 97.75 371 LYS A C 1
ATOM 3001 O O . LYS A 1 371 ? 4.520 -8.095 -22.869 1.00 97.75 371 LYS A O 1
ATOM 3006 N N . VAL A 1 372 ? 6.762 -8.057 -22.693 1.00 98.00 372 VAL A N 1
ATOM 3007 C CA . VAL A 1 372 ? 6.977 -6.727 -23.244 1.00 98.00 372 VAL A CA 1
ATOM 3008 C C . VAL A 1 372 ? 8.062 -6.717 -24.306 1.00 98.00 372 VAL A C 1
ATOM 3010 O O . VAL A 1 372 ? 9.017 -7.488 -24.256 1.00 98.00 372 VAL A O 1
ATOM 3013 N N . ALA A 1 373 ? 7.926 -5.768 -25.225 1.00 97.56 373 ALA A N 1
ATOM 3014 C CA . ALA A 1 373 ? 9.009 -5.285 -26.061 1.00 97.56 373 ALA A CA 1
ATOM 3015 C C . ALA A 1 373 ? 9.493 -3.945 -25.496 1.00 97.56 373 ALA A C 1
ATOM 3017 O O . ALA A 1 373 ? 8.710 -3.004 -25.322 1.00 97.56 373 ALA A O 1
ATOM 3018 N N . VAL A 1 374 ? 10.784 -3.856 -25.194 1.00 97.00 374 VAL A N 1
ATOM 3019 C CA . VAL A 1 374 ? 11.422 -2.661 -24.642 1.00 97.00 374 VAL A CA 1
ATOM 3020 C C . VAL A 1 374 ? 12.320 -2.039 -25.697 1.00 97.00 374 VAL A C 1
ATOM 3022 O O . VAL A 1 374 ? 13.031 -2.741 -26.406 1.00 97.00 374 VAL A O 1
ATOM 3025 N N . SER A 1 375 ? 12.297 -0.715 -25.805 1.00 95.19 375 SER A N 1
ATOM 3026 C CA . SER A 1 375 ? 13.198 0.044 -26.673 1.00 95.19 375 SER A CA 1
ATOM 3027 C C . SER A 1 375 ? 13.866 1.170 -25.893 1.00 95.19 375 SER A C 1
ATOM 3029 O O . SER A 1 375 ? 13.173 1.970 -25.256 1.00 95.19 375 SER A O 1
ATOM 3031 N N . GLN A 1 376 ? 15.193 1.256 -25.958 1.00 94.56 376 GLN A N 1
ATOM 3032 C CA . GLN A 1 376 ? 15.952 2.395 -25.445 1.00 94.56 376 GLN A CA 1
ATOM 3033 C C . GLN A 1 376 ? 16.038 3.480 -26.514 1.00 94.56 376 GLN A C 1
ATOM 3035 O O . GLN A 1 376 ? 16.432 3.225 -27.650 1.00 94.56 376 GLN A O 1
ATOM 3040 N N . LEU A 1 377 ? 15.669 4.702 -26.151 1.00 90.75 377 LEU A N 1
ATOM 3041 C CA . LEU A 1 377 ? 15.730 5.864 -27.027 1.00 90.75 377 LEU A CA 1
ATOM 3042 C C . LEU A 1 377 ? 17.046 6.622 -26.826 1.00 90.75 377 LEU A C 1
ATOM 3044 O O . LEU A 1 377 ? 17.568 6.712 -25.710 1.00 90.75 377 LEU A O 1
ATOM 3048 N N . SER A 1 378 ? 17.548 7.220 -27.904 1.00 89.69 378 SER A N 1
ATOM 3049 C CA . SER A 1 378 ? 18.698 8.122 -27.884 1.00 89.69 378 SER A CA 1
ATOM 3050 C C . SER A 1 378 ? 18.480 9.332 -26.974 1.00 89.69 378 SER A C 1
ATOM 3052 O O . SER A 1 378 ? 17.354 9.657 -26.590 1.00 89.69 378 SER A O 1
ATOM 3054 N N . LYS A 1 379 ? 19.562 10.050 -26.635 1.00 85.44 379 LYS A N 1
ATOM 3055 C CA . LYS A 1 379 ? 19.484 11.259 -25.789 1.00 85.44 379 LYS A CA 1
ATOM 3056 C C . LYS A 1 379 ? 18.480 12.287 -26.332 1.00 85.44 379 LYS A C 1
ATOM 3058 O O . LYS A 1 379 ? 17.745 12.872 -25.544 1.00 85.44 379 LYS A O 1
ATOM 3063 N N . ASN A 1 380 ? 18.436 12.457 -27.656 1.00 83.31 380 ASN A N 1
ATOM 3064 C CA . ASN A 1 380 ? 17.510 13.345 -28.369 1.00 83.31 380 ASN A CA 1
ATOM 3065 C C . ASN A 1 380 ? 16.169 12.679 -28.740 1.00 83.31 380 ASN A C 1
ATOM 3067 O O . ASN A 1 380 ? 15.367 13.284 -29.443 1.00 83.31 380 ASN A O 1
ATOM 3071 N N . CYS A 1 381 ? 15.925 11.442 -28.295 1.00 80.44 381 CYS A N 1
ATOM 3072 C CA . CYS A 1 381 ? 14.694 10.678 -28.505 1.00 80.44 381 CYS A CA 1
ATOM 3073 C C . CYS A 1 381 ? 14.335 10.385 -29.974 1.00 80.44 381 CYS A C 1
ATOM 3075 O O . CYS A 1 381 ? 13.228 9.920 -30.237 1.00 80.44 381 CYS A O 1
ATOM 3077 N N . ARG A 1 382 ? 15.243 10.653 -30.925 1.00 82.12 382 ARG A N 1
ATOM 3078 C CA . ARG A 1 382 ? 14.989 10.502 -32.368 1.00 82.12 382 ARG A CA 1
ATOM 3079 C C . ARG A 1 382 ? 15.210 9.081 -32.871 1.00 82.12 382 ARG A C 1
ATOM 3081 O O . ARG A 1 382 ? 14.582 8.682 -33.843 1.00 82.12 382 ARG A O 1
ATOM 3088 N N . LYS A 1 383 ? 16.103 8.324 -32.231 1.00 88.38 383 LYS A N 1
ATOM 3089 C CA . LYS A 1 383 ? 16.494 6.982 -32.673 1.00 88.38 383 LYS A CA 1
ATOM 3090 C C . LYS A 1 383 ? 16.297 5.971 -31.551 1.00 88.38 383 LYS A C 1
ATOM 3092 O O . LYS A 1 383 ? 16.473 6.290 -30.375 1.00 88.38 383 LYS A O 1
ATOM 3097 N N . THR A 1 384 ? 15.922 4.753 -31.925 1.00 91.88 384 THR A N 1
ATOM 3098 C CA . THR A 1 384 ? 16.002 3.599 -31.023 1.00 91.88 384 THR A CA 1
ATOM 3099 C C . THR A 1 384 ? 17.431 3.080 -31.073 1.00 91.88 384 THR A C 1
ATOM 3101 O O . THR A 1 384 ? 17.933 2.852 -32.166 1.00 91.88 384 THR A O 1
ATOM 3104 N N . ILE A 1 385 ? 18.073 2.947 -29.916 1.00 92.12 385 ILE A N 1
ATOM 3105 C CA . ILE A 1 385 ? 19.442 2.430 -29.807 1.00 92.12 385 ILE A CA 1
ATOM 3106 C C . ILE A 1 385 ? 19.391 0.912 -29.661 1.00 92.12 385 ILE A C 1
ATOM 3108 O O . ILE A 1 385 ? 20.025 0.194 -30.417 1.00 92.12 385 ILE A O 1
ATOM 3112 N N . GLU A 1 386 ? 18.587 0.428 -28.717 1.00 92.81 386 GLU A N 1
ATOM 3113 C CA . GLU A 1 386 ? 18.558 -0.985 -28.347 1.00 92.81 386 GLU A CA 1
ATOM 3114 C C . GLU A 1 386 ? 17.119 -1.460 -28.183 1.00 92.81 386 GLU A C 1
ATOM 3116 O O . GLU A 1 386 ? 16.212 -0.678 -27.855 1.00 92.81 386 GLU A O 1
ATOM 3121 N N . LYS A 1 387 ? 16.912 -2.755 -28.426 1.00 96.31 387 LYS A N 1
ATOM 3122 C CA . LYS A 1 387 ? 15.627 -3.428 -28.276 1.00 96.31 387 LYS A CA 1
ATOM 3123 C C . LYS A 1 387 ? 15.815 -4.729 -27.517 1.00 96.31 387 LYS A C 1
ATOM 3125 O O . LYS A 1 387 ? 16.736 -5.484 -27.793 1.00 96.31 387 LYS A O 1
ATOM 3130 N N . TRP A 1 388 ? 14.877 -5.007 -26.626 1.00 97.50 388 TRP A N 1
ATOM 3131 C CA . TRP A 1 388 ? 14.813 -6.268 -25.900 1.00 97.50 388 TRP A CA 1
ATOM 3132 C C . TRP A 1 388 ? 13.384 -6.773 -25.863 1.00 97.50 388 TRP A C 1
ATOM 3134 O O . TRP A 1 388 ? 12.427 -6.000 -25.975 1.00 97.50 388 TRP A O 1
ATOM 3144 N N . GLN A 1 389 ? 13.245 -8.070 -25.642 1.00 97.69 389 GLN A N 1
ATOM 3145 C CA . GLN A 1 389 ? 11.981 -8.686 -25.283 1.00 97.69 389 GLN A CA 1
ATOM 3146 C C . GLN A 1 389 ? 12.151 -9.480 -23.996 1.00 97.69 389 GLN A C 1
ATOM 3148 O O . GLN A 1 389 ? 13.243 -9.936 -23.668 1.00 97.69 389 GLN A O 1
ATOM 3153 N N . GLY A 1 390 ? 11.062 -9.620 -23.255 1.00 98.12 390 GLY A N 1
ATOM 3154 C CA . GLY A 1 390 ? 11.047 -10.419 -22.041 1.00 98.12 390 GLY A CA 1
ATOM 3155 C C . GLY A 1 390 ? 9.844 -10.090 -21.182 1.00 98.12 390 GLY A C 1
ATOM 3156 O O . GLY A 1 390 ? 8.875 -9.491 -21.640 1.00 98.12 390 GLY A O 1
ATOM 3157 N N . TRP A 1 391 ? 9.914 -10.465 -19.919 1.00 98.31 391 TRP A N 1
ATOM 3158 C CA . TRP A 1 391 ? 8.870 -10.275 -18.931 1.00 98.31 391 TRP A CA 1
ATOM 3159 C C . TRP A 1 391 ? 9.276 -9.207 -17.933 1.00 98.31 391 TRP A C 1
ATOM 3161 O O . TRP A 1 391 ? 10.395 -9.204 -17.419 1.00 98.31 391 TRP A O 1
ATOM 3171 N N . ILE A 1 392 ? 8.344 -8.314 -17.619 1.00 97.19 392 ILE A N 1
ATOM 3172 C CA . ILE A 1 392 ? 8.486 -7.373 -16.510 1.00 97.19 392 ILE A CA 1
ATOM 3173 C C . ILE A 1 392 ? 7.374 -7.604 -15.501 1.00 97.19 392 ILE A C 1
ATOM 3175 O O . ILE A 1 392 ? 6.247 -7.950 -15.859 1.00 97.19 392 ILE A O 1
ATOM 3179 N N . LYS A 1 393 ? 7.683 -7.362 -14.230 1.00 95.00 393 LYS A N 1
ATOM 3180 C CA . LYS A 1 393 ? 6.694 -7.368 -13.157 1.00 95.00 393 LYS A CA 1
ATOM 3181 C C . LYS A 1 393 ? 5.969 -6.018 -13.150 1.00 95.00 393 LYS A C 1
ATOM 3183 O O . LYS A 1 393 ? 6.471 -5.040 -12.591 1.00 95.00 393 LYS A O 1
ATOM 3188 N N . THR A 1 394 ? 4.834 -5.930 -13.842 1.00 92.12 394 THR A N 1
ATOM 3189 C CA . THR A 1 394 ? 4.096 -4.670 -14.046 1.00 92.12 394 THR A CA 1
ATOM 3190 C C . THR A 1 394 ? 3.365 -4.202 -12.803 1.00 92.12 394 THR A C 1
ATOM 3192 O O . THR A 1 394 ? 3.059 -3.016 -12.716 1.00 92.12 394 THR A O 1
ATOM 3195 N N . LEU A 1 395 ? 3.114 -5.102 -11.853 1.00 88.00 395 LEU A N 1
ATOM 3196 C CA . LEU A 1 395 ? 2.586 -4.782 -10.532 1.00 88.00 395 LEU A CA 1
ATOM 3197 C C . LEU A 1 395 ? 3.613 -5.147 -9.453 1.00 88.00 395 LEU A C 1
ATOM 3199 O O . LEU A 1 395 ? 4.271 -6.181 -9.549 1.00 88.00 395 LEU A O 1
ATOM 3203 N N . ASP A 1 396 ? 3.781 -4.318 -8.430 1.00 81.31 396 ASP A N 1
ATOM 3204 C CA . ASP A 1 396 ? 4.601 -4.673 -7.271 1.00 81.31 396 ASP A CA 1
ATOM 3205 C C . ASP A 1 396 ? 3.919 -5.733 -6.385 1.00 81.31 396 ASP A C 1
ATOM 3207 O O . ASP A 1 396 ? 2.799 -6.168 -6.647 1.00 81.31 396 ASP A O 1
ATOM 3211 N N . ASP A 1 397 ? 4.609 -6.176 -5.331 1.00 76.75 397 ASP A N 1
ATOM 3212 C CA . ASP A 1 397 ? 4.076 -7.167 -4.381 1.00 76.75 397 ASP A CA 1
ATOM 3213 C C . ASP A 1 397 ? 2.857 -6.673 -3.599 1.00 76.75 397 ASP A C 1
ATOM 3215 O O . ASP A 1 397 ? 2.129 -7.465 -3.011 1.00 76.75 397 ASP A O 1
ATOM 3219 N N . THR A 1 398 ? 2.620 -5.364 -3.611 1.00 68.19 398 THR A N 1
ATOM 3220 C CA . THR A 1 398 ? 1.426 -4.764 -3.033 1.00 68.19 398 THR A CA 1
ATOM 3221 C C . THR A 1 398 ? 0.311 -4.580 -4.060 1.00 68.19 398 THR A C 1
ATOM 3223 O O . THR A 1 398 ? -0.774 -4.190 -3.666 1.00 68.19 398 THR A O 1
ATOM 3226 N N . GLY A 1 399 ? 0.518 -4.891 -5.345 1.00 73.06 399 GLY A N 1
ATOM 3227 C CA . GLY A 1 399 ? -0.488 -4.787 -6.407 1.00 73.06 399 GLY A CA 1
ATOM 3228 C C . GLY A 1 399 ? -0.539 -3.432 -7.121 1.00 73.06 399 GLY A C 1
ATOM 3229 O O . GLY A 1 399 ? -1.492 -3.174 -7.856 1.00 73.06 399 GLY A O 1
ATOM 3230 N N . TYR A 1 400 ? 0.455 -2.561 -6.929 1.00 78.19 400 TYR A N 1
ATOM 3231 C CA . TYR A 1 400 ? 0.520 -1.245 -7.570 1.00 78.19 400 TYR A CA 1
ATOM 3232 C C . TYR A 1 400 ? 1.331 -1.245 -8.864 1.00 78.19 400 TYR A C 1
ATOM 3234 O O . TYR A 1 400 ? 2.275 -2.017 -9.005 1.00 78.19 400 TYR A O 1
ATOM 3242 N N . PRO A 1 401 ? 1.029 -0.333 -9.800 1.00 85.69 401 PRO A N 1
ATOM 3243 C CA . PRO A 1 401 ? 1.664 -0.302 -11.107 1.00 85.69 401 PRO A CA 1
ATOM 3244 C C . PRO A 1 401 ? 3.124 0.176 -11.052 1.00 85.69 401 PRO A C 1
ATOM 3246 O O . PRO A 1 401 ? 3.439 1.329 -10.747 1.00 85.69 401 PRO A O 1
ATOM 3249 N N . ASN A 1 402 ? 4.022 -0.695 -11.493 1.00 90.25 402 ASN A N 1
ATOM 3250 C CA . ASN A 1 402 ? 5.430 -0.402 -11.748 1.00 90.25 402 ASN A CA 1
ATOM 3251 C C . ASN A 1 402 ? 5.667 0.339 -13.076 1.00 90.25 402 ASN A C 1
ATOM 3253 O O . ASN A 1 402 ? 6.772 0.825 -13.330 1.00 90.25 402 ASN A O 1
ATOM 3257 N N . ILE A 1 403 ? 4.637 0.434 -13.920 1.00 90.81 403 ILE A N 1
ATOM 3258 C CA . ILE A 1 403 ? 4.653 1.138 -15.203 1.00 90.81 403 ILE A CA 1
ATOM 3259 C C . ILE A 1 403 ? 3.514 2.156 -15.292 1.00 90.81 403 ILE A C 1
ATOM 3261 O O . ILE A 1 403 ? 2.455 1.980 -14.702 1.00 90.81 403 ILE A O 1
ATOM 3265 N N . GLN A 1 404 ? 3.710 3.200 -16.090 1.00 87.75 404 GLN A N 1
ATOM 3266 C CA . GLN A 1 404 ? 2.707 4.229 -16.362 1.00 87.75 404 GLN A CA 1
ATOM 3267 C C . GLN A 1 404 ? 2.630 4.516 -17.861 1.00 87.75 404 GLN A C 1
ATOM 3269 O O . GLN A 1 404 ? 3.632 4.392 -18.573 1.00 87.75 404 GLN A O 1
ATOM 3274 N N . ILE A 1 405 ? 1.456 4.933 -18.339 1.00 86.69 405 ILE A N 1
ATOM 3275 C CA . ILE A 1 405 ? 1.276 5.338 -19.737 1.00 86.69 405 ILE A CA 1
ATOM 3276 C C . ILE A 1 405 ? 2.166 6.551 -20.017 1.00 86.69 405 ILE A C 1
ATOM 3278 O O . ILE A 1 405 ? 2.138 7.559 -19.305 1.00 86.69 405 ILE A O 1
ATOM 3282 N N . ARG A 1 406 ? 2.952 6.466 -21.089 1.00 82.81 406 ARG A N 1
ATOM 3283 C CA . ARG A 1 406 ? 3.822 7.545 -21.544 1.00 82.81 406 ARG A CA 1
ATOM 3284 C C . ARG A 1 406 ? 2.966 8.700 -22.064 1.00 82.81 406 ARG A C 1
ATOM 3286 O O . ARG A 1 406 ? 2.307 8.583 -23.094 1.00 82.81 406 ARG A O 1
ATOM 3293 N N . SER A 1 407 ? 2.983 9.837 -21.373 1.00 71.56 407 SER A N 1
ATOM 3294 C CA . SER A 1 407 ? 2.342 11.066 -21.851 1.00 71.56 407 SER A CA 1
ATOM 3295 C C . SER A 1 407 ? 3.118 11.644 -23.039 1.00 71.56 407 SER A C 1
ATOM 3297 O O . SER A 1 407 ? 4.311 11.906 -22.913 1.00 71.56 407 SER A O 1
ATOM 3299 N N . GLY A 1 408 ? 2.451 11.857 -24.176 1.00 61.06 408 GLY A N 1
ATOM 3300 C CA . GLY A 1 408 ? 3.053 12.320 -25.434 1.00 61.06 408 GLY A CA 1
ATOM 3301 C C . GLY A 1 408 ? 3.484 13.793 -25.465 1.00 61.06 408 GLY A C 1
ATOM 3302 O O . GLY A 1 408 ? 3.116 14.508 -26.391 1.00 61.06 408 GLY A O 1
ATOM 3303 N N . SER A 1 409 ? 4.247 14.282 -24.482 1.00 53.50 409 SER A N 1
ATOM 3304 C CA . SER A 1 409 ? 4.872 15.606 -24.600 1.00 53.50 409 SER A CA 1
ATOM 3305 C C . SER A 1 409 ? 6.028 15.537 -25.599 1.00 53.50 409 SER A C 1
ATOM 3307 O O . SER A 1 409 ? 7.037 14.889 -25.326 1.00 53.50 409 SER A O 1
ATOM 3309 N N . ARG A 1 410 ? 5.869 16.211 -26.743 1.00 48.38 410 ARG A N 1
ATOM 3310 C CA . ARG A 1 410 ? 6.733 16.123 -27.934 1.00 48.38 410 ARG A CA 1
ATOM 3311 C C . ARG A 1 410 ? 8.230 16.417 -27.714 1.00 48.38 410 ARG A C 1
ATOM 3313 O O . ARG A 1 410 ? 9.020 15.974 -28.532 1.00 48.38 410 ARG A O 1
ATOM 3320 N N . ASN A 1 411 ? 8.646 17.060 -26.614 1.00 45.69 411 ASN A N 1
ATOM 3321 C CA . ASN A 1 411 ? 10.008 17.622 -26.512 1.00 45.69 411 ASN A CA 1
ATOM 3322 C C . ASN A 1 411 ? 10.882 17.128 -25.349 1.00 45.69 411 ASN A C 1
ATOM 3324 O O . ASN A 1 411 ? 11.952 17.683 -25.119 1.00 45.69 411 ASN A O 1
ATOM 3328 N N . ARG A 1 412 ? 10.479 16.107 -24.590 1.00 55.75 412 ARG A N 1
ATOM 3329 C CA . ARG A 1 412 ? 11.362 15.497 -23.581 1.00 55.75 412 ARG A CA 1
ATOM 3330 C C . ARG A 1 412 ? 11.066 14.010 -23.541 1.00 55.75 412 ARG A C 1
ATOM 3332 O O . ARG A 1 412 ? 9.904 13.645 -23.373 1.00 55.75 412 ARG A O 1
ATOM 3339 N N . CYS A 1 413 ? 12.081 13.160 -23.689 1.00 58.38 413 CYS A N 1
ATOM 3340 C CA . CYS A 1 413 ? 11.950 11.814 -23.149 1.00 58.38 413 CYS A CA 1
ATOM 3341 C C . CYS A 1 413 ? 11.500 11.935 -21.677 1.00 58.38 413 CYS A C 1
ATOM 3343 O O . CYS A 1 413 ? 10.506 11.272 -21.344 1.00 58.38 413 CYS A O 1
#

Mean predicted aligned error: 17.01 Å

Sequence (413 aa):
MRHIQLLTLCILAVFSGTLFASVNTPITTKNSVTTIKDSRTATSILGKHPIHYQVEKRSYPSLLRITNSNGKYSLQTEPVKPSVKLIKPRNTYSLQGNISEIHSDYFKFIGNITTQLNSDNQNKCTQRGIFYFSYFKATGKPAKWRLLQNRHTCANKPVIVEFSANPEWKPRPTSKKLSLWGIGMITKNLRTDRGNFRILFPEQGITNLYDKPNGQKVAAININLYKEKFMPAGLTTRQIKYYRNIFGTLLIHRNNSVSKINIHPQDMIKVKSNYYVIKVYQVKDNYLQILPSSMKHKAWVSIKDLAKQGFQYSSWRDYILNHQSKSFTPSGKIALNVRLHSNAQSDKVTLVKGKRFKIKLTGQTNGAWMKVAVSQLSKNCRKTIEKWQGWIKTLDDTGYPNIQIRSGSRNRC

InterPro domains:
  IPR059852 Uncharacterized protein PM1083 [PF27214] (34-155)

Foldseek 3Di:
DDDDDDDDDDDDDPPDDPDPPPPPDPPPPDPAQAAEPDVLQVVQQAAKWWKWKDFDHDTDIWIWHWDDDPRKIWIWIDGDDPPDPDDDDLKDWMWTFTFRYDDLFKTKTFTKIWIADVVLVRDIFIDGGIWMWGWDDDVPDAIKTWIPPQADRRDRTGIIMIIGGDSPDDRPPPPPPLPPQFFWFKAFPDDDDDDAADEGAQQQFQQFKALDVVHDGFWTKHWDPDLDQDDDHPDDPVVCVVCNSVWTWIWIQGPNDTDTWIQDCVQWDDQDVRYITGTFQDADPQWTFTRVVRDVGTIIGHQVSSVVSNIHIDGPVRVCLVCLVFKKAFDDFDKKFFFAAQDPPGDGPDIGGDDQKTWHFPNDDDNQKTKTKIFGADQFRPDTDDIDIGITRQADPSNHGRMHGDDCPPGHD

Secondary structure (DSSP, 8-state):
------------------------------SPPPEES-HHHHHHT-EEEEEEEEETTEEEEEEEEEEEETTEEEEEEEPPPPSS--S--S-EEEEEEEEEEE-SSEEEEEEEEEEE-GGGTT-EEEEEEEEEEEEE--TTS--EEEES--B-SSSS-BEEEEE---TT--PPP--S--TT---EEEE--------S-EEE--TT-EEEEESSTT--EEEEEEEE--------TT--HHHHHHHTTT-PEEEEEETTEEEEEEPPGGGEEEEETTEEEEBEEEEETTEEEE-TTTSSS-EEEEHHHHHHTT-EEEEHHHHHHHTTTSEEEESTT-EEEEESSSSSSSPEEEEEESTTEEEEEEEEEETTEEEEEEEEEPTTSSSEEEEEEEEEE-B-TTS-BSEEE----TT--

Organism: NCBI:txid652676

Radius of gyration: 26.74 Å; Cα contacts (8 Å, |Δi|>4): 826; chains: 1; bounding box: 86×78×69 Å

pLDDT: mean 75.85, std 18.74, range [31.67, 98.31]

Nearest PDB structures (foldseek):
  7pge-assembly1_B  TM=4.945E-01  e=3.695E+00  Escherichia coli